Protein AF-0000000072158751 (afdb_homodimer)

Radius of gyration: 31.6 Å; Cα contacts (8 Å, |Δi|>4): 1288; chains: 2; bounding box: 103×68×93 Å

Solvent-accessible surface area (backbone atoms only — not comparable to full-atom values): 40575 Å² total; per-residue (Å²): 134,89,76,77,83,76,63,70,71,62,56,63,62,54,57,61,54,57,60,57,57,60,67,56,64,77,64,63,80,78,63,95,67,69,48,78,43,46,34,31,51,41,43,63,86,56,71,45,35,48,49,26,44,42,31,21,44,77,36,79,36,51,41,23,51,39,49,56,46,46,76,81,59,82,48,32,28,58,61,59,37,48,51,36,59,54,39,73,76,51,58,50,76,20,35,37,32,43,36,43,35,58,46,22,39,36,50,37,41,64,67,54,47,51,50,48,48,52,49,49,25,66,74,67,66,18,48,28,37,30,16,13,23,68,63,60,56,71,84,45,89,81,49,61,83,65,51,65,87,47,96,45,68,24,51,24,72,32,75,50,35,36,41,27,31,24,46,48,48,45,66,76,40,75,59,81,62,83,57,90,42,43,42,49,54,51,52,49,51,49,34,70,77,35,62,72,46,48,38,66,32,41,58,23,66,45,30,32,54,38,46,53,38,65,92,64,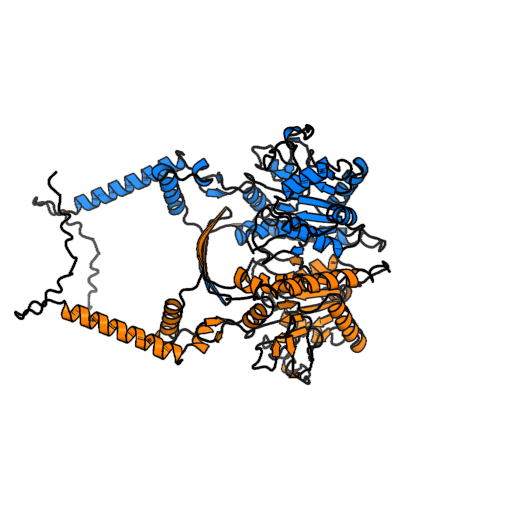41,29,44,81,52,93,57,39,48,36,34,54,90,62,73,29,58,33,26,31,40,34,23,58,70,62,2,55,36,47,38,66,56,96,90,36,75,36,23,41,46,54,54,52,44,36,69,58,36,47,67,38,30,56,68,69,37,47,36,26,37,31,36,39,33,44,40,76,60,40,77,45,74,76,45,77,43,81,66,64,56,72,62,50,53,48,55,48,31,47,36,27,66,72,66,68,53,86,49,54,61,28,74,58,36,43,90,23,71,65,37,51,54,51,49,49,50,51,50,49,48,50,49,50,50,50,49,51,48,58,61,60,48,77,59,90,61,87,78,72,69,68,81,65,77,79,67,77,78,76,75,78,76,79,74,84,120,133,90,77,80,81,76,66,70,73,63,60,64,64,56,59,63,54,54,63,59,59,61,70,56,62,80,62,66,83,72,63,96,66,69,49,80,45,46,35,30,51,43,43,62,87,57,70,46,36,48,47,25,43,40,31,20,44,76,36,79,34,52,42,22,50,40,50,57,46,46,76,81,58,81,49,31,27,58,61,58,37,49,52,34,58,54,39,74,76,51,59,50,75,20,36,38,33,43,36,43,36,58,44,22,38,36,50,36,41,65,68,54,46,52,50,48,48,51,50,50,24,66,73,67,64,18,48,28,38,29,16,14,24,69,60,61,57,71,83,45,89,79,48,61,81,66,50,65,88,48,96,47,67,24,50,25,72,31,75,50,34,36,38,25,31,24,48,48,48,45,66,75,40,75,61,83,63,82,57,90,41,43,42,48,53,53,53,50,51,49,33,69,76,34,62,71,47,46,39,66,32,39,57,24,65,45,29,32,55,37,48,50,38,65,92,64,40,29,45,80,51,94,58,40,48,36,36,55,89,62,71,27,59,34,27,31,38,33,22,58,70,62,2,55,36,47,37,66,58,96,89,36,74,36,23,40,45,54,53,52,43,37,70,57,36,48,68,38,30,56,69,69,38,46,37,27,38,31,38,39,32,44,40,76,60,39,77,44,74,77,43,76,41,79,64,64,57,72,61,49,52,49,51,48,32,48,37,26,64,71,64,68,51,85,48,54,61,29,72,58,37,44,89,24,71,65,40,51,54,50,50,49,50,51,50,51,49,50,50,51,50,50,51,52,50,58,60,60,48,77,60,89,62,87,80,70,69,67,79,65,76,79,68,78,77,77,74,76,76,76,73,85,122

Organism: Symbiodinium microadriaticum (NCBI:txid2951)

Foldseek 3Di:
DPDDPPPDVVPVVVVVVVVVVVVVVVPPPPPPDAAEAEEEEDQDDDLLLLQAQVQQVVQPYHYHYDHHNPDPPAQFCVRLLVLLVVLVVDDQQHKYKYAYRRFKGFQHHPVLLVVLQVVVCVVQVAFKEFEFAQDAPPPDPPQVVPFDDAPDSRTAGDHRIMMGGSNLSCVLDVDDDPDGGGVSVVVSVSCVVVVSHYHYPSLLAAEYEDLADVVQQWDQDASWIARVVNRHTYRMYGYPDNQFFWDDDPQDIGGRRLVNCCVHPVVSSCVRPDADWDWDDDPPPDIGTPDGGHDPRLVVLQVVLCCLAPVVDDGNYSVHRPVDPVSVVSVVVVVVVVVVVVVVVVVCPPDVPPDPPPPPPPPPPPPPPPPPD/DPDDPPPDVPPVVVVVVVVVVVVVPVPPPPPPDAAEAEEEEDQDDDLLLLQAQVQQVVQPYHYHYDHHNPDPPAQFCVRLLVLLVVLVVDDQQHKYKYAYRRFKGFQHHPVLLVVLQVVVCVVQVAFKEFEFAQDAPPPDPPQVVPFDDAPDSRTAGDHRIMMGGSNLSCVLDVDRDPDGGGVSVVVSVSCVVVVSHYHYPSLLAAEYEDLADVVQQWDQDASWIARVVNRHTYRMYGYPDNQFFWDDDPQDIGGRRLVNCCVHPVVSSCVRPDADWDWDDDPPPDIGTPDGGHDPRLVVLQVVLCCLAPVVDDGNYSVHRPVDPVSVVSVVVVVVVVVVVVVVVVVCPPDVPPPPPPPPPPPPPPPPPPPDD

pLDDT: mean 84.25, std 21.97, range [23.28, 98.94]

Structure (mmCIF, N/CA/C/O backbone):
data_AF-0000000072158751-model_v1
#
loop_
_entity.id
_entity.type
_entity.pdbx_description
1 polymer 'Procollagen-lysine,2-oxoglutarate 5-dioxygenase'
#
loop_
_atom_site.group_PDB
_atom_site.id
_atom_site.type_symbol
_atom_site.label_atom_id
_atom_site.label_alt_id
_atom_site.label_comp_id
_atom_site.label_asym_id
_atom_site.label_entity_id
_atom_site.label_seq_id
_atom_site.pdbx_PDB_ins_code
_atom_site.Cartn_x
_atom_site.Cartn_y
_atom_site.Cartn_z
_atom_site.occupancy
_atom_site.B_iso_or_equiv
_atom_site.auth_seq_id
_atom_site.auth_comp_id
_atom_site.auth_asym_id
_atom_site.auth_atom_id
_atom_site.pdbx_PDB_model_num
ATOM 1 N N . MET A 1 1 ? -17.531 21.078 -42.75 1 23.28 1 MET A N 1
ATOM 2 C CA . MET A 1 1 ? -16.219 20.453 -42.969 1 23.28 1 MET A CA 1
ATOM 3 C C . MET A 1 1 ? -15.438 20.344 -41.656 1 23.28 1 MET A C 1
ATOM 5 O O . MET A 1 1 ? -14.977 21.344 -41.125 1 23.28 1 MET A O 1
ATOM 9 N N . PRO A 1 2 ? -15.836 19.656 -40.625 1 29.41 2 PRO A N 1
ATOM 10 C CA . PRO A 1 2 ? -15.5 19.734 -39.219 1 29.41 2 PRO A CA 1
ATOM 11 C C . PRO A 1 2 ? -14.086 19.234 -38.906 1 29.41 2 PRO A C 1
ATOM 13 O O . PRO A 1 2 ? -13.805 18.047 -39.094 1 29.41 2 PRO A O 1
ATOM 16 N N . LEU A 1 3 ? -13.039 20.078 -39.188 1 24.42 3 LEU A N 1
ATOM 17 C CA . LEU A 1 3 ? -11.594 19.875 -39.281 1 24.42 3 LEU A CA 1
ATOM 18 C C . LEU A 1 3 ? -11.062 19.234 -38 1 24.42 3 LEU A C 1
ATOM 20 O O . LEU A 1 3 ? -11.766 19.172 -36.969 1 24.42 3 LEU A O 1
ATOM 24 N N . SER A 1 4 ? -9.727 19.703 -37.5 1 26 4 SER A N 1
ATOM 25 C CA . SER A 1 4 ? -8.367 19.234 -37.281 1 26 4 SER A CA 1
ATOM 26 C C . SER A 1 4 ? -8.094 19.094 -35.781 1 26 4 SER A C 1
ATOM 28 O O . SER A 1 4 ? -7.039 19.516 -35.281 1 26 4 SER A O 1
ATOM 30 N N . TRP A 1 5 ? -9.102 18.953 -34.875 1 28.92 5 TRP A N 1
ATOM 31 C CA . TRP A 1 5 ? -8.703 19.125 -33.5 1 28.92 5 TRP A CA 1
ATOM 32 C C . TRP A 1 5 ? -7.789 18 -33.031 1 28.92 5 TRP A C 1
ATOM 34 O O . TRP A 1 5 ? -7.633 17.75 -31.844 1 28.92 5 TRP A O 1
ATOM 44 N N . LEU A 1 6 ? -7.402 17.078 -34 1 29.56 6 LEU A N 1
ATOM 45 C CA . LEU A 1 6 ? -6.715 15.844 -33.656 1 29.56 6 LEU A CA 1
ATOM 46 C C . LEU A 1 6 ? -5.312 16.141 -33.125 1 29.56 6 LEU A C 1
ATOM 48 O O . LEU A 1 6 ? -4.609 15.219 -32.688 1 29.56 6 LEU A O 1
ATOM 52 N N . SER A 1 7 ? -4.719 17.359 -33.344 1 29.95 7 SER A N 1
ATOM 53 C CA . SER A 1 7 ? -3.266 17.438 -33.438 1 29.95 7 SER A CA 1
ATOM 54 C C . SER A 1 7 ? -2.627 17.531 -32.062 1 29.95 7 SER A C 1
ATOM 56 O O . SER A 1 7 ? -1.406 17.422 -31.922 1 29.95 7 SER A O 1
ATOM 58 N N . CYS A 1 8 ? -3.295 18.125 -31.078 1 29.91 8 CYS A N 1
ATOM 59 C CA . CYS A 1 8 ? -2.441 18.641 -30.016 1 29.91 8 CYS A CA 1
ATOM 60 C C . CYS A 1 8 ? -2.061 17.547 -29.031 1 29.91 8 CYS A C 1
ATOM 62 O O . CYS A 1 8 ? -1.325 17.781 -28.078 1 29.91 8 CYS A O 1
ATOM 64 N N . ALA A 1 9 ? -2.791 16.406 -29.062 1 31.2 9 ALA A N 1
ATOM 65 C CA . ALA A 1 9 ? -2.547 15.453 -27.984 1 31.2 9 ALA A CA 1
ATOM 66 C C . ALA A 1 9 ? -1.189 14.773 -28.141 1 31.2 9 ALA A C 1
ATOM 68 O O . ALA A 1 9 ? -0.651 14.219 -27.172 1 31.2 9 ALA A O 1
ATOM 69 N N . SER A 1 10 ? -0.574 14.766 -29.391 1 32.53 10 SER A N 1
ATOM 70 C CA . SER A 1 10 ? 0.639 13.992 -29.641 1 32.53 10 SER A CA 1
ATOM 71 C C . SER A 1 10 ? 1.865 14.68 -29.047 1 32.53 10 SER A C 1
ATOM 73 O O . SER A 1 10 ? 2.896 14.039 -28.828 1 32.53 10 SER A O 1
ATOM 75 N N . VAL A 1 11 ? 1.755 16.078 -28.984 1 31.36 11 VAL A N 1
ATOM 76 C CA . VAL A 1 11 ? 3.02 16.734 -28.688 1 31.36 11 VAL A CA 1
ATOM 77 C C . VAL A 1 11 ? 3.391 16.516 -27.219 1 31.36 11 VAL A C 1
ATOM 79 O O . VAL A 1 11 ? 4.574 16.516 -26.875 1 31.36 11 VAL A O 1
ATOM 82 N N . ALA A 1 12 ? 2.361 16.406 -26.359 1 31.05 12 ALA A N 1
ATOM 83 C CA . ALA A 1 12 ? 2.721 16.406 -24.938 1 31.05 12 ALA A CA 1
ATOM 84 C C . ALA A 1 12 ? 3.373 15.086 -24.531 1 31.05 12 ALA A C 1
ATOM 86 O O . ALA A 1 12 ? 4.199 15.055 -23.625 1 31.05 12 ALA A O 1
ATOM 87 N N . MET A 1 13 ? 3.041 13.945 -25.219 1 32.31 13 MET A N 1
ATOM 88 C CA . MET A 1 13 ? 3.682 12.68 -24.875 1 32.31 13 MET A CA 1
ATOM 89 C C . MET A 1 13 ? 5.164 12.703 -25.234 1 32.31 13 MET A C 1
ATOM 91 O O . MET A 1 13 ? 5.977 12.039 -24.594 1 32.31 13 MET A O 1
ATOM 95 N N . LEU A 1 14 ? 5.473 13.422 -26.359 1 32.22 14 LEU A N 1
ATOM 96 C CA . LEU A 1 14 ? 6.84 13.398 -26.859 1 32.22 14 LEU A CA 1
ATOM 97 C C . LEU A 1 14 ? 7.777 14.172 -25.938 1 32.22 14 LEU A C 1
ATOM 99 O O . LEU A 1 14 ? 8.93 13.773 -25.75 1 32.22 14 LEU A O 1
ATOM 103 N N . LEU A 1 15 ? 7.301 15.289 -25.438 1 31.98 15 LEU A N 1
ATOM 104 C CA . LEU A 1 15 ? 8.242 16.094 -24.688 1 31.98 15 LEU A CA 1
ATOM 105 C C . LEU A 1 15 ? 8.594 15.43 -23.359 1 31.98 15 LEU A C 1
ATOM 107 O O . LEU A 1 15 ? 9.703 15.594 -22.859 1 31.98 15 LEU A O 1
ATOM 111 N N . GLN A 1 16 ? 7.672 14.664 -22.828 1 33.03 16 GLN A N 1
ATOM 112 C CA . GLN A 1 16 ? 7.973 14.07 -21.516 1 33.03 16 GLN A CA 1
ATOM 113 C C . GLN A 1 16 ? 8.969 12.922 -21.656 1 33.03 16 GLN A C 1
ATOM 115 O O . GLN A 1 16 ? 9.648 12.57 -20.688 1 33.03 16 GLN A O 1
ATOM 120 N N . SER A 1 17 ? 9.055 12.328 -22.812 1 34.22 17 SER A N 1
ATOM 121 C CA . SER A 1 17 ? 10.008 11.234 -22.984 1 34.22 17 SER A CA 1
ATOM 122 C C . SER A 1 17 ? 11.438 11.766 -23.047 1 34.22 17 SER A C 1
ATOM 124 O O . SER A 1 17 ? 12.375 11.109 -22.578 1 34.22 17 SER A O 1
ATOM 126 N N . ARG A 1 18 ? 11.664 12.906 -23.688 1 35.16 18 ARG A N 1
ATOM 127 C CA . ARG A 1 18 ? 13.031 13.367 -23.938 1 35.16 18 ARG A CA 1
ATOM 128 C C . ARG A 1 18 ? 13.703 13.828 -22.656 1 35.16 18 ARG A C 1
ATOM 130 O O . ARG A 1 18 ? 14.93 13.812 -22.547 1 35.16 18 ARG A O 1
ATOM 137 N N . GLY A 1 19 ? 13.016 14.414 -21.75 1 32.5 19 GLY A N 1
ATOM 138 C CA . GLY A 1 19 ? 13.641 14.898 -20.531 1 32.5 19 GLY A CA 1
ATOM 139 C C . GLY A 1 19 ? 14.125 13.789 -19.625 1 32.5 19 GLY A C 1
ATOM 140 O O . GLY A 1 19 ? 15.031 13.992 -18.812 1 32.5 19 GLY A O 1
ATOM 141 N N . VAL A 1 20 ? 13.523 12.602 -19.75 1 37.91 20 VAL A N 1
ATOM 142 C CA . VAL A 1 20 ? 13.945 11.5 -18.906 1 37.91 20 VAL A CA 1
ATOM 143 C C . VAL A 1 20 ? 15.297 10.969 -19.375 1 37.91 20 VAL A C 1
ATOM 145 O O . VAL A 1 20 ? 16.156 10.633 -18.562 1 37.91 20 VAL A O 1
ATOM 148 N N . GLU A 1 21 ? 15.508 10.977 -20.688 1 34.28 21 GLU A N 1
ATOM 149 C CA . GLU A 1 21 ? 16.766 10.414 -21.156 1 34.28 21 GLU A CA 1
ATOM 150 C C . GLU A 1 21 ? 17.953 11.312 -20.781 1 34.28 21 GLU A C 1
ATOM 152 O O . GLU A 1 21 ? 19.031 10.828 -20.438 1 34.28 21 GLU A O 1
ATOM 157 N N . ALA A 1 22 ? 17.844 12.57 -20.938 1 35.84 22 ALA A N 1
ATOM 158 C CA . ALA A 1 22 ? 19 13.445 -20.734 1 35.84 22 ALA A CA 1
ATOM 159 C C . ALA A 1 22 ? 19.469 13.406 -19.281 1 35.84 22 ALA A C 1
ATOM 161 O O . ALA A 1 22 ? 20.672 13.398 -19.016 1 35.84 22 ALA A O 1
ATOM 162 N N . GLU A 1 23 ? 18.562 13.445 -18.375 1 34.53 23 GLU A N 1
ATOM 163 C CA . GLU A 1 23 ? 19.016 13.477 -17 1 34.53 23 GLU A CA 1
ATOM 164 C C . GLU A 1 23 ? 19.656 12.148 -16.594 1 34.53 23 GLU A C 1
ATOM 166 O O . GLU A 1 23 ? 20.375 12.078 -15.602 1 34.53 23 GLU A O 1
ATOM 171 N N . LEU A 1 24 ? 19.438 11.125 -17.297 1 34.91 24 LEU A N 1
ATOM 172 C CA . LEU A 1 24 ? 20.062 9.844 -16.969 1 34.91 24 LEU A CA 1
ATOM 173 C C . LEU A 1 24 ? 21.547 9.859 -17.328 1 34.91 24 LEU A C 1
ATOM 175 O O . LEU A 1 24 ? 22.312 9.008 -16.844 1 34.91 24 LEU A O 1
ATOM 179 N N . GLN A 1 25 ? 22.031 10.539 -18.312 1 33 25 GLN A N 1
ATOM 180 C CA . GLN A 1 25 ? 23.422 10.43 -18.766 1 33 25 GLN A CA 1
ATOM 181 C C . GLN A 1 25 ? 24.375 10.977 -17.719 1 33 25 GLN A C 1
ATOM 183 O O . GLN A 1 25 ? 25.562 10.648 -17.719 1 33 25 GLN A O 1
ATOM 188 N N . VAL A 1 26 ? 24.141 12.016 -17.031 1 32.16 26 VAL A N 1
ATOM 189 C CA . VAL A 1 26 ? 25.172 12.555 -16.141 1 32.16 26 VAL A CA 1
ATOM 190 C C . VAL A 1 26 ? 25.438 11.578 -14.992 1 32.16 26 VAL A C 1
ATOM 192 O O . VAL A 1 26 ? 26.219 11.867 -14.086 1 32.16 26 VAL A O 1
ATOM 195 N N . ALA A 1 27 ? 24.828 10.359 -14.914 1 34 27 ALA A N 1
ATOM 196 C CA . ALA A 1 27 ? 24.984 9.5 -13.742 1 34 27 ALA A CA 1
ATOM 197 C C . ALA A 1 27 ? 26.344 8.805 -13.758 1 34 27 ALA A C 1
ATOM 199 O O . ALA A 1 27 ? 26.516 7.758 -13.125 1 34 27 ALA A O 1
ATOM 200 N N . ARG A 1 28 ? 27.25 8.93 -14.547 1 32.69 28 ARG A N 1
ATOM 201 C CA . ARG A 1 28 ? 28.391 8.023 -14.625 1 32.69 28 ARG A CA 1
ATOM 202 C C . ARG A 1 28 ? 29.281 8.164 -13.398 1 32.69 28 ARG A C 1
ATOM 204 O O . ARG A 1 28 ? 30.328 7.504 -13.305 1 32.69 28 ARG A O 1
ATOM 211 N N . SER A 1 29 ? 29.625 9.305 -12.93 1 33.62 29 SER A N 1
ATOM 212 C CA . SER A 1 29 ? 30.766 9.109 -12.047 1 33.62 29 SER A CA 1
ATOM 213 C C . SER A 1 29 ? 30.438 8.172 -10.891 1 33.62 29 SER A C 1
ATOM 215 O O . SER A 1 29 ? 29.516 8.438 -10.117 1 33.62 29 SER A O 1
ATOM 217 N N . ALA A 1 30 ? 30.641 6.902 -10.812 1 36.62 30 ALA A N 1
ATOM 218 C CA . ALA A 1 30 ? 30.484 5.73 -9.953 1 36.62 30 ALA A CA 1
ATOM 219 C C . ALA A 1 30 ? 30.891 6.055 -8.516 1 36.62 30 ALA A C 1
ATOM 221 O O . ALA A 1 30 ? 31.094 5.152 -7.699 1 36.62 30 ALA A O 1
ATOM 222 N N . VAL A 1 31 ? 31.625 7.086 -8.203 1 39.34 31 VAL A N 1
ATOM 223 C CA . VAL A 1 31 ? 32.125 7.25 -6.848 1 39.34 31 VAL A CA 1
ATOM 224 C C . VAL A 1 31 ? 31 7.059 -5.844 1 39.34 31 VAL A C 1
ATOM 226 O O . VAL A 1 31 ? 29.812 7.109 -6.207 1 39.34 31 VAL A O 1
ATOM 229 N N . ASN A 1 32 ? 31.219 7.277 -4.383 1 47.28 32 ASN A N 1
ATOM 230 C CA . ASN A 1 32 ? 30.531 7.145 -3.107 1 47.28 32 ASN A CA 1
ATOM 231 C C . ASN A 1 32 ? 29.172 7.844 -3.135 1 47.28 32 ASN A C 1
ATOM 233 O O . ASN A 1 32 ? 29.047 8.984 -2.691 1 47.28 32 ASN A O 1
ATOM 237 N N . SER A 1 33 ? 28.359 7.711 -4.129 1 64.94 33 SER A N 1
ATOM 238 C CA . SER A 1 33 ? 27.219 8.586 -4.383 1 64.94 33 SER A CA 1
ATOM 239 C C . SER A 1 33 ? 26.141 8.398 -3.326 1 64.94 33 SER A C 1
ATOM 241 O O . SER A 1 33 ? 25.797 7.27 -2.975 1 64.94 33 SER A O 1
ATOM 243 N N . THR A 1 34 ? 25.906 9.344 -2.582 1 81.75 34 THR A N 1
ATOM 244 C CA . THR A 1 34 ? 24.875 9.477 -1.574 1 81.75 34 THR A CA 1
ATOM 245 C C . THR A 1 34 ? 23.516 9.047 -2.135 1 81.75 34 THR A C 1
ATOM 247 O O . THR A 1 34 ? 23.078 9.555 -3.168 1 81.75 34 THR A O 1
ATOM 250 N N . LYS A 1 35 ? 22.984 7.934 -1.615 1 91.56 35 LYS A N 1
ATOM 251 C CA . LYS A 1 35 ? 21.656 7.473 -2.027 1 91.56 35 LYS A CA 1
ATOM 252 C C . LYS A 1 35 ? 20.562 8.195 -1.254 1 91.56 35 LYS A C 1
ATOM 254 O O . LYS A 1 35 ? 20.766 8.578 -0.1 1 91.56 35 LYS A O 1
ATOM 259 N N . LEU A 1 36 ? 19.5 8.484 -1.929 1 97.25 36 LEU A N 1
ATOM 260 C CA . LEU A 1 36 ? 18.297 9.07 -1.346 1 97.25 36 LEU A CA 1
ATOM 261 C C . LEU A 1 36 ? 17.203 8.023 -1.208 1 97.25 36 LEU A C 1
ATOM 263 O O . LEU A 1 36 ? 16.812 7.391 -2.193 1 97.25 36 LEU A O 1
ATOM 267 N N . HIS A 1 37 ? 16.766 7.797 0.039 1 97.88 37 HIS A N 1
ATOM 268 C CA . HIS A 1 37 ? 15.711 6.828 0.315 1 97.88 37 HIS A CA 1
ATOM 269 C C . HIS A 1 37 ? 14.414 7.52 0.737 1 97.88 37 HIS A C 1
ATOM 271 O O . HIS A 1 37 ? 14.453 8.516 1.463 1 97.88 37 HIS A O 1
ATOM 277 N N . LEU A 1 38 ? 13.289 7.039 0.245 1 98.75 38 LEU A N 1
ATOM 278 C CA . LEU A 1 38 ? 11.961 7.445 0.692 1 98.75 38 LEU A CA 1
ATOM 279 C C . LEU A 1 38 ? 11.242 6.289 1.374 1 98.75 38 LEU A C 1
ATOM 281 O O . LEU A 1 38 ? 11.047 5.227 0.773 1 98.75 38 LEU A O 1
ATOM 285 N N . MET A 1 39 ? 10.898 6.449 2.658 1 98.31 39 MET A N 1
ATOM 286 C CA . MET A 1 39 ? 10.148 5.402 3.35 1 98.31 39 MET A CA 1
ATOM 287 C C . MET A 1 39 ? 8.898 5.977 4.008 1 98.31 39 MET A C 1
ATOM 289 O O . MET A 1 39 ? 8.82 7.18 4.262 1 98.31 39 MET A O 1
ATOM 293 N N . THR A 1 40 ? 7.953 5.172 4.191 1 98.19 40 THR A N 1
ATOM 294 C CA . THR A 1 40 ? 6.715 5.527 4.875 1 98.19 40 THR A CA 1
ATOM 295 C C . THR A 1 40 ? 6.281 4.414 5.824 1 98.19 40 THR A C 1
ATOM 297 O O . THR A 1 40 ? 6.875 3.332 5.836 1 98.19 40 THR A O 1
ATOM 300 N N . PHE A 1 41 ? 5.367 4.797 6.695 1 96.12 41 PHE A N 1
ATOM 301 C CA . PHE A 1 41 ? 4.824 3.869 7.68 1 96.12 41 PHE A CA 1
ATOM 302 C C . PHE A 1 41 ? 3.301 3.877 7.652 1 96.12 41 PHE A C 1
ATOM 304 O O . PHE A 1 41 ? 2.682 4.941 7.652 1 96.12 41 PHE A O 1
ATOM 311 N N . MET A 1 42 ? 2.742 2.695 7.551 1 94.56 42 MET A N 1
ATOM 312 C CA . MET A 1 42 ? 1.3 2.555 7.734 1 94.56 42 MET A CA 1
ATOM 313 C C . MET A 1 42 ? 0.961 1.211 8.375 1 94.56 42 MET A C 1
ATOM 315 O O . MET A 1 42 ? 1.548 0.186 8.023 1 94.56 42 MET A O 1
ATOM 319 N N . PHE A 1 43 ? 0.013 1.192 9.289 1 92.38 43 PHE A N 1
ATOM 320 C CA . PHE A 1 43 ? -0.33 -0.031 10.008 1 92.38 43 PHE A CA 1
ATOM 321 C C . PHE A 1 43 ? -1.386 -0.825 9.242 1 92.38 43 PHE A C 1
ATOM 323 O O . PHE A 1 43 ? -1.571 -2.018 9.492 1 92.38 43 PHE A O 1
ATOM 330 N N . ASN A 1 44 ? -2.17 -0.113 8.398 1 91.81 44 ASN A N 1
ATOM 331 C CA . ASN A 1 44 ? -3.166 -0.72 7.52 1 91.81 44 ASN A CA 1
ATOM 332 C C . ASN A 1 44 ? -3.16 -0.081 6.137 1 91.81 44 ASN A C 1
ATOM 334 O O . ASN A 1 44 ? -2.736 1.065 5.977 1 91.81 44 ASN A O 1
ATOM 338 N N . MET A 1 45 ? -3.65 -0.856 5.242 1 92.06 45 MET A N 1
ATOM 339 C CA . MET A 1 45 ? -3.758 -0.317 3.891 1 92.06 45 MET A CA 1
ATOM 340 C C . MET A 1 45 ? -4.871 0.721 3.807 1 92.06 45 MET A C 1
ATOM 342 O O . MET A 1 45 ? -5.941 0.541 4.395 1 92.06 45 MET A O 1
ATOM 346 N N . HIS A 1 46 ? -4.586 1.777 3.129 1 94.19 46 HIS A N 1
ATOM 347 C CA . HIS A 1 46 ? -5.574 2.824 2.895 1 94.19 46 HIS A CA 1
ATOM 348 C C . HIS A 1 46 ? -5.359 3.492 1.54 1 94.19 46 HIS A C 1
ATOM 350 O O . HIS A 1 46 ? -4.219 3.703 1.123 1 94.19 46 HIS A O 1
ATOM 356 N N . ARG A 1 47 ? -6.391 3.828 0.894 1 95 47 ARG A N 1
ATOM 357 C CA . ARG A 1 47 ? -6.32 4.363 -0.463 1 95 47 ARG A CA 1
ATOM 358 C C . ARG A 1 47 ? -5.547 5.676 -0.496 1 95 47 ARG A C 1
ATOM 360 O O . ARG A 1 47 ? -4.961 6.031 -1.52 1 95 47 ARG A O 1
ATOM 367 N N . SER A 1 48 ? -5.527 6.371 0.64 1 97.25 48 SER A N 1
ATOM 368 C CA . SER A 1 48 ? -4.852 7.664 0.706 1 97.25 48 SER A CA 1
ATOM 369 C C . SER A 1 48 ? -3.352 7.52 0.486 1 97.25 48 SER A C 1
ATOM 371 O O . SER A 1 48 ? -2.654 8.508 0.252 1 97.25 48 SER A O 1
ATOM 373 N N . PHE A 1 49 ? -2.846 6.285 0.53 1 98.5 49 PHE A N 1
ATOM 374 C CA . PHE A 1 49 ? -1.449 6.051 0.183 1 98.5 49 PHE A CA 1
ATOM 375 C C . PHE A 1 49 ? -1.168 6.477 -1.252 1 98.5 49 PHE A C 1
ATOM 377 O O . PHE A 1 49 ? -0.023 6.766 -1.607 1 98.5 49 PHE A O 1
ATOM 384 N N . ALA A 1 50 ? -2.184 6.637 -2.041 1 98.12 50 ALA A N 1
ATOM 385 C CA . ALA A 1 50 ? -2.07 7.035 -3.443 1 98.12 50 ALA A CA 1
ATOM 386 C C . ALA A 1 50 ? -1.418 8.406 -3.572 1 98.12 50 ALA A C 1
ATOM 388 O O . ALA A 1 50 ? -0.655 8.656 -4.512 1 98.12 50 ALA A O 1
ATOM 389 N N . TYR A 1 51 ? -1.697 9.289 -2.662 1 98.75 51 TYR A N 1
ATOM 390 C CA . TYR A 1 51 ? -1.139 10.633 -2.727 1 98.75 51 TYR A CA 1
ATOM 391 C C . TYR A 1 51 ? 0.385 10.594 -2.74 1 98.75 51 TYR A C 1
ATOM 393 O O . TYR A 1 51 ? 1.022 11.195 -3.605 1 98.75 51 TYR A O 1
ATOM 401 N N . LEU A 1 52 ? 0.901 9.844 -1.817 1 98.88 52 LEU A N 1
ATOM 402 C CA . LEU A 1 52 ? 2.35 9.758 -1.674 1 98.88 52 LEU A CA 1
ATOM 403 C C . LEU A 1 52 ? 2.963 8.977 -2.834 1 98.88 52 LEU A C 1
ATOM 405 O O . LEU A 1 52 ? 3.93 9.438 -3.449 1 98.88 52 LEU A O 1
ATOM 409 N N . GLN A 1 53 ? 2.428 7.844 -3.133 1 98.75 53 GLN A N 1
ATOM 410 C CA . GLN A 1 53 ? 3.029 6.945 -4.113 1 98.75 53 GLN A CA 1
ATOM 411 C C . GLN A 1 53 ? 3.023 7.57 -5.508 1 98.75 53 GLN A C 1
ATOM 413 O O . GLN A 1 53 ? 4.039 7.547 -6.207 1 98.75 53 GLN A O 1
ATOM 418 N N . VAL A 1 54 ? 1.938 8.117 -5.941 1 98.38 54 VAL A N 1
ATOM 419 C CA . VAL A 1 54 ? 1.802 8.68 -7.281 1 98.38 54 VAL A CA 1
ATOM 420 C C . VAL A 1 54 ? 2.758 9.859 -7.445 1 98.38 54 VAL A C 1
ATOM 422 O O . VAL A 1 54 ? 3.488 9.945 -8.438 1 98.38 54 VAL A O 1
ATOM 425 N N . SER A 1 55 ? 2.697 10.734 -6.496 1 98.81 55 SER A N 1
ATOM 426 C CA . SER A 1 55 ? 3.537 11.922 -6.594 1 98.81 55 SER A CA 1
ATOM 427 C C . SER A 1 55 ? 5.016 11.555 -6.535 1 98.81 55 SER A C 1
ATOM 429 O O . SER A 1 55 ? 5.836 12.141 -7.25 1 98.81 55 SER A O 1
ATOM 431 N N . ALA A 1 56 ? 5.379 10.617 -5.703 1 98.75 56 ALA A N 1
ATOM 432 C CA . ALA A 1 56 ? 6.762 10.164 -5.613 1 98.75 56 ALA A CA 1
ATOM 433 C C . ALA A 1 56 ? 7.223 9.531 -6.926 1 98.75 56 ALA A C 1
ATOM 435 O O . ALA A 1 56 ? 8.289 9.867 -7.438 1 98.75 56 ALA A O 1
ATOM 436 N N . GLU A 1 57 ? 6.414 8.648 -7.41 1 97.75 57 GLU A N 1
ATOM 437 C CA . GLU A 1 57 ? 6.789 7.957 -8.641 1 97.75 57 GLU A CA 1
ATOM 438 C C . GLU A 1 57 ? 6.938 8.93 -9.805 1 97.75 57 GLU A C 1
ATOM 440 O O . GLU A 1 57 ? 7.805 8.758 -10.656 1 97.75 57 GLU A O 1
ATOM 445 N N . ALA A 1 58 ? 6.113 9.969 -9.852 1 97 58 ALA A N 1
ATOM 446 C CA . ALA A 1 58 ? 6.219 11 -10.883 1 97 58 ALA A CA 1
ATOM 447 C C . ALA A 1 58 ? 7.586 11.672 -10.836 1 97 58 ALA A C 1
ATOM 449 O O . ALA A 1 58 ? 8.031 12.258 -11.828 1 97 58 ALA A O 1
ATOM 450 N N . ASN A 1 59 ? 8.234 11.641 -9.742 1 97 59 ASN A N 1
ATOM 451 C CA . ASN A 1 59 ? 9.555 12.242 -9.562 1 97 59 ASN A CA 1
ATOM 452 C C . ASN A 1 59 ? 10.633 11.18 -9.359 1 97 59 ASN A C 1
ATOM 454 O O . ASN A 1 59 ? 11.648 11.43 -8.711 1 97 59 ASN A O 1
ATOM 458 N N . GLN A 1 60 ? 10.352 9.953 -9.766 1 95.31 60 GLN A N 1
ATOM 459 C CA . GLN A 1 60 ? 11.273 8.828 -9.828 1 95.31 60 GLN A CA 1
ATOM 460 C C . GLN A 1 60 ? 11.719 8.406 -8.43 1 95.31 60 GLN A C 1
ATOM 462 O O . GLN A 1 60 ? 12.891 8.078 -8.219 1 95.31 60 GLN A O 1
ATOM 467 N N . MET A 1 61 ? 10.836 8.594 -7.559 1 97.06 61 MET A N 1
ATOM 468 C CA . MET A 1 61 ? 11 8.047 -6.211 1 97.06 61 MET A CA 1
ATOM 469 C C . MET A 1 61 ? 9.953 6.98 -5.926 1 97.06 61 MET A C 1
ATOM 471 O O . MET A 1 61 ? 8.805 7.094 -6.367 1 97.06 61 MET A O 1
ATOM 475 N N . PHE A 1 62 ? 10.383 5.973 -5.148 1 97.75 62 PHE A N 1
ATOM 476 C CA . PHE A 1 62 ? 9.539 4.812 -4.895 1 97.75 62 PHE A CA 1
ATOM 477 C C . PHE A 1 62 ? 9.523 4.469 -3.41 1 97.75 62 PHE A C 1
ATOM 479 O O . PHE A 1 62 ? 10.523 4.004 -2.863 1 97.75 62 PHE A O 1
ATOM 486 N N . PRO A 1 63 ? 8.414 4.684 -2.77 1 98.38 63 PRO A N 1
ATOM 487 C CA . PRO A 1 63 ? 8.391 4.551 -1.312 1 98.38 63 PRO A CA 1
ATOM 488 C C . PRO A 1 63 ? 8.586 3.107 -0.849 1 98.38 63 PRO A C 1
ATOM 490 O O . PRO A 1 63 ? 7.984 2.189 -1.413 1 98.38 63 PRO A O 1
ATOM 493 N N . HIS A 1 64 ? 9.484 2.967 0.133 1 98.44 64 HIS A N 1
ATOM 494 C CA . HIS A 1 64 ? 9.516 1.766 0.96 1 98.44 64 HIS A CA 1
ATOM 495 C C . HIS A 1 64 ? 8.359 1.763 1.961 1 98.44 64 HIS A C 1
ATOM 497 O O . HIS A 1 64 ? 8.18 2.729 2.705 1 98.44 64 HIS A O 1
ATOM 503 N N . VAL A 1 65 ? 7.629 0.675 1.996 1 98.44 65 VAL A N 1
ATOM 504 C CA . VAL A 1 65 ? 6.488 0.614 2.904 1 98.44 65 VAL A CA 1
ATOM 505 C C . VAL A 1 65 ? 6.82 -0.289 4.09 1 98.44 65 VAL A C 1
ATOM 507 O O . VAL A 1 65 ? 7.238 -1.435 3.908 1 98.44 65 VAL A O 1
ATOM 510 N N . LEU A 1 66 ? 6.645 0.264 5.293 1 97.5 66 LEU A N 1
ATOM 511 C CA . LEU A 1 66 ? 6.809 -0.489 6.531 1 97.5 66 LEU A CA 1
ATOM 512 C C . LEU A 1 66 ? 5.543 -0.415 7.383 1 97.5 66 LEU A C 1
ATOM 514 O O . LEU A 1 66 ? 4.746 0.515 7.238 1 97.5 66 LEU A O 1
ATOM 518 N N . GLY A 1 67 ? 5.312 -1.454 8.211 1 96 67 GLY A N 1
ATOM 519 C CA . GLY A 1 67 ? 4.477 -1.24 9.375 1 96 67 GLY A CA 1
ATOM 520 C C . GLY A 1 67 ? 3.162 -1.997 9.312 1 96 67 GLY A C 1
ATOM 521 O O . GLY A 1 67 ? 2.438 -2.074 10.312 1 96 67 GLY A O 1
ATOM 522 N N . LEU A 1 68 ? 2.77 -2.635 8.148 1 96.31 68 LEU A N 1
ATOM 523 C CA . LEU A 1 68 ? 1.473 -3.299 8.078 1 96.31 68 LEU A CA 1
ATOM 524 C C . LEU A 1 68 ? 1.334 -4.34 9.18 1 96.31 68 LEU A C 1
ATOM 526 O O . LEU A 1 68 ? 2.236 -5.156 9.391 1 96.31 68 LEU A O 1
ATOM 530 N N . GLY A 1 69 ? 0.204 -4.227 9.898 1 93.19 69 GLY A N 1
ATOM 531 C CA . GLY A 1 69 ? -0.103 -5.203 10.93 1 93.19 69 GLY A CA 1
ATOM 532 C C . GLY A 1 69 ? 0.447 -4.82 12.289 1 93.19 69 GLY A C 1
ATOM 533 O O . GLY A 1 69 ? 0.184 -5.5 13.289 1 93.19 69 GLY A O 1
ATOM 534 N N . LYS A 1 70 ? 1.241 -3.814 12.25 1 87.5 70 LYS A N 1
ATOM 535 C CA . LYS A 1 70 ? 1.789 -3.389 13.531 1 87.5 70 LYS A CA 1
ATOM 536 C C . LYS A 1 70 ? 0.771 -2.57 14.32 1 87.5 70 LYS A C 1
ATOM 538 O O . LYS A 1 70 ? -0.03 -1.838 13.734 1 87.5 70 LYS A O 1
ATOM 543 N N . GLY A 1 71 ? 0.098 -3.234 15.289 1 66.88 71 GLY A N 1
ATOM 544 C CA . GLY A 1 71 ? -0.972 -2.738 16.141 1 66.88 71 GLY A CA 1
ATOM 545 C C . GLY A 1 71 ? -1.078 -1.226 16.141 1 66.88 71 GLY A C 1
ATOM 546 O O . GLY A 1 71 ? -0.096 -0.528 15.883 1 66.88 71 GLY A O 1
ATOM 547 N N . ASN A 1 72 ? -2.336 -0.633 15.797 1 59.31 72 ASN A N 1
ATOM 548 C CA . ASN A 1 72 ? -2.826 0.722 15.562 1 59.31 72 ASN A CA 1
ATOM 549 C C . ASN A 1 72 ? -2.674 1.591 16.812 1 59.31 72 ASN A C 1
ATOM 551 O O . ASN A 1 72 ? -3.611 1.724 17.594 1 59.31 72 ASN A O 1
ATOM 555 N N . SER A 1 73 ? -1.674 1.449 17.594 1 53.47 73 SER A N 1
ATOM 556 C CA . SER A 1 73 ? -1.85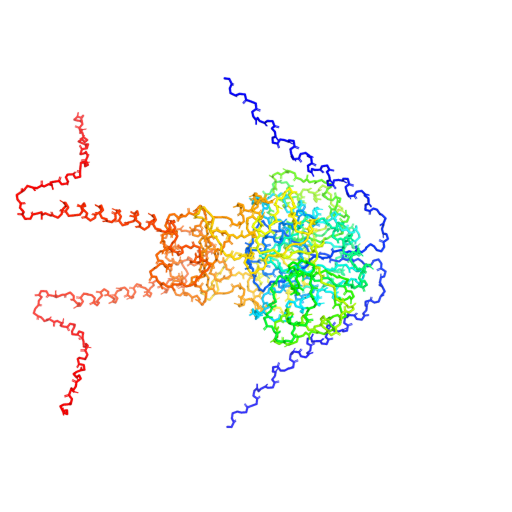 2.537 18.562 1 53.47 73 SER A CA 1
ATOM 557 C C . SER A 1 73 ? -1.39 3.867 17.969 1 53.47 73 SER A C 1
ATOM 559 O O . SER A 1 73 ? -0.211 4.039 17.656 1 53.47 73 SER A O 1
ATOM 561 N N . TRP A 1 74 ? -2.307 4.559 17.312 1 52.41 74 TRP A N 1
ATOM 562 C CA . TRP A 1 74 ? -2.086 5.945 16.906 1 52.41 74 TRP A CA 1
ATOM 563 C C . TRP A 1 74 ? -1.245 6.684 17.953 1 52.41 74 TRP A C 1
ATOM 565 O O . TRP A 1 74 ? -1.504 6.586 19.141 1 52.41 74 TRP A O 1
ATOM 575 N N . GLY A 1 75 ? -0.251 7.383 17.469 1 57.62 75 GLY A N 1
ATOM 576 C CA . GLY A 1 75 ? 0.475 8.305 18.328 1 57.62 75 GLY A CA 1
ATOM 577 C C . GLY A 1 75 ? 1.646 7.66 19.047 1 57.62 75 GLY A C 1
ATOM 578 O O . GLY A 1 75 ? 2.336 8.312 19.828 1 57.62 75 GLY A O 1
ATOM 579 N N . THR A 1 76 ? 1.863 6.332 18.578 1 72.44 76 THR A N 1
ATOM 580 C CA . THR A 1 76 ? 2.928 5.637 19.297 1 72.44 76 THR A CA 1
ATOM 581 C C . THR A 1 76 ? 4.258 5.781 18.562 1 72.44 76 THR A C 1
ATOM 583 O O . THR A 1 76 ? 4.324 6.43 17.516 1 72.44 76 THR A O 1
ATOM 586 N N . MET A 1 77 ? 5.25 5.461 19.172 1 89.62 77 MET A N 1
ATOM 587 C CA . MET A 1 77 ? 6.641 5.52 18.734 1 89.62 77 MET A CA 1
ATOM 588 C C . MET A 1 77 ? 6.922 4.469 17.656 1 89.62 77 MET A C 1
ATOM 590 O O . MET A 1 77 ? 8.07 4.289 17.25 1 89.62 77 MET A O 1
ATOM 594 N N . GLU A 1 78 ? 5.738 3.912 17.078 1 91.44 78 GLU A N 1
ATOM 595 C CA . GLU A 1 78 ? 5.949 2.875 16.078 1 91.44 78 GLU A CA 1
ATOM 596 C C . GLU A 1 78 ? 6.512 3.465 14.789 1 91.44 78 GLU A C 1
ATOM 598 O O . GLU A 1 78 ? 7.312 2.822 14.102 1 91.44 78 GLU A O 1
ATOM 603 N N . LYS A 1 79 ? 5.996 4.586 14.492 1 93 79 LYS A N 1
ATOM 604 C CA . LYS A 1 79 ? 6.539 5.309 13.352 1 93 79 LYS A CA 1
ATOM 605 C C . LYS A 1 79 ? 8.039 5.531 13.5 1 93 79 LYS A C 1
ATOM 607 O O . LYS A 1 79 ? 8.812 5.285 12.57 1 93 79 LYS A O 1
ATOM 612 N N . ALA A 1 80 ? 8.477 6.016 14.648 1 95.31 80 ALA A N 1
ATOM 613 C CA . ALA A 1 80 ? 9.898 6.238 14.93 1 95.31 80 ALA A CA 1
ATOM 614 C C . ALA A 1 80 ? 10.672 4.926 14.906 1 95.31 80 ALA A C 1
ATOM 616 O O . ALA A 1 80 ? 11.797 4.875 14.391 1 95.31 80 ALA A O 1
ATOM 617 N N . ASN A 1 81 ? 10.086 3.971 15.453 1 94.94 81 ASN A N 1
ATOM 618 C CA . ASN A 1 81 ? 10.734 2.66 15.453 1 94.94 81 ASN A CA 1
ATOM 619 C C . ASN A 1 81 ? 10.914 2.123 14.039 1 94.94 81 ASN A C 1
ATOM 621 O O . ASN A 1 81 ? 11.914 1.463 13.742 1 94.94 81 ASN A O 1
ATOM 625 N N . ALA A 1 82 ? 9.953 2.355 13.211 1 95.56 82 ALA A N 1
ATOM 626 C CA . ALA A 1 82 ? 10.078 1.959 11.812 1 95.56 82 ALA A CA 1
ATOM 627 C C . ALA A 1 82 ? 11.219 2.707 11.133 1 95.56 82 ALA A C 1
ATOM 629 O O . ALA A 1 82 ? 11.977 2.121 10.352 1 95.56 82 ALA A O 1
ATOM 630 N N . MET A 1 83 ? 11.359 4.008 11.414 1 97.19 83 MET A N 1
ATOM 631 C CA . MET A 1 83 ? 12.469 4.785 10.883 1 97.19 83 MET A CA 1
ATOM 632 C C . MET A 1 83 ? 13.805 4.172 11.289 1 97.19 83 MET A C 1
ATOM 634 O O . MET A 1 83 ? 14.711 4.043 10.461 1 97.19 83 MET A O 1
ATOM 638 N N . ARG A 1 84 ? 13.875 3.846 12.508 1 97.19 84 ARG A N 1
ATOM 639 C CA . ARG A 1 84 ? 15.086 3.219 13.031 1 97.19 84 ARG A CA 1
ATOM 640 C C . ARG A 1 84 ? 15.391 1.921 12.289 1 97.19 84 ARG A C 1
ATOM 642 O O . ARG A 1 84 ? 16.516 1.7 11.852 1 97.19 84 ARG A O 1
ATOM 649 N N . THR A 1 85 ? 14.391 1.091 12.227 1 96.38 85 THR A N 1
ATOM 650 C CA . THR A 1 85 ? 14.539 -0.21 11.586 1 96.38 85 THR A CA 1
ATOM 651 C C . THR A 1 85 ? 15.07 -0.053 10.164 1 96.38 85 THR A C 1
ATOM 653 O O . THR A 1 85 ? 16 -0.752 9.758 1 96.38 85 THR A O 1
ATOM 656 N N . PHE A 1 86 ? 14.508 0.842 9.492 1 97.75 86 PHE A N 1
ATOM 657 C CA . PHE A 1 86 ? 14.93 1.077 8.109 1 97.75 86 PHE A CA 1
ATOM 658 C C . PHE A 1 86 ? 16.344 1.64 8.07 1 97.75 86 PHE A C 1
ATOM 660 O O . PHE A 1 86 ? 17.172 1.176 7.285 1 97.75 86 PHE A O 1
ATOM 667 N N . ALA A 1 87 ? 16.641 2.615 8.852 1 97.81 87 ALA A N 1
ATOM 668 C CA . ALA A 1 87 ? 17.922 3.297 8.867 1 97.81 87 ALA A CA 1
ATOM 669 C C . ALA A 1 87 ? 19.062 2.314 9.141 1 97.81 87 ALA A C 1
ATOM 671 O O . ALA A 1 87 ? 20.141 2.428 8.555 1 97.81 87 ALA A O 1
ATOM 672 N N . LEU A 1 88 ? 18.812 1.4 9.953 1 96.25 88 LEU A N 1
ATOM 673 C CA . LEU A 1 88 ? 19.844 0.454 10.36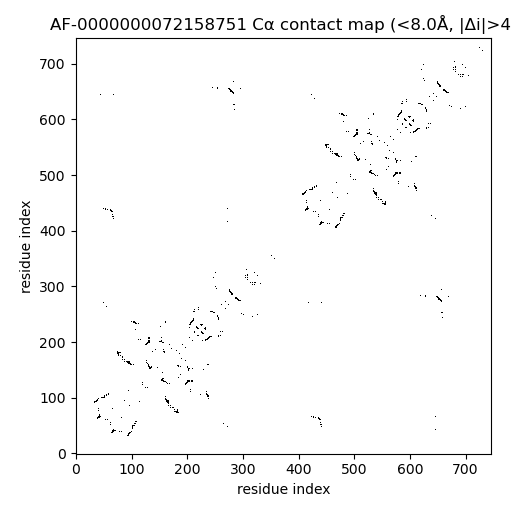7 1 96.25 88 LEU A CA 1
ATOM 674 C C . LEU A 1 88 ? 20.312 -0.387 9.18 1 96.25 88 LEU A C 1
ATOM 676 O O . LEU A 1 88 ? 21.406 -0.959 9.211 1 96.25 88 LEU A O 1
ATOM 680 N N . THR A 1 89 ? 19.5 -0.455 8.172 1 93.62 89 THR A N 1
ATOM 681 C CA . THR A 1 89 ? 19.859 -1.278 7.02 1 93.62 89 THR A CA 1
ATOM 682 C C . THR A 1 89 ? 20.516 -0.436 5.934 1 93.62 89 THR A C 1
ATOM 684 O O . THR A 1 89 ? 20.844 -0.944 4.859 1 93.62 89 THR A O 1
ATOM 687 N N . GLN A 1 90 ? 20.719 0.869 6.141 1 95.19 90 GLN A N 1
ATOM 688 C CA . GLN A 1 90 ? 21.234 1.765 5.109 1 95.19 90 GLN A CA 1
ATOM 689 C C . GLN A 1 90 ? 22.625 2.285 5.48 1 95.19 90 GLN A C 1
ATOM 691 O O . GLN A 1 90 ? 23.031 2.207 6.641 1 95.19 90 GLN A O 1
ATOM 696 N N . ASN A 1 91 ? 23.344 2.865 4.5 1 93.94 91 ASN A N 1
ATOM 697 C CA . ASN A 1 91 ? 24.641 3.479 4.73 1 93.94 91 ASN A CA 1
ATOM 698 C C . ASN A 1 91 ? 24.516 4.801 5.484 1 93.94 91 ASN A C 1
ATOM 700 O O . ASN A 1 91 ? 23.594 5.586 5.215 1 93.94 91 ASN A O 1
ATOM 704 N N . ASP A 1 92 ? 25.438 5.133 6.266 1 96.88 92 ASP A N 1
ATOM 705 C CA . ASP A 1 92 ? 25.406 6.27 7.18 1 96.88 92 ASP A CA 1
ATOM 706 C C . ASP A 1 92 ? 25.312 7.586 6.414 1 96.88 92 ASP A C 1
ATOM 708 O O . ASP A 1 92 ? 24.672 8.539 6.871 1 96.88 92 ASP A O 1
ATOM 712 N N . GLN A 1 93 ? 25.922 7.617 5.262 1 96.56 93 GLN A N 1
ATOM 713 C CA . GLN A 1 93 ? 26.016 8.891 4.547 1 96.56 93 GLN A CA 1
ATOM 714 C C . GLN A 1 93 ? 24.812 9.094 3.629 1 96.56 93 GLN A C 1
ATOM 716 O O . GLN A 1 93 ? 24.641 10.172 3.061 1 96.56 93 GLN A O 1
ATOM 721 N N . ASP A 1 94 ? 23.984 8.031 3.506 1 97.12 94 ASP A N 1
ATOM 722 C CA . ASP A 1 94 ? 22.766 8.172 2.701 1 97.12 94 ASP A CA 1
ATOM 723 C C . ASP A 1 94 ? 21.797 9.156 3.342 1 97.12 94 ASP A C 1
ATOM 725 O O . ASP A 1 94 ? 21.969 9.539 4.5 1 97.12 94 ASP A O 1
ATOM 729 N N . VAL A 1 95 ? 20.891 9.656 2.5 1 98.62 95 VAL A N 1
ATOM 730 C CA . VAL A 1 95 ? 19.844 10.555 2.963 1 98.62 95 VAL A CA 1
ATOM 731 C C . VAL A 1 95 ? 18.5 9.82 2.998 1 98.62 95 VAL A C 1
ATOM 733 O O . VAL A 1 95 ? 18.156 9.094 2.061 1 98.62 95 VAL A O 1
ATOM 736 N N . LEU A 1 96 ? 17.812 9.945 4.094 1 98.69 96 LEU A N 1
ATOM 737 C CA . LEU A 1 96 ? 16.531 9.281 4.305 1 98.69 96 LEU A CA 1
ATOM 738 C C . LEU A 1 96 ? 15.398 10.305 4.422 1 98.69 96 LEU A C 1
ATOM 740 O O . LEU A 1 96 ? 15.508 11.266 5.184 1 98.69 96 LEU A O 1
ATOM 744 N N . ILE A 1 97 ? 14.391 10.125 3.611 1 98.94 97 ILE A N 1
ATOM 745 C CA . ILE A 1 97 ? 13.125 10.844 3.756 1 98.94 97 ILE A CA 1
ATOM 746 C C . ILE A 1 97 ? 12.094 9.938 4.422 1 98.94 97 ILE A C 1
ATOM 748 O O . ILE A 1 97 ? 11.844 8.82 3.953 1 98.94 97 ILE A O 1
ATOM 752 N N . TYR A 1 98 ? 11.562 10.383 5.5 1 98.69 98 TYR A N 1
ATOM 753 C CA . TYR A 1 98 ? 10.312 9.82 5.992 1 98.69 98 TYR A CA 1
ATOM 754 C C . TYR A 1 98 ? 9.133 10.711 5.629 1 98.69 98 TYR A C 1
ATOM 756 O O . TYR A 1 98 ? 9.195 11.938 5.789 1 98.69 98 TYR A O 1
ATOM 764 N N . ALA A 1 99 ? 8.062 10.133 5.148 1 98.81 99 ALA A N 1
ATOM 765 C CA . ALA A 1 99 ? 6.82 10.859 4.879 1 98.81 99 ALA A CA 1
ATOM 766 C C . ALA A 1 99 ? 5.605 10.055 5.336 1 98.81 99 ALA A C 1
ATOM 768 O O . ALA A 1 99 ? 5.523 8.852 5.098 1 98.81 99 ALA A O 1
ATOM 769 N N . ASP A 1 100 ? 4.719 10.75 6.027 1 97.38 100 ASP A N 1
ATOM 770 C CA . ASP A 1 100 ? 3.459 10.094 6.367 1 97.38 100 ASP A CA 1
ATOM 771 C C . ASP A 1 100 ? 2.785 9.516 5.121 1 97.38 100 ASP A C 1
ATOM 773 O O . ASP A 1 100 ? 2.816 10.133 4.055 1 97.38 100 ASP A O 1
ATOM 777 N N . ALA A 1 101 ? 2.1 8.469 5.297 1 97.56 101 ALA A N 1
ATOM 778 C CA . ALA A 1 101 ? 1.639 7.66 4.172 1 97.56 101 ALA A CA 1
ATOM 779 C C . ALA A 1 101 ? 0.426 8.297 3.5 1 97.56 101 ALA A C 1
ATOM 781 O O . ALA A 1 101 ? 0.212 8.125 2.297 1 97.56 101 ALA A O 1
ATOM 782 N N . PHE A 1 102 ? -0.326 9.125 4.234 1 97.69 102 PHE A N 1
ATOM 783 C CA . PHE A 1 102 ? -1.695 9.305 3.766 1 97.69 102 PHE A CA 1
ATOM 784 C C . PHE A 1 102 ? -1.957 10.758 3.396 1 97.69 102 PHE A C 1
ATOM 786 O O . PHE A 1 102 ? -3.016 11.086 2.857 1 97.69 102 PHE A O 1
ATOM 793 N N . ASP A 1 103 ? -0.961 11.609 3.658 1 98.56 103 ASP A N 1
ATOM 794 C CA . ASP A 1 103 ? -1.306 13.016 3.443 1 98.56 103 ASP A CA 1
ATOM 795 C C . ASP A 1 103 ? -0.075 13.828 3.047 1 98.56 103 ASP A C 1
ATOM 797 O O . ASP A 1 103 ? 0.055 14.992 3.428 1 98.56 103 ASP A O 1
ATOM 801 N N . CYS A 1 104 ? 0.84 13.211 2.326 1 98.88 104 CYS A N 1
ATOM 802 C CA . CYS A 1 104 ? 2.041 13.883 1.842 1 98.88 104 CYS A CA 1
ATOM 803 C C . CYS A 1 104 ? 2.152 13.773 0.326 1 98.88 104 CYS A C 1
ATOM 805 O O . CYS A 1 104 ? 1.624 12.844 -0.275 1 98.88 104 CYS A O 1
ATOM 807 N N . LEU A 1 105 ? 2.816 14.727 -0.257 1 98.88 105 LEU A N 1
ATOM 808 C CA . LEU A 1 105 ? 3.152 14.75 -1.676 1 98.88 105 LEU A CA 1
ATOM 809 C C . LEU A 1 105 ? 4.648 14.977 -1.877 1 98.88 105 LEU A C 1
ATOM 811 O O . LEU A 1 105 ? 5.262 15.766 -1.155 1 98.88 105 LEU A O 1
ATOM 815 N N . VAL A 1 106 ? 5.207 14.281 -2.807 1 98.94 106 VAL A N 1
ATOM 816 C CA . VAL A 1 106 ? 6.562 14.523 -3.295 1 98.94 106 VAL A CA 1
ATOM 817 C C . VAL A 1 106 ? 6.504 15.273 -4.621 1 98.94 106 VAL A C 1
ATOM 819 O O . VAL A 1 106 ? 6.008 14.75 -5.621 1 98.94 106 VAL A O 1
ATOM 822 N N . LEU A 1 107 ? 7.09 16.484 -4.633 1 98.75 107 LEU A N 1
ATOM 823 C CA . LEU A 1 107 ? 6.883 17.344 -5.797 1 98.75 107 LEU A CA 1
ATOM 824 C C . LEU A 1 107 ? 8.219 17.766 -6.406 1 98.75 107 LEU A C 1
ATOM 826 O O . LEU A 1 107 ? 8.242 18.422 -7.441 1 98.75 107 LEU A O 1
ATOM 830 N N . GLY A 1 108 ? 9.305 17.422 -5.77 1 98.25 108 GLY A N 1
ATOM 831 C CA . GLY A 1 108 ? 10.633 17.688 -6.309 1 98.25 108 GLY A CA 1
ATOM 832 C C . GLY A 1 108 ? 11.367 16.438 -6.742 1 98.25 108 GLY A C 1
ATOM 833 O O . GLY A 1 108 ? 11.07 15.336 -6.258 1 98.25 108 GLY A O 1
ATOM 834 N N . SER A 1 109 ? 12.328 16.656 -7.621 1 97.12 109 SER A N 1
ATOM 835 C CA . SER A 1 109 ? 13.156 15.539 -8.086 1 97.12 109 SER A CA 1
ATOM 836 C C . SER A 1 109 ? 14.141 15.102 -7.004 1 97.12 109 SER A C 1
ATOM 838 O O . SER A 1 109 ? 14.352 15.812 -6.023 1 97.12 109 SER A O 1
ATOM 840 N N . ARG A 1 110 ? 14.75 13.945 -7.23 1 96.62 110 ARG A N 1
ATOM 841 C CA . ARG A 1 110 ? 15.773 13.422 -6.328 1 96.62 110 ARG A CA 1
ATOM 842 C C . ARG A 1 110 ? 16.922 14.414 -6.176 1 96.62 110 ARG A C 1
ATOM 844 O O . ARG A 1 110 ? 17.344 14.711 -5.059 1 96.62 110 ARG A O 1
ATOM 851 N N . SER A 1 111 ? 17.344 14.953 -7.289 1 96.94 111 SER A N 1
ATOM 852 C CA . SER A 1 111 ? 18.469 15.883 -7.273 1 96.94 111 SER A CA 1
ATOM 853 C C . SER A 1 111 ? 18.125 17.172 -6.547 1 96.94 111 SER A C 1
ATOM 855 O O . SER A 1 111 ? 18.938 17.719 -5.812 1 96.94 111 SER A O 1
ATOM 857 N N . GLU A 1 112 ? 16.906 17.609 -6.754 1 98.19 112 GLU A N 1
ATOM 858 C CA . GLU A 1 112 ? 16.469 18.828 -6.078 1 98.19 112 GLU A CA 1
ATOM 859 C C . GLU A 1 112 ? 16.406 18.641 -4.566 1 98.19 112 GLU A C 1
ATOM 861 O O . GLU A 1 112 ? 16.875 19.484 -3.805 1 98.19 112 GLU A O 1
ATOM 866 N N . ILE A 1 113 ? 15.859 17.516 -4.172 1 98.69 113 ILE A N 1
ATOM 867 C CA . ILE A 1 113 ? 15.703 17.234 -2.75 1 98.69 113 ILE A CA 1
ATOM 868 C C . ILE A 1 113 ? 17.078 17.125 -2.09 1 98.69 113 ILE A C 1
ATOM 870 O O . ILE A 1 113 ? 17.312 17.719 -1.03 1 98.69 113 ILE A O 1
ATOM 874 N N . LEU A 1 114 ? 17.969 16.438 -2.75 1 98.06 114 LEU A N 1
ATOM 875 C CA . LEU A 1 114 ? 19.312 16.281 -2.207 1 98.06 114 LEU A CA 1
ATOM 876 C C . LEU A 1 114 ? 20.016 17.625 -2.105 1 98.06 114 LEU A C 1
ATOM 878 O O . LEU A 1 114 ? 20.641 17.938 -1.085 1 98.06 114 LEU A O 1
ATOM 882 N N . ARG A 1 115 ? 19.906 18.406 -3.129 1 98.31 115 ARG A N 1
ATOM 883 C CA . ARG A 1 115 ? 20.547 19.719 -3.135 1 98.31 115 ARG A CA 1
ATOM 884 C C . ARG A 1 115 ? 20 20.594 -2.01 1 98.31 115 ARG A C 1
ATOM 886 O O . ARG A 1 115 ? 20.781 21.188 -1.25 1 98.31 115 ARG A O 1
ATOM 893 N N . LYS A 1 116 ? 18.719 20.719 -1.89 1 98.62 116 LYS A N 1
ATOM 894 C CA . LYS A 1 116 ? 18.094 21.547 -0.864 1 98.62 116 LYS A CA 1
ATOM 895 C C . LYS A 1 116 ? 18.438 21.062 0.535 1 98.62 116 LYS A C 1
ATOM 897 O O . LYS A 1 116 ? 18.703 21.859 1.437 1 98.62 116 LYS A O 1
ATOM 902 N N . PHE A 1 117 ? 18.438 19.781 0.701 1 98.81 117 PHE A N 1
ATOM 903 C CA . PHE A 1 117 ? 18.797 19.203 1.994 1 98.81 117 PHE A CA 1
ATOM 904 C C . PHE A 1 117 ? 20.234 19.562 2.354 1 98.81 117 PHE A C 1
ATOM 906 O O . PHE A 1 117 ? 20.516 20 3.473 1 98.81 117 PHE A O 1
ATOM 913 N N . GLU A 1 118 ? 21.125 19.344 1.425 1 98.25 118 GLU A N 1
ATOM 914 C CA . GLU A 1 118 ? 22.531 19.594 1.673 1 98.25 118 GLU A CA 1
ATOM 915 C C . GLU A 1 118 ? 22.797 21.062 1.949 1 98.25 118 GLU A C 1
ATOM 917 O O . GLU A 1 118 ? 23.656 21.422 2.758 1 98.25 118 GLU A O 1
ATOM 922 N N . GLU A 1 119 ? 22.062 21.922 1.298 1 98.5 119 GLU A N 1
ATOM 923 C CA . GLU A 1 119 ? 22.156 23.344 1.571 1 98.5 119 GLU A CA 1
ATOM 924 C C . GLU A 1 119 ? 21.734 23.672 3.002 1 98.5 119 GLU A C 1
ATOM 926 O O . GLU A 1 119 ? 22.422 24.391 3.721 1 98.5 119 GLU A O 1
ATOM 931 N N . LEU A 1 120 ? 20.625 23.094 3.381 1 98.62 120 LEU A N 1
ATOM 932 C CA . LEU A 1 120 ? 20.141 23.312 4.738 1 98.62 120 LEU A CA 1
ATOM 933 C C . LEU A 1 120 ? 21.109 22.734 5.766 1 98.62 120 LEU A C 1
ATOM 935 O O . LEU A 1 120 ? 21.359 23.359 6.801 1 98.62 120 LEU A O 1
ATOM 939 N N . GLU A 1 121 ? 21.578 21.562 5.457 1 98.31 121 GLU A N 1
ATOM 940 C CA . GLU A 1 121 ? 22.531 20.906 6.348 1 98.31 121 GLU A CA 1
ATOM 941 C C . GLU A 1 121 ? 23.797 21.75 6.516 1 98.31 121 GLU A C 1
ATOM 943 O O . GLU A 1 121 ? 24.266 21.969 7.637 1 98.31 121 GLU A O 1
ATOM 948 N N . SER A 1 122 ? 24.297 22.25 5.43 1 98.19 122 SER A N 1
ATOM 949 C CA . SER A 1 122 ? 25.531 23.031 5.457 1 98.19 122 SER A CA 1
ATOM 950 C C . SER A 1 122 ? 25.312 24.359 6.176 1 98.19 122 SER A C 1
ATOM 952 O O . SER A 1 122 ? 26.156 24.797 6.957 1 98.19 122 SER A O 1
ATOM 954 N N . GLU A 1 123 ? 24.234 24.984 5.938 1 97.94 123 GLU A N 1
ATOM 955 C CA . GLU A 1 123 ? 23.938 26.281 6.512 1 97.94 123 GLU A CA 1
ATOM 956 C C . GLU A 1 123 ? 23.688 26.188 8.016 1 97.94 123 GLU A C 1
ATOM 958 O O . GLU A 1 123 ? 24.094 27.062 8.773 1 97.94 123 GLU A O 1
ATOM 963 N N . SER A 1 124 ? 23.062 25.156 8.445 1 97.69 124 SER A N 1
ATOM 964 C CA . SER A 1 124 ? 22.609 25.062 9.828 1 97.69 124 SER A CA 1
ATOM 965 C C . SER A 1 124 ? 23.562 24.219 10.664 1 97.69 124 SER A C 1
ATOM 967 O O . SER A 1 124 ? 23.578 24.312 11.898 1 97.69 124 SER A O 1
ATOM 969 N N . GLY A 1 125 ? 24.312 23.344 10 1 98.06 125 GLY A N 1
ATOM 970 C CA . GLY A 1 125 ? 25.141 22.375 10.711 1 98.06 125 GLY A CA 1
ATOM 971 C C . GLY A 1 125 ? 24.344 21.219 11.273 1 98.06 125 GLY A C 1
ATOM 972 O O . GLY A 1 125 ? 24.875 20.422 12.047 1 98.06 125 GLY A O 1
ATOM 973 N N . ARG A 1 126 ? 23.062 21.125 10.961 1 98.5 126 ARG A N 1
ATOM 974 C CA . ARG A 1 126 ? 22.188 20.078 11.453 1 98.5 126 ARG A CA 1
ATOM 975 C C . ARG A 1 126 ? 21.891 19.062 10.352 1 98.5 126 ARG A C 1
ATOM 977 O O . ARG A 1 126 ? 21.656 19.438 9.203 1 98.5 126 ARG A O 1
ATOM 984 N N . SER A 1 127 ? 21.844 17.781 10.758 1 98.44 127 SER A N 1
ATOM 985 C CA . SER A 1 127 ? 21.781 16.734 9.734 1 98.44 127 SER A CA 1
ATOM 986 C C . SER A 1 127 ? 20.391 16.078 9.695 1 98.44 127 SER A C 1
ATOM 988 O O . SER A 1 127 ? 20.219 15.023 9.086 1 98.44 127 SER A O 1
ATOM 990 N N . ILE A 1 128 ? 19.422 16.609 10.391 1 98.75 128 ILE A N 1
ATOM 991 C CA . ILE A 1 128 ? 18.031 16.219 10.273 1 98.75 128 ILE A CA 1
ATOM 992 C C . ILE A 1 128 ? 17.141 17.453 10.18 1 98.75 128 ILE A C 1
ATOM 994 O O . ILE A 1 128 ? 17.266 18.375 10.992 1 98.75 128 ILE A O 1
ATOM 998 N N . VAL A 1 129 ? 16.312 17.438 9.258 1 98.81 129 VAL A N 1
ATOM 999 C CA . VAL A 1 129 ? 15.391 18.547 9.008 1 98.81 129 VAL A CA 1
ATOM 1000 C C . VAL A 1 129 ? 13.945 18.062 9.156 1 98.81 129 VAL A C 1
ATOM 1002 O O . VAL A 1 129 ? 13.539 17.094 8.508 1 98.81 129 VAL A O 1
ATOM 1005 N N . PHE A 1 130 ? 13.195 18.703 10.047 1 98.69 130 PHE A N 1
ATOM 1006 C CA . PHE A 1 130 ? 11.766 18.469 10.195 1 98.69 130 PHE A CA 1
ATOM 1007 C C . PHE A 1 130 ? 10.953 19.547 9.5 1 98.69 130 PHE A C 1
ATOM 1009 O O . PHE A 1 130 ? 11.406 20.703 9.391 1 98.69 130 PHE A O 1
ATOM 1016 N N . GLY A 1 131 ? 9.781 19.141 9.062 1 98.31 131 GLY A N 1
ATOM 1017 C CA . GLY A 1 131 ? 8.82 20.172 8.711 1 98.31 131 GLY A CA 1
ATOM 1018 C C . GLY A 1 131 ? 8.344 20.984 9.898 1 98.31 131 GLY A C 1
ATOM 1019 O O . GLY A 1 131 ? 8.469 20.547 11.047 1 98.31 131 GLY A O 1
ATOM 1020 N N . ALA A 1 132 ? 7.844 22.172 9.539 1 98.06 132 ALA A N 1
ATOM 1021 C CA . ALA A 1 132 ? 7.246 23.031 10.562 1 98.06 132 ALA A CA 1
ATOM 1022 C C . ALA A 1 132 ? 5.77 23.281 10.266 1 98.06 132 ALA A C 1
ATOM 1024 O O . ALA A 1 132 ? 5.328 23.172 9.125 1 98.06 132 ALA A O 1
ATOM 1025 N N . GLU A 1 133 ? 5.039 23.516 11.32 1 96.69 133 GLU A N 1
ATOM 1026 C CA . GLU A 1 133 ? 3.617 23.797 11.141 1 96.69 133 GLU A CA 1
ATOM 1027 C C . GLU A 1 133 ? 3.18 24.984 11.992 1 96.69 133 GLU A C 1
ATOM 1029 O O . GLU A 1 133 ? 3.922 25.438 12.867 1 96.69 133 GLU A O 1
ATOM 1034 N N . GLU A 1 134 ? 2.01 25.484 11.727 1 94.12 134 GLU A N 1
ATOM 1035 C CA . GLU A 1 134 ? 1.512 26.719 12.312 1 94.12 134 GLU A CA 1
ATOM 1036 C C . GLU A 1 134 ? 1.018 26.5 13.742 1 94.12 134 GLU A C 1
ATOM 1038 O O . GLU A 1 134 ? 1.137 27.375 14.594 1 94.12 134 GLU A O 1
ATOM 1043 N N . THR A 1 135 ? 0.498 25.312 13.969 1 90.88 135 THR A N 1
ATOM 1044 C CA . THR A 1 135 ? -0.099 25.031 15.273 1 90.88 135 THR A CA 1
ATOM 1045 C C . THR A 1 135 ? 0.783 24.062 16.062 1 90.88 135 THR A C 1
ATOM 1047 O O . THR A 1 135 ? 1.306 23.094 15.523 1 90.88 135 THR A O 1
ATOM 1050 N N . CYS A 1 136 ? 0.937 24.453 17.328 1 91.81 136 CYS A N 1
ATOM 1051 C CA . CYS A 1 136 ? 1.645 23.516 18.203 1 91.81 136 CYS A CA 1
ATOM 1052 C C . CYS A 1 136 ? 0.767 22.328 18.547 1 91.81 136 CYS A C 1
ATOM 1054 O O . CYS A 1 136 ? -0.221 22.469 19.266 1 91.81 136 CYS A O 1
ATOM 1056 N N . PHE A 1 137 ? 1.124 21.172 18.062 1 88.38 137 PHE A N 1
ATOM 1057 C CA . PHE A 1 137 ? 0.306 19.984 18.281 1 88.38 137 PHE A CA 1
ATOM 1058 C C . PHE A 1 137 ? 1.175 18.797 18.672 1 88.38 137 PHE A C 1
ATOM 1060 O O . PHE A 1 137 ? 2.166 18.5 18 1 88.38 137 PHE A O 1
ATOM 1067 N N . PRO A 1 138 ? 0.851 17.969 19.594 1 86.06 138 PRO A N 1
ATOM 1068 C CA . PRO A 1 138 ? -0.173 18.312 20.578 1 86.06 138 PRO A CA 1
ATOM 1069 C C . PRO A 1 138 ? 0.224 19.484 21.469 1 86.06 138 PRO A C 1
ATOM 1071 O O . PRO A 1 138 ? 1.409 19.812 21.578 1 86.06 138 PRO A O 1
ATOM 1074 N N . ASN A 1 139 ? -0.777 20.062 22.031 1 82.94 139 ASN A N 1
ATOM 1075 C CA . ASN A 1 139 ? -0.517 21.156 22.953 1 82.94 139 ASN A CA 1
ATOM 1076 C C . ASN A 1 139 ? 0.124 20.672 24.25 1 82.94 139 ASN A C 1
ATOM 1078 O O . ASN A 1 139 ? -0.565 20.156 25.125 1 82.94 139 ASN A O 1
ATOM 1082 N N . SER A 1 140 ? 1.432 20.734 24.234 1 78.69 140 SER A N 1
ATOM 1083 C CA . SER A 1 140 ? 2.172 20.234 25.391 1 78.69 140 SER A CA 1
ATOM 1084 C C . SER A 1 140 ? 2.822 21.375 26.172 1 78.69 140 SER A C 1
ATOM 1086 O O . SER A 1 140 ? 3.559 22.172 25.594 1 78.69 140 SER A O 1
ATOM 1088 N N . ASP A 1 141 ? 2.512 21.453 27.375 1 77.19 141 ASP A N 1
ATOM 1089 C CA . ASP A 1 141 ? 3.047 22.5 28.25 1 77.19 141 ASP A CA 1
ATOM 1090 C C . ASP A 1 141 ? 4.574 22.453 28.281 1 77.19 141 ASP A C 1
ATOM 1092 O O . ASP A 1 141 ? 5.164 21.375 28.344 1 77.19 141 ASP A O 1
ATOM 1096 N N . GLY A 1 142 ? 5.141 23.562 28.172 1 82.25 142 GLY A N 1
ATOM 1097 C CA . GLY A 1 142 ? 6.586 23.672 28.266 1 82.25 142 GLY A CA 1
ATOM 1098 C C . GLY A 1 142 ? 7.289 23.547 26.922 1 82.25 142 GLY A C 1
ATOM 1099 O O . GLY A 1 142 ? 8.484 23.828 26.812 1 82.25 142 GLY A O 1
ATOM 1100 N N . ILE A 1 143 ? 6.512 23.125 25.953 1 87.19 143 ILE A N 1
ATOM 1101 C CA . ILE A 1 143 ? 7.137 22.984 24.641 1 87.19 143 ILE A CA 1
ATOM 1102 C C . ILE A 1 143 ? 6.715 24.156 23.75 1 87.19 143 ILE A C 1
ATOM 1104 O O . ILE A 1 143 ? 7.562 24.844 23.172 1 87.19 143 ILE A O 1
ATOM 1108 N N . CYS A 1 144 ? 5.473 24.469 23.672 1 88.44 144 CYS A N 1
ATOM 1109 C CA . CYS A 1 144 ? 4.922 25.453 22.75 1 88.44 144 CYS A CA 1
ATOM 1110 C C . CYS A 1 144 ? 5.422 26.859 23.078 1 88.44 144 CYS A C 1
ATOM 1112 O O . CYS A 1 144 ? 5.891 27.578 22.203 1 88.44 144 CYS A O 1
ATOM 1114 N N . GLU A 1 145 ? 5.445 27.125 24.328 1 87.38 145 GLU A N 1
ATOM 1115 C CA . GLU A 1 145 ? 5.836 28.469 24.766 1 87.38 145 GLU A CA 1
ATOM 1116 C C . GLU A 1 145 ? 7.332 28.688 24.578 1 87.38 145 GLU A C 1
ATOM 1118 O O . GLU A 1 145 ? 7.766 29.812 24.328 1 87.38 145 GLU A O 1
ATOM 1123 N N . LYS A 1 146 ? 8.016 27.672 24.594 1 87.38 146 LYS A N 1
ATOM 1124 C CA . LYS A 1 146 ? 9.469 27.781 24.578 1 87.38 146 LYS A CA 1
ATOM 1125 C C . LYS A 1 146 ? 10.023 27.688 23.156 1 87.38 146 LYS A C 1
ATOM 1127 O O . LYS A 1 146 ? 11.211 27.922 22.922 1 87.38 146 LYS A O 1
ATOM 1132 N N . THR A 1 147 ? 9.203 27.422 22.219 1 91.19 147 THR A N 1
ATOM 1133 C CA . THR A 1 147 ? 9.656 27.344 20.828 1 91.19 147 THR A CA 1
ATOM 1134 C C . THR A 1 147 ? 9.945 28.734 20.281 1 91.19 147 THR A C 1
ATOM 1136 O O . THR A 1 147 ? 9.102 29.641 20.359 1 91.19 147 THR A O 1
ATOM 1139 N N . PRO A 1 148 ? 11.109 28.906 19.75 1 91.06 148 PRO A N 1
ATOM 1140 C CA . PRO A 1 148 ? 11.469 30.234 19.234 1 91.06 148 PRO A CA 1
ATOM 1141 C C . PRO A 1 148 ? 10.492 30.734 18.172 1 91.06 148 PRO A C 1
ATOM 1143 O O . PRO A 1 148 ? 9.938 29.922 17.422 1 91.06 148 PRO A O 1
ATOM 1146 N N . PRO A 1 149 ? 10.336 32.031 18.078 1 93.5 149 PRO A N 1
ATOM 1147 C CA . PRO A 1 149 ? 9.484 32.562 17.031 1 93.5 149 PRO A CA 1
ATOM 1148 C C . PRO A 1 149 ? 10.055 32.344 15.633 1 93.5 149 PRO A C 1
ATOM 1150 O O . PRO A 1 149 ? 11.266 32.156 15.477 1 93.5 149 PRO A O 1
ATOM 1153 N N . ALA A 1 150 ? 9.195 32.281 14.656 1 95.75 150 ALA A N 1
ATOM 1154 C CA . ALA A 1 150 ? 9.57 32.125 13.25 1 95.75 150 ALA A CA 1
ATOM 1155 C C . ALA A 1 150 ? 9.148 33.344 12.43 1 95.75 150 ALA A C 1
ATOM 1157 O O . ALA A 1 150 ? 8.242 34.094 12.82 1 95.75 150 ALA A O 1
ATOM 1158 N N . LYS A 1 151 ? 9.867 33.5 11.32 1 96.19 151 LYS A N 1
ATOM 1159 C CA . LYS A 1 151 ? 9.586 34.625 10.43 1 96.19 151 LYS A CA 1
ATOM 1160 C C . LYS A 1 151 ? 8.195 34.5 9.812 1 96.19 151 LYS A C 1
ATOM 1162 O O . LYS A 1 151 ? 7.516 35.5 9.586 1 96.19 151 LYS A O 1
ATOM 1167 N N . HIS A 1 152 ? 7.809 33.312 9.539 1 96.94 152 HIS A N 1
ATOM 1168 C CA . HIS A 1 152 ? 6.516 33 8.93 1 96.94 152 HIS A CA 1
ATOM 1169 C C . HIS A 1 152 ? 5.652 32.156 9.844 1 96.94 152 HIS A C 1
ATOM 1171 O O . HIS A 1 152 ? 6 31.953 11.008 1 96.94 152 HIS A O 1
ATOM 1177 N N . ARG A 1 153 ? 4.5 31.719 9.367 1 95.88 153 ARG A N 1
ATOM 1178 C CA . ARG A 1 153 ? 3.527 31.016 10.211 1 95.88 153 ARG A CA 1
ATOM 1179 C C . ARG A 1 153 ? 4.012 29.625 10.578 1 95.88 153 ARG A C 1
ATOM 1181 O O . ARG A 1 153 ? 3.467 28.984 11.477 1 95.88 153 ARG A O 1
ATOM 1188 N N . TRP A 1 154 ? 4.984 29.125 9.906 1 97.81 154 TRP A N 1
ATOM 1189 C CA . TRP A 1 154 ? 5.527 27.797 10.203 1 97.81 154 TRP A CA 1
ATOM 1190 C C . TRP A 1 154 ? 6.52 27.859 11.359 1 97.81 154 TRP A C 1
ATOM 1192 O O . TRP A 1 154 ? 7.711 28.125 11.148 1 97.81 154 TRP A O 1
ATOM 1202 N N . ARG A 1 155 ? 6.039 27.484 12.555 1 96.5 155 ARG A N 1
ATOM 1203 C CA . ARG A 1 155 ? 6.824 27.734 13.758 1 96.5 155 ARG A CA 1
ATOM 1204 C C . ARG A 1 155 ? 7.113 26.453 14.516 1 96.5 155 ARG A C 1
ATOM 1206 O O . ARG A 1 155 ? 8.211 26.25 15.031 1 96.5 155 ARG A O 1
ATOM 1213 N N . TYR A 1 156 ? 6.195 25.547 14.562 1 96.56 156 TYR A N 1
ATOM 1214 C CA . TYR A 1 156 ? 6.273 24.391 15.453 1 96.56 156 TYR A CA 1
ATOM 1215 C C . TYR A 1 156 ? 6.648 23.125 14.688 1 96.56 156 TYR A C 1
ATOM 1217 O O . TYR A 1 156 ? 6.34 23 13.5 1 96.56 156 TYR A O 1
ATOM 1225 N N . LEU A 1 157 ? 7.254 22.203 15.367 1 96.94 157 LEU A N 1
ATOM 1226 C CA . LEU A 1 157 ? 7.727 20.969 14.75 1 96.94 157 LEU A CA 1
ATOM 1227 C C . LEU A 1 157 ? 6.559 20.094 14.289 1 96.94 157 LEU A C 1
ATOM 1229 O O . LEU A 1 157 ? 5.594 19.906 15.031 1 96.94 157 LEU A O 1
ATOM 1233 N N . ASN A 1 158 ? 6.582 19.688 13.086 1 97.38 158 ASN A N 1
ATOM 1234 C CA . ASN A 1 158 ? 5.695 18.672 12.508 1 97.38 158 ASN A CA 1
ATOM 1235 C C . ASN A 1 158 ? 6.469 17.438 12.062 1 97.38 158 ASN A C 1
ATOM 1237 O O . ASN A 1 158 ? 7.438 17.547 11.312 1 97.38 158 ASN A O 1
ATOM 1241 N N . SER A 1 159 ? 6.012 16.281 12.492 1 96.81 159 SER A N 1
ATOM 1242 C CA . SER A 1 159 ? 6.797 15.07 12.266 1 96.81 159 SER A CA 1
ATOM 1243 C C . SER A 1 159 ? 6.25 14.273 11.086 1 96.81 159 SER A C 1
ATOM 1245 O O . SER A 1 159 ? 6.535 13.086 10.945 1 96.81 159 SER A O 1
ATOM 1247 N N . GLY A 1 160 ? 5.453 14.875 10.234 1 97.62 160 GLY A N 1
ATOM 1248 C CA . GLY A 1 160 ? 4.863 14.172 9.109 1 97.62 160 GLY A CA 1
ATOM 1249 C C . GLY A 1 160 ? 5.852 13.914 7.984 1 97.62 160 GLY A C 1
ATOM 1250 O O . GLY A 1 160 ? 5.695 12.961 7.219 1 97.62 160 GLY A O 1
ATOM 1251 N N . ILE A 1 161 ? 6.789 14.836 7.832 1 98.81 161 ILE A N 1
ATOM 1252 C CA . ILE A 1 161 ? 7.902 14.648 6.91 1 98.81 161 ILE A CA 1
ATOM 1253 C C . ILE A 1 161 ? 9.211 15.047 7.594 1 98.81 161 ILE A C 1
ATOM 1255 O O . ILE A 1 161 ? 9.289 16.094 8.242 1 98.81 161 ILE A O 1
ATOM 1259 N N . LEU A 1 162 ? 10.211 14.273 7.492 1 98.38 162 LEU A N 1
ATOM 1260 C CA . LEU A 1 162 ? 11.555 14.648 7.895 1 98.38 162 LEU A CA 1
ATOM 1261 C C . LEU A 1 162 ? 12.594 14.07 6.938 1 98.38 162 LEU A C 1
ATOM 1263 O O . LEU A 1 162 ? 12.344 13.047 6.293 1 98.38 162 LEU A O 1
ATOM 1267 N N . VAL A 1 163 ? 13.633 14.766 6.793 1 98.88 163 VAL A N 1
ATOM 1268 C CA . VAL A 1 163 ? 14.758 14.406 5.926 1 98.88 163 VAL A CA 1
ATOM 1269 C C . VAL A 1 163 ? 16.062 14.477 6.715 1 98.88 163 VAL A C 1
ATOM 1271 O O . VAL A 1 163 ? 16.297 15.445 7.449 1 98.88 163 VAL A O 1
ATOM 1274 N N . GLY A 1 164 ? 16.953 13.477 6.578 1 98.88 164 GLY A N 1
ATOM 1275 C CA . GLY A 1 164 ? 18.219 13.523 7.293 1 98.88 164 GLY A CA 1
ATOM 1276 C C . GLY A 1 164 ? 19.203 12.469 6.832 1 98.88 164 GLY A C 1
ATOM 1277 O O . GLY A 1 164 ? 18.844 11.555 6.086 1 98.88 164 GLY A O 1
ATOM 1278 N N . ARG A 1 165 ? 20.391 12.68 7.23 1 98.75 165 ARG A N 1
ATOM 1279 C CA . ARG A 1 165 ? 21.391 11.633 7.055 1 98.75 165 ARG A CA 1
ATOM 1280 C C . ARG A 1 165 ? 21.047 10.398 7.883 1 98.75 165 ARG A C 1
ATOM 1282 O O . ARG A 1 165 ? 20.578 10.523 9.016 1 98.75 165 ARG A O 1
ATOM 1289 N N . VAL A 1 166 ? 21.344 9.266 7.332 1 98.5 166 VAL A N 1
ATOM 1290 C CA . VAL A 1 166 ? 21.047 8 8 1 98.5 166 VAL A CA 1
ATOM 1291 C C . VAL A 1 166 ? 21.734 7.953 9.359 1 98.5 166 VAL A C 1
ATOM 1293 O O . VAL A 1 166 ? 21.125 7.547 10.359 1 98.5 166 VAL A O 1
ATOM 1296 N N . HIS A 1 167 ? 23 8.398 9.477 1 98.38 167 HIS A N 1
ATOM 1297 C CA . HIS A 1 167 ? 23.703 8.367 10.758 1 98.38 167 HIS A CA 1
ATOM 1298 C C . HIS A 1 167 ? 23 9.234 11.797 1 98.38 167 HIS A C 1
ATOM 1300 O O . HIS A 1 167 ? 23.016 8.922 12.992 1 98.38 167 HIS A O 1
ATOM 1306 N N . ALA A 1 168 ? 22.391 10.336 11.391 1 98.62 168 ALA A N 1
ATOM 1307 C CA . ALA A 1 168 ? 21.672 11.219 12.305 1 98.62 168 ALA A CA 1
ATOM 1308 C C . ALA A 1 168 ? 20.422 10.531 12.852 1 98.62 168 ALA A C 1
ATOM 1310 O O . ALA A 1 168 ? 20.078 10.703 14.016 1 98.62 168 ALA A O 1
ATOM 1311 N N . PHE A 1 169 ? 19.719 9.75 11.992 1 98.56 169 PHE A N 1
ATOM 1312 C CA . PHE A 1 169 ? 18.578 8.953 12.461 1 98.56 169 PHE A CA 1
ATOM 1313 C C . PHE A 1 169 ? 19.031 7.945 13.508 1 98.56 169 PHE A C 1
ATOM 1315 O O . PHE A 1 169 ? 18.375 7.781 14.547 1 98.56 169 PHE A O 1
ATOM 1322 N N . LYS A 1 170 ? 20.141 7.312 13.203 1 98.25 170 LYS A N 1
ATOM 1323 C CA . LYS A 1 170 ? 20.688 6.32 14.133 1 98.25 170 LYS A CA 1
ATOM 1324 C C . LYS A 1 170 ? 21.047 6.957 15.469 1 98.25 170 LYS A C 1
ATOM 1326 O O . LYS A 1 170 ? 20.844 6.355 16.531 1 98.25 170 LYS A O 1
ATOM 1331 N N . THR A 1 171 ? 21.547 8.133 15.438 1 98.12 171 THR A N 1
ATOM 1332 C CA . THR A 1 171 ? 21.891 8.867 16.641 1 98.12 171 THR A CA 1
ATOM 1333 C C . THR A 1 171 ? 20.641 9.297 17.406 1 98.12 171 THR A C 1
ATOM 1335 O O . THR A 1 171 ? 20.594 9.188 18.625 1 98.12 171 THR A O 1
ATOM 1338 N N . MET A 1 172 ? 19.656 9.727 16.703 1 97.94 172 MET A N 1
ATOM 1339 C CA . MET A 1 172 ? 18.406 10.195 17.297 1 97.94 172 MET A CA 1
ATOM 1340 C C . MET A 1 172 ? 17.625 9.031 17.922 1 97.94 172 MET A C 1
ATOM 1342 O O . MET A 1 172 ? 16.984 9.195 18.953 1 97.94 172 MET A O 1
ATOM 1346 N N . LEU A 1 173 ? 17.719 7.879 17.219 1 97.62 173 LEU A N 1
ATOM 1347 C CA . LEU A 1 173 ? 16.969 6.695 17.641 1 97.62 173 LEU A CA 1
ATOM 1348 C C . LEU A 1 173 ? 17.906 5.52 17.875 1 97.62 173 LEU A C 1
ATOM 1350 O O . LEU A 1 173 ? 17.844 4.516 17.156 1 97.62 173 LEU A O 1
ATOM 1354 N N . PRO A 1 174 ? 18.672 5.562 18.938 1 96.25 174 PRO A N 1
ATOM 1355 C CA . PRO A 1 174 ? 19.703 4.551 19.141 1 96.25 174 PRO A CA 1
ATOM 1356 C C . PRO A 1 174 ? 19.141 3.197 19.562 1 96.25 174 PRO A C 1
ATOM 1358 O O . PRO A 1 174 ? 19.781 2.164 19.344 1 96.25 174 PRO A O 1
ATOM 1361 N N . LYS A 1 175 ? 17.922 3.209 20.25 1 95.25 175 LYS A N 1
ATOM 1362 C CA . LYS A 1 175 ? 17.234 1.976 20.625 1 95.25 175 LYS A CA 1
ATOM 1363 C C . LYS A 1 175 ? 15.75 2.059 20.328 1 95.25 175 LYS A C 1
ATOM 1365 O O . LYS A 1 175 ? 15.203 3.15 20.156 1 95.25 175 LYS A O 1
ATOM 1370 N N . ARG A 1 176 ? 15.242 0.949 20.203 1 92.69 176 ARG A N 1
ATOM 1371 C CA . ARG A 1 176 ? 13.797 0.909 20.047 1 92.69 176 ARG A CA 1
ATOM 1372 C C . ARG A 1 176 ? 13.086 1.564 21.219 1 92.69 176 ARG A C 1
ATOM 1374 O O . ARG A 1 176 ? 13.438 1.308 22.375 1 92.69 176 ARG A O 1
ATOM 1381 N N . SER A 1 177 ? 12.117 2.4 20.859 1 90.5 177 SER A N 1
ATOM 1382 C CA . SER A 1 177 ? 11.352 3.055 21.922 1 90.5 177 SER A CA 1
ATOM 1383 C C . SER A 1 177 ? 10.109 2.248 22.281 1 90.5 177 SER A C 1
ATOM 1385 O O . SER A 1 177 ? 9.367 1.811 21.406 1 90.5 177 SER A O 1
ATOM 1387 N N . GLU A 1 178 ? 9.891 2.1 23.562 1 85.25 178 GLU A N 1
ATOM 1388 C CA . GLU A 1 178 ? 8.695 1.429 24.078 1 85.25 178 GLU A CA 1
ATOM 1389 C C . GLU A 1 178 ? 7.734 2.424 24.703 1 85.25 178 GLU A C 1
ATOM 1391 O O . GLU A 1 178 ? 6.727 2.029 25.297 1 85.25 178 GLU A O 1
ATOM 1396 N N . GLU A 1 179 ? 8.062 3.621 24.562 1 82.75 179 GLU A N 1
ATOM 1397 C CA . GLU A 1 179 ? 7.258 4.668 25.188 1 82.75 179 GLU A CA 1
ATOM 1398 C C . GLU A 1 179 ? 5.883 4.77 24.531 1 82.75 179 GLU A C 1
ATOM 1400 O O . GLU A 1 179 ? 5.75 4.582 23.328 1 82.75 179 GLU A O 1
ATOM 1405 N N . HIS A 1 180 ? 4.949 5.078 25.328 1 82.75 180 HIS A N 1
ATOM 1406 C CA . HIS A 1 180 ? 3.594 5.324 24.844 1 82.75 180 HIS A CA 1
ATOM 1407 C C . HIS A 1 180 ? 3.293 6.816 24.781 1 82.75 180 HIS A C 1
ATOM 1409 O O . HIS A 1 180 ? 2.436 7.312 25.516 1 82.75 180 HIS A O 1
ATOM 1415 N N . VAL A 1 181 ? 4.035 7.445 24 1 85.38 181 VAL A N 1
ATOM 1416 C CA . VAL A 1 181 ? 3.924 8.891 23.812 1 85.38 181 VAL A CA 1
ATOM 1417 C C . VAL A 1 181 ? 3.688 9.195 22.328 1 85.38 181 VAL A C 1
ATOM 1419 O O . VAL A 1 181 ? 4.078 8.414 21.453 1 85.38 181 VAL A O 1
ATOM 1422 N N . ASN A 1 182 ? 3.043 10.258 22.141 1 89.56 182 ASN A N 1
ATOM 1423 C CA . ASN A 1 182 ? 2.9 10.758 20.781 1 89.56 182 ASN A CA 1
ATOM 1424 C C . ASN A 1 182 ? 4.258 11.039 20.141 1 89.56 182 ASN A C 1
ATOM 1426 O O . ASN A 1 182 ? 5.121 11.664 20.766 1 89.56 182 ASN A O 1
ATOM 1430 N N . ASP A 1 183 ? 4.465 10.578 18.953 1 91.88 183 ASP A N 1
ATOM 1431 C CA . ASP A 1 183 ? 5.781 10.695 18.344 1 91.88 183 ASP A CA 1
ATOM 1432 C C . ASP A 1 183 ? 6.188 12.156 18.188 1 91.88 183 ASP A C 1
ATOM 1434 O O . ASP A 1 183 ? 7.352 12.508 18.375 1 91.88 183 ASP A O 1
ATOM 1438 N N . GLN A 1 184 ? 5.234 13.016 17.812 1 93.44 184 GLN A N 1
ATOM 1439 C CA . GLN A 1 184 ? 5.566 14.422 17.609 1 93.44 184 GLN A CA 1
ATOM 1440 C C . GLN A 1 184 ? 6.02 15.07 18.922 1 93.44 184 GLN A C 1
ATOM 1442 O O . GLN A 1 184 ? 6.891 15.938 18.906 1 93.44 184 GLN A O 1
ATOM 1447 N N . VAL A 1 185 ? 5.406 14.664 20.016 1 91.94 185 VAL A N 1
ATOM 1448 C CA . VAL A 1 185 ? 5.859 15.141 21.312 1 91.94 185 VAL A CA 1
ATOM 1449 C C . VAL A 1 185 ? 7.289 14.664 21.578 1 91.94 185 VAL A C 1
ATOM 1451 O O . VAL A 1 185 ? 8.133 15.445 22.016 1 91.94 185 VAL A O 1
ATOM 1454 N N . TRP A 1 186 ? 7.543 13.461 21.281 1 93.31 186 TRP A N 1
ATOM 1455 C CA . TRP A 1 186 ? 8.875 12.906 21.5 1 93.31 186 TRP A CA 1
ATOM 1456 C C . TRP A 1 186 ? 9.922 13.672 20.688 1 93.31 186 TRP A C 1
ATOM 1458 O O . TRP A 1 186 ? 10.977 14.031 21.219 1 93.31 186 TRP A O 1
ATOM 1468 N N . PHE A 1 187 ? 9.625 13.953 19.453 1 95.38 187 PHE A N 1
ATOM 1469 C CA . PHE A 1 187 ? 10.57 14.656 18.578 1 95.38 187 PHE A CA 1
ATOM 1470 C C . PHE A 1 187 ? 10.758 16.094 19.047 1 95.38 187 PHE A C 1
ATOM 1472 O O . PHE A 1 187 ? 11.852 16.656 18.922 1 95.38 187 PHE A O 1
ATOM 1479 N N . GLN A 1 188 ? 9.703 16.734 19.531 1 94.25 188 GLN A N 1
ATOM 1480 C CA . GLN A 1 188 ? 9.828 18.078 20.078 1 94.25 188 GLN A CA 1
ATOM 1481 C C . GLN A 1 188 ? 10.766 18.094 21.281 1 94.25 188 GLN A C 1
ATOM 1483 O O . GLN A 1 188 ? 11.586 19 21.406 1 94.25 188 GLN A O 1
ATOM 1488 N N . LEU A 1 189 ? 10.594 17.141 22.109 1 92.62 189 LEU A N 1
ATOM 1489 C CA . LEU A 1 189 ? 11.453 17.031 23.281 1 92.62 189 LEU A CA 1
ATOM 1490 C C . LEU A 1 189 ? 12.898 16.766 22.875 1 92.62 189 LEU A C 1
ATOM 1492 O O . LEU A 1 189 ? 13.828 17.344 23.453 1 92.62 189 LEU A O 1
ATOM 1496 N N . TYR A 1 190 ? 13.031 15.914 21.938 1 94.62 190 TYR A N 1
ATOM 1497 C CA . TYR A 1 190 ? 14.375 15.641 21.438 1 94.62 190 TYR A CA 1
ATOM 1498 C C . TYR A 1 190 ? 15.031 16.906 20.906 1 94.62 190 TYR A C 1
ATOM 1500 O O . TYR A 1 190 ? 16.203 17.172 21.203 1 94.62 190 TYR A O 1
ATOM 1508 N N . ARG A 1 191 ? 14.328 17.656 20.141 1 95.12 191 ARG A N 1
ATOM 1509 C CA . ARG A 1 191 ? 14.859 18.922 19.609 1 95.12 191 ARG A CA 1
ATOM 1510 C C . ARG A 1 191 ? 15.188 19.891 20.734 1 95.12 191 ARG A C 1
ATOM 1512 O O . ARG A 1 191 ? 16.219 20.562 20.688 1 95.12 191 ARG A O 1
ATOM 1519 N N . ARG A 1 192 ? 14.336 20 21.656 1 91.5 192 ARG A N 1
ATOM 1520 C CA . ARG A 1 192 ? 14.555 20.891 22.797 1 91.5 192 ARG A CA 1
ATOM 1521 C C . ARG A 1 192 ? 15.867 20.562 23.5 1 91.5 192 ARG A C 1
ATOM 1523 O O . ARG A 1 192 ? 16.641 21.453 23.844 1 91.5 192 ARG A O 1
ATOM 1530 N N . ASP A 1 193 ? 16.094 19.344 23.625 1 93.12 193 ASP A N 1
ATOM 1531 C CA . ASP A 1 193 ? 17.25 18.875 24.391 1 93.12 193 ASP A CA 1
ATOM 1532 C C . ASP A 1 193 ? 18.5 18.812 23.5 1 93.12 193 ASP A C 1
ATOM 1534 O O . ASP A 1 193 ? 19.609 18.734 24.016 1 93.12 193 ASP A O 1
ATOM 1538 N N . ASN A 1 194 ? 18.266 18.75 22.188 1 95.31 194 ASN A N 1
ATOM 1539 C CA . ASN A 1 194 ? 19.359 18.688 21.219 1 95.31 194 ASN A CA 1
ATOM 1540 C C . ASN A 1 194 ? 19.188 19.734 20.125 1 95.31 194 ASN A C 1
ATOM 1542 O O . ASN A 1 194 ? 19.109 19.375 18.938 1 95.31 194 ASN A O 1
ATOM 1546 N N . PRO A 1 195 ? 19.297 20.984 20.438 1 91.44 195 PRO A N 1
ATOM 1547 C CA . PRO A 1 195 ? 19 22.047 19.469 1 91.44 195 PRO A CA 1
ATOM 1548 C C . PRO A 1 195 ? 20.016 22.094 18.328 1 91.44 195 PRO A C 1
ATOM 1550 O O . PRO A 1 195 ? 19.719 22.609 17.25 1 91.44 195 PRO A O 1
ATOM 1553 N N . ASP A 1 196 ? 21.172 21.5 18.469 1 96.06 196 ASP A N 1
ATOM 1554 C CA . ASP A 1 196 ? 22.219 21.516 17.453 1 96.06 196 ASP A CA 1
ATOM 1555 C C . ASP A 1 196 ? 22.078 20.344 16.484 1 96.06 196 ASP A C 1
ATOM 1557 O O . ASP A 1 196 ? 22.812 20.234 15.508 1 96.06 196 ASP A O 1
ATOM 1561 N N . LYS A 1 197 ? 21.031 19.516 16.656 1 97.5 197 LYS A N 1
ATOM 1562 C CA . LYS A 1 197 ? 20.906 18.312 15.852 1 97.5 197 LYS A CA 1
ATOM 1563 C C . LYS A 1 197 ? 19.719 18.391 14.898 1 97.5 197 LYS A C 1
ATOM 1565 O O . LYS A 1 197 ? 19.688 17.688 13.883 1 97.5 197 LYS A O 1
ATOM 1570 N N . VAL A 1 198 ? 18.781 19.203 15.203 1 97.88 198 VAL A N 1
ATOM 1571 C CA . VAL A 1 198 ? 17.516 19.203 14.469 1 97.88 198 VAL A CA 1
ATOM 1572 C C . VAL A 1 198 ? 17.234 20.594 13.922 1 97.88 198 VAL A C 1
ATOM 1574 O O . VAL A 1 198 ? 17.219 21.578 14.68 1 97.88 198 VAL A O 1
ATOM 1577 N N . LEU A 1 199 ? 17.031 20.672 12.688 1 98.06 199 LEU A N 1
ATOM 1578 C CA . LEU A 1 199 ? 16.578 21.891 12.039 1 98.06 199 LEU A CA 1
ATOM 1579 C C . LEU A 1 199 ? 15.094 21.828 11.734 1 98.06 199 LEU A C 1
ATOM 1581 O O . LEU A 1 199 ? 14.586 20.797 11.289 1 98.06 199 LEU A O 1
ATOM 1585 N N . LEU A 1 200 ? 14.398 22.906 11.969 1 97.69 200 LEU A N 1
ATOM 1586 C CA . LEU A 1 200 ? 13.016 23.062 11.523 1 97.69 200 LEU A CA 1
ATOM 1587 C C . LEU A 1 200 ? 12.945 23.906 10.25 1 97.69 200 LEU A C 1
ATOM 1589 O O . LEU A 1 200 ? 13.516 25 10.195 1 97.69 200 LEU A O 1
ATOM 1593 N N . ASP A 1 201 ? 12.289 23.391 9.266 1 98.44 201 ASP A N 1
ATOM 1594 C CA . ASP A 1 201 ? 12.141 24.156 8.031 1 98.44 201 ASP A CA 1
ATOM 1595 C C . ASP A 1 201 ? 11.023 25.188 8.156 1 98.44 201 ASP A C 1
ATOM 1597 O O . ASP A 1 201 ? 9.945 25.016 7.582 1 98.44 201 ASP A O 1
ATOM 1601 N N . THR A 1 202 ? 11.336 26.266 8.781 1 98.31 202 THR A N 1
ATOM 1602 C CA . THR A 1 202 ? 10.352 27.312 9.055 1 98.31 202 THR A CA 1
ATOM 1603 C C . THR A 1 202 ? 10.141 28.188 7.824 1 98.31 202 THR A C 1
ATOM 1605 O O . THR A 1 202 ? 9.227 29.016 7.801 1 98.31 202 THR A O 1
ATOM 1608 N N . ASP A 1 203 ? 10.883 28 6.762 1 98.25 203 ASP A N 1
ATOM 1609 C CA . ASP A 1 203 ? 10.797 28.844 5.578 1 98.25 203 ASP A CA 1
ATOM 1610 C C . ASP A 1 203 ? 10.25 28.078 4.383 1 98.25 203 ASP A C 1
ATOM 1612 O O . ASP A 1 203 ? 10.219 28.594 3.262 1 98.25 203 ASP A O 1
ATOM 1616 N N . CYS A 1 204 ? 9.914 26.812 4.543 1 98.31 204 CYS A N 1
ATOM 1617 C CA . CYS A 1 204 ? 9.375 25.984 3.477 1 98.31 204 CYS A CA 1
ATOM 1618 C C . CYS A 1 204 ? 10.359 25.859 2.318 1 98.31 204 CYS A C 1
ATOM 1620 O O . CYS A 1 204 ? 9.961 25.922 1.154 1 98.31 204 CYS A O 1
ATOM 1622 N N . LYS A 1 205 ? 11.586 25.719 2.664 1 98.56 205 LYS A N 1
ATOM 1623 C CA . LYS A 1 205 ? 12.594 25.609 1.612 1 98.56 205 LYS A CA 1
ATOM 1624 C C . LYS A 1 205 ? 12.578 24.219 0.99 1 98.56 205 LYS A C 1
ATOM 1626 O O . LYS A 1 205 ? 12.711 24.062 -0.228 1 98.56 205 LYS A O 1
ATOM 1631 N N . LEU A 1 206 ? 12.469 23.188 1.813 1 98.88 206 LEU A N 1
ATOM 1632 C CA . LEU A 1 206 ? 12.477 21.797 1.399 1 98.88 206 LEU A CA 1
ATOM 1633 C C . LEU A 1 206 ? 11.148 21.125 1.718 1 98.88 206 LEU A C 1
ATOM 1635 O O . LEU A 1 206 ? 10.562 20.453 0.862 1 98.88 206 LEU A O 1
ATOM 1639 N N . ILE A 1 207 ? 10.695 21.281 2.969 1 98.94 207 ILE A N 1
ATOM 1640 C CA . ILE A 1 207 ? 9.469 20.688 3.494 1 98.94 207 ILE A CA 1
ATOM 1641 C C . ILE A 1 207 ? 8.477 21.797 3.844 1 98.94 207 ILE A C 1
ATOM 1643 O O . ILE A 1 207 ? 8.844 22.797 4.461 1 98.94 207 ILE A O 1
ATOM 1647 N N . CYS A 1 208 ? 7.219 21.594 3.477 1 98.69 208 CYS A N 1
ATOM 1648 C CA . CYS A 1 208 ? 6.199 22.562 3.854 1 98.69 208 CYS A CA 1
ATOM 1649 C C . CYS A 1 208 ? 4.918 21.875 4.293 1 98.69 208 CYS A C 1
ATOM 1651 O O . CYS A 1 208 ? 4.492 20.891 3.672 1 98.69 208 CYS A O 1
ATOM 1653 N N . THR A 1 209 ? 4.352 22.328 5.367 1 98.31 209 THR A N 1
ATOM 1654 C CA . THR A 1 209 ? 3.033 21.891 5.809 1 98.31 209 THR A CA 1
ATOM 1655 C C . THR A 1 209 ? 1.956 22.875 5.352 1 98.31 209 THR A C 1
ATOM 1657 O O . THR A 1 209 ? 2.104 24.078 5.516 1 98.31 209 THR A O 1
ATOM 1660 N N . LEU A 1 210 ? 0.905 22.328 4.785 1 98.19 210 LEU A N 1
ATOM 1661 C CA . LEU A 1 210 ? -0.137 23.203 4.258 1 98.19 210 LEU A CA 1
ATOM 1662 C C . LEU A 1 210 ? -1.509 22.797 4.785 1 98.19 210 LEU A C 1
ATOM 1664 O O . LEU A 1 210 ? -1.85 21.609 4.781 1 98.19 210 LEU A O 1
ATOM 1668 N N . LEU A 1 211 ? -2.256 23.766 5.215 1 96.69 211 LEU A N 1
ATOM 1669 C CA . LEU A 1 211 ? -3.625 23.531 5.668 1 96.69 211 LEU A CA 1
ATOM 1670 C C . LEU A 1 211 ? -4.625 23.875 4.566 1 96.69 211 LEU A C 1
ATOM 1672 O O . LEU A 1 211 ? -5.668 23.234 4.445 1 96.69 211 LEU A O 1
ATOM 1676 N N . ARG A 1 212 ? -4.324 24.953 3.83 1 95.69 212 ARG A N 1
ATOM 1677 C CA . ARG A 1 212 ? -5.129 25.422 2.707 1 95.69 212 ARG A CA 1
ATOM 1678 C C . ARG A 1 212 ? -4.246 25.812 1.523 1 95.69 212 ARG A C 1
ATOM 1680 O O . ARG A 1 212 ? -3.025 25.891 1.655 1 95.69 212 ARG A O 1
ATOM 1687 N N . LEU A 1 213 ? -4.926 25.938 0.415 1 96.38 213 LEU A N 1
ATOM 1688 C CA . LEU A 1 213 ? -4.188 26.312 -0.79 1 96.38 213 LEU A CA 1
ATOM 1689 C C . LEU A 1 213 ? -4.293 27.812 -1.062 1 96.38 213 LEU A C 1
ATOM 1691 O O . LEU A 1 213 ? -3.734 28.609 -0.318 1 96.38 213 LEU A O 1
ATOM 1695 N N . GLN A 1 214 ? -5.16 28.203 -1.86 1 91.62 214 GLN A N 1
ATOM 1696 C CA . GLN A 1 214 ? -5.246 29.578 -2.305 1 91.62 214 GLN A CA 1
ATOM 1697 C C . GLN A 1 214 ? -5.492 30.531 -1.13 1 91.62 214 GLN A C 1
ATOM 1699 O O . GLN A 1 214 ? -4.91 31.609 -1.065 1 91.62 214 GLN A O 1
ATOM 1704 N N . GLU A 1 215 ? -6.293 30.125 -0.183 1 91.12 215 GLU A N 1
ATOM 1705 C CA . GLU A 1 215 ? -6.621 30.953 0.977 1 91.12 215 GLU A CA 1
ATOM 1706 C C . GLU A 1 215 ? -5.379 31.25 1.813 1 91.12 215 GLU A C 1
ATOM 1708 O O . GLU A 1 215 ? -5.309 32.281 2.48 1 91.12 215 GLU A O 1
ATOM 1713 N N . ASP A 1 216 ? -4.395 30.391 1.637 1 93.31 216 ASP A N 1
ATOM 1714 C CA . ASP A 1 216 ? -3.176 30.547 2.426 1 93.31 216 ASP A CA 1
ATOM 1715 C C . ASP A 1 216 ? -2.01 31 1.552 1 93.31 216 ASP A C 1
ATOM 1717 O O . ASP A 1 216 ? -0.852 30.938 1.969 1 93.31 216 ASP A O 1
ATOM 1721 N N . GLY A 1 217 ? -2.355 31.438 0.391 1 96.75 217 GLY A N 1
ATOM 1722 C CA . GLY A 1 217 ? -1.326 31.953 -0.499 1 96.75 217 GLY A CA 1
ATOM 1723 C C . GLY A 1 217 ? -0.528 30.859 -1.185 1 96.75 217 GLY A C 1
ATOM 1724 O O . GLY A 1 217 ? 0.678 31 -1.396 1 96.75 217 GLY A O 1
ATOM 1725 N N . VAL A 1 218 ? -1.14 29.75 -1.444 1 97.94 218 VAL A N 1
ATOM 1726 C CA . VAL A 1 218 ? -0.473 28.656 -2.139 1 97.94 218 VAL A CA 1
ATOM 1727 C C . VAL A 1 218 ? -1.09 28.469 -3.523 1 97.94 218 VAL A C 1
ATOM 1729 O O . VAL A 1 218 ? -2.297 28.234 -3.646 1 97.94 218 VAL A O 1
ATOM 1732 N N . ASP A 1 219 ? -0.241 28.547 -4.535 1 97.56 219 ASP A N 1
ATOM 1733 C CA . ASP A 1 219 ? -0.677 28.359 -5.914 1 97.56 219 ASP A CA 1
ATOM 1734 C C . ASP A 1 219 ? -0.268 26.969 -6.43 1 97.56 219 ASP A C 1
ATOM 1736 O O . ASP A 1 219 ? 0.837 26.5 -6.148 1 97.56 219 ASP A O 1
ATOM 1740 N N . VAL A 1 220 ? -1.207 26.359 -7.113 1 96.19 220 VAL A N 1
ATOM 1741 C CA . VAL A 1 220 ? -0.898 25.078 -7.746 1 96.19 220 VAL A CA 1
ATOM 1742 C C . VAL A 1 220 ? -0.443 25.312 -9.188 1 96.19 220 VAL A C 1
ATOM 1744 O O . VAL A 1 220 ? -1.212 25.812 -10.016 1 96.19 220 VAL A O 1
ATOM 1747 N N . GLY A 1 221 ? 0.788 25.047 -9.477 1 92.38 221 GLY A N 1
ATOM 1748 C CA . GLY A 1 221 ? 1.327 25.188 -10.82 1 92.38 221 GLY A CA 1
ATOM 1749 C C . GLY A 1 221 ? 1.438 23.859 -11.547 1 92.38 221 GLY A C 1
ATOM 1750 O O . GLY A 1 221 ? 0.713 22.906 -11.234 1 92.38 221 GLY A O 1
ATOM 1751 N N . VAL A 1 222 ? 2.324 23.859 -12.555 1 90.75 222 VAL A N 1
ATOM 1752 C CA . VAL A 1 222 ? 2.551 22.641 -13.32 1 90.75 222 VAL A CA 1
ATOM 1753 C C . VAL A 1 222 ? 3.467 21.703 -12.531 1 90.75 222 VAL A C 1
ATOM 1755 O O . VAL A 1 222 ? 4.691 21.828 -12.594 1 90.75 222 VAL A O 1
ATOM 1758 N N . GLY A 1 223 ? 2.895 20.844 -11.836 1 92.94 223 GLY A N 1
ATOM 1759 C CA . GLY A 1 223 ? 3.652 19.828 -11.141 1 92.94 223 GLY A CA 1
ATOM 1760 C C . GLY A 1 223 ? 4.242 20.312 -9.828 1 92.94 223 GLY A C 1
ATOM 1761 O O . GLY A 1 223 ? 5.035 19.609 -9.195 1 92.94 223 GLY A O 1
ATOM 1762 N N . ARG A 1 224 ? 3.904 21.547 -9.438 1 97.5 224 ARG A N 1
ATOM 1763 C CA . ARG A 1 224 ? 4.5 22.125 -8.234 1 97.5 224 ARG A CA 1
ATOM 1764 C C . ARG A 1 224 ? 3.496 22.984 -7.488 1 97.5 224 ARG A C 1
ATOM 1766 O O . ARG A 1 224 ? 2.537 23.484 -8.078 1 97.5 224 ARG A O 1
ATOM 1773 N N . LEU A 1 225 ? 3.752 23.125 -6.184 1 98.56 225 LEU A N 1
ATOM 1774 C CA . LEU A 1 225 ? 3.088 24.141 -5.371 1 98.56 225 LEU A CA 1
ATOM 1775 C C . LEU A 1 225 ? 4.023 25.312 -5.09 1 98.56 225 LEU A C 1
ATOM 1777 O O . LEU A 1 225 ? 5.215 25.109 -4.836 1 98.56 225 LEU A O 1
ATOM 1781 N N . HIS A 1 226 ? 3.463 26.484 -5.207 1 98.38 226 HIS A N 1
ATOM 1782 C CA . HIS A 1 226 ? 4.219 27.688 -4.902 1 98.38 226 HIS A CA 1
ATOM 1783 C C . HIS A 1 226 ? 3.656 28.391 -3.67 1 98.38 226 HIS A C 1
ATOM 1785 O O . HIS A 1 226 ? 2.479 28.766 -3.639 1 98.38 226 HIS A O 1
ATOM 1791 N N . VAL A 1 227 ? 4.539 28.578 -2.729 1 98.31 227 VAL A N 1
ATOM 1792 C CA . VAL A 1 227 ? 4.156 29.203 -1.469 1 98.31 227 VAL A CA 1
ATOM 1793 C C . VAL A 1 227 ? 4.547 30.688 -1.491 1 98.31 227 VAL A C 1
ATOM 1795 O O . VAL A 1 227 ? 5.703 31.031 -1.235 1 98.31 227 VAL A O 1
ATOM 1798 N N . ARG A 1 228 ? 3.592 31.531 -1.59 1 97.81 228 ARG A N 1
ATOM 1799 C CA . ARG A 1 228 ? 3.844 32.938 -1.814 1 97.81 228 ARG A CA 1
ATOM 1800 C C . ARG A 1 228 ? 4.469 33.594 -0.582 1 97.81 228 ARG A C 1
ATOM 1802 O O . ARG A 1 228 ? 5.438 34.344 -0.692 1 97.81 228 ARG A O 1
ATOM 1809 N N . PRO A 1 229 ? 3.922 33.312 0.573 1 97.56 229 PRO A N 1
ATOM 1810 C CA . PRO A 1 229 ? 4.473 34 1.748 1 97.56 229 PRO A CA 1
ATOM 1811 C C . PRO A 1 229 ? 5.984 33.812 1.885 1 97.56 229 PRO A C 1
ATOM 1813 O O . PRO A 1 229 ? 6.688 34.719 2.34 1 97.56 229 PRO A O 1
ATOM 1816 N N . THR A 1 230 ? 6.5 32.625 1.495 1 97.94 230 THR A N 1
ATOM 1817 C CA . THR A 1 230 ? 7.922 32.344 1.651 1 97.94 230 THR A CA 1
ATOM 1818 C C . THR A 1 230 ? 8.648 32.469 0.319 1 97.94 230 THR A C 1
ATOM 1820 O O . THR A 1 230 ? 9.883 32.469 0.276 1 97.94 230 THR A O 1
ATOM 1823 N N . GLY A 1 231 ? 7.918 32.625 -0.766 1 97.94 231 GLY A N 1
ATOM 1824 C CA . GLY A 1 231 ? 8.508 32.688 -2.092 1 97.94 231 GLY A CA 1
ATOM 1825 C C . GLY A 1 231 ? 9.203 31.406 -2.508 1 97.94 231 GLY A C 1
ATOM 1826 O O . GLY A 1 231 ? 10.211 31.438 -3.213 1 97.94 231 GLY A O 1
ATOM 1827 N N . THR A 1 232 ? 8.734 30.281 -2.016 1 98.19 232 THR A N 1
ATOM 1828 C CA . THR A 1 232 ? 9.414 29.016 -2.258 1 98.19 232 THR A CA 1
ATOM 1829 C C . THR A 1 232 ? 8.492 28.031 -2.99 1 98.19 232 THR A C 1
ATOM 1831 O O . THR A 1 232 ? 7.297 28.297 -3.135 1 98.19 232 THR A O 1
ATOM 1834 N N . ALA A 1 233 ? 9.102 26.984 -3.543 1 98.31 233 ALA A N 1
ATOM 1835 C CA . ALA A 1 233 ? 8.445 25.797 -4.086 1 98.31 233 ALA A CA 1
ATOM 1836 C C . ALA A 1 233 ? 8.953 24.531 -3.414 1 98.31 233 ALA A C 1
ATOM 1838 O O . ALA A 1 233 ? 9.883 23.891 -3.916 1 98.31 233 ALA A O 1
ATOM 1839 N N . PRO A 1 234 ? 8.344 24.234 -2.336 1 98.62 234 PRO A N 1
ATOM 1840 C CA . PRO A 1 234 ? 8.867 23.094 -1.577 1 98.62 234 PRO A CA 1
ATOM 1841 C C . PRO A 1 234 ? 8.789 21.781 -2.359 1 98.62 234 PRO A C 1
ATOM 1843 O O . PRO A 1 234 ? 7.828 21.562 -3.1 1 98.62 234 PRO A O 1
ATOM 1846 N N . ALA A 1 235 ? 9.805 20.922 -2.162 1 98.88 235 ALA A N 1
ATOM 1847 C CA . ALA A 1 235 ? 9.867 19.625 -2.842 1 98.88 235 ALA A CA 1
ATOM 1848 C C . ALA A 1 235 ? 9.016 18.594 -2.131 1 98.88 235 ALA A C 1
ATOM 1850 O O . ALA A 1 235 ? 8.586 17.609 -2.74 1 98.88 235 ALA A O 1
ATOM 1851 N N . LEU A 1 236 ? 8.82 18.734 -0.867 1 98.94 236 LEU A N 1
ATOM 1852 C CA . LEU A 1 236 ? 8.047 17.828 -0.028 1 98.94 236 LEU A CA 1
ATOM 1853 C C . LEU A 1 236 ? 6.941 18.578 0.712 1 98.94 236 LEU A C 1
ATOM 1855 O O . LEU A 1 236 ? 7.211 19.562 1.385 1 98.94 236 LEU A O 1
ATOM 1859 N N . VAL A 1 237 ? 5.691 18.062 0.626 1 98.94 237 VAL A N 1
ATOM 1860 C CA . VAL A 1 237 ? 4.57 18.797 1.186 1 98.94 237 VAL A CA 1
ATOM 1861 C C . VAL A 1 237 ? 3.707 17.875 2.043 1 98.94 237 VAL A C 1
ATOM 1863 O O . VAL A 1 237 ? 3.375 16.766 1.625 1 98.94 237 VAL A O 1
ATOM 1866 N N . HIS A 1 238 ? 3.393 18.281 3.199 1 98.81 238 HIS A N 1
ATOM 1867 C CA . HIS A 1 238 ? 2.537 17.578 4.152 1 98.81 238 HIS A CA 1
ATOM 1868 C C . HIS A 1 238 ? 1.244 18.359 4.402 1 98.81 238 HIS A C 1
ATOM 1870 O O . HIS A 1 238 ? 1.27 19.562 4.621 1 98.81 238 HIS A O 1
ATOM 1876 N N . PHE A 1 239 ? 0.073 17.688 4.379 1 98.38 239 PHE A N 1
ATOM 1877 C CA . PHE A 1 239 ? -1.231 18.297 4.602 1 98.38 239 PHE A CA 1
ATOM 1878 C C . PHE A 1 239 ? -1.86 17.781 5.891 1 98.38 239 PHE A C 1
ATOM 1880 O O . PHE A 1 239 ? -2.869 17.078 5.855 1 98.38 239 PHE A O 1
ATOM 1887 N N . PRO A 1 240 ? -1.408 18.234 7.047 1 96.25 240 PRO A N 1
ATOM 1888 C CA . PRO A 1 240 ? -1.97 17.766 8.312 1 96.25 240 PRO A CA 1
ATOM 1889 C C . PRO A 1 240 ? -3.279 18.469 8.672 1 96.25 240 PRO A C 1
ATOM 1891 O O . PRO A 1 240 ? -3.605 19.5 8.102 1 96.25 240 PRO A O 1
ATOM 1894 N N . GLY A 1 241 ? -4.055 17.922 9.555 1 92.81 241 GLY A N 1
ATOM 1895 C CA . GLY A 1 241 ? -5.25 18.562 10.078 1 92.81 241 GLY A CA 1
ATOM 1896 C C . GLY A 1 241 ? -6.219 19 9 1 92.81 241 GLY A C 1
ATOM 1897 O O . GLY A 1 241 ? -6.617 18.203 8.148 1 92.81 241 GLY A O 1
ATOM 1898 N N . PHE A 1 242 ? -6.367 20.328 8.906 1 91.75 242 PHE A N 1
ATOM 1899 C CA . PHE A 1 242 ? -7.328 20.906 7.965 1 91.75 242 PHE A CA 1
ATOM 1900 C C . PHE A 1 242 ? -6.844 20.734 6.531 1 91.75 242 PHE A C 1
ATOM 1902 O O . PHE A 1 242 ? -7.602 20.953 5.582 1 91.75 242 PHE A O 1
ATOM 1909 N N . GLY A 1 243 ? -5.652 20.344 6.402 1 95.31 243 GLY A N 1
ATOM 1910 C CA . GLY A 1 243 ? -5.133 20.094 5.066 1 95.31 243 GLY A CA 1
ATOM 1911 C C . GLY A 1 243 ? -5.781 18.891 4.387 1 95.31 243 GLY A C 1
ATOM 1912 O O . GLY A 1 243 ? -5.961 18.891 3.168 1 95.31 243 GLY A O 1
ATOM 1913 N N . HIS A 1 244 ? -6.07 17.875 5.203 1 95.81 244 HIS A N 1
ATOM 1914 C CA . HIS A 1 244 ? -6.66 16.688 4.594 1 95.81 244 HIS A CA 1
ATOM 1915 C C . HIS A 1 244 ? -8.078 16.453 5.105 1 95.81 244 HIS A C 1
ATOM 1917 O O . HIS A 1 244 ? -8.766 15.539 4.645 1 95.81 244 HIS A O 1
ATOM 1923 N N . ARG A 1 245 ? -8.562 17.297 5.965 1 94.62 245 ARG A N 1
ATOM 1924 C CA . ARG A 1 245 ? -9.93 17.172 6.457 1 94.62 245 ARG A CA 1
ATOM 1925 C C . ARG A 1 245 ? -10.938 17.625 5.402 1 94.62 245 ARG A C 1
ATOM 1927 O O . ARG A 1 245 ? -10.609 18.438 4.527 1 94.62 245 ARG A O 1
ATOM 1934 N N . THR A 1 246 ? -12.156 17.156 5.602 1 94.69 246 THR A N 1
ATOM 1935 C CA . THR A 1 246 ? -13.195 17.375 4.598 1 94.69 246 THR A CA 1
ATOM 1936 C C . THR A 1 246 ? -13.672 18.828 4.613 1 94.69 246 THR A C 1
ATOM 1938 O O . THR A 1 246 ? -13.891 19.391 5.684 1 94.69 246 THR A O 1
ATOM 1941 N N . ARG A 1 247 ? -13.766 19.312 3.49 1 91.31 247 ARG A N 1
ATOM 1942 C CA . ARG A 1 247 ? -14.438 20.594 3.242 1 91.31 247 ARG A CA 1
ATOM 1943 C C . ARG A 1 247 ? -15.336 20.5 2.01 1 91.31 247 ARG A C 1
ATOM 1945 O O . ARG A 1 247 ? -15.234 19.547 1.23 1 91.31 247 ARG A O 1
ATOM 1952 N N . TRP A 1 248 ? -16.203 21.422 1.884 1 90.56 248 TRP A N 1
ATOM 1953 C CA . TRP A 1 248 ? -17.141 21.359 0.77 1 90.56 248 TRP A CA 1
ATOM 1954 C C . TRP A 1 248 ? -16.938 22.547 -0.173 1 90.56 248 TRP A C 1
ATOM 1956 O O . TRP A 1 248 ? -16.797 23.688 0.273 1 90.56 248 TRP A O 1
ATOM 1966 N N . VAL A 1 249 ? -16.75 22.172 -1.417 1 85.94 249 VAL A N 1
ATOM 1967 C CA . VAL A 1 249 ? -16.625 23.156 -2.48 1 85.94 249 VAL A CA 1
ATOM 1968 C C . VAL A 1 249 ? -17.641 22.859 -3.588 1 85.94 249 VAL A C 1
ATOM 1970 O O . VAL A 1 249 ? -17.672 21.75 -4.113 1 85.94 249 VAL A O 1
ATOM 1973 N N . ASP A 1 250 ? -18.516 23.812 -3.969 1 81.81 250 ASP A N 1
ATOM 1974 C CA . ASP A 1 250 ? -19.5 23.703 -5.035 1 81.81 250 ASP A CA 1
ATOM 1975 C C . ASP A 1 250 ? -20.359 22.453 -4.852 1 81.81 250 ASP A C 1
ATOM 1977 O O . ASP A 1 250 ? -20.578 21.703 -5.797 1 81.81 250 ASP A O 1
ATOM 1981 N N . GLY A 1 251 ? -20.672 22.203 -3.621 1 81.62 251 GLY A N 1
ATOM 1982 C CA . GLY A 1 251 ? -21.625 21.141 -3.311 1 81.62 251 GLY A CA 1
ATOM 1983 C C . GLY A 1 251 ? -20.984 19.766 -3.262 1 81.62 251 GLY A C 1
ATOM 1984 O O . GLY A 1 251 ? -21.688 18.75 -3.182 1 81.62 251 GLY A O 1
ATOM 1985 N N . ARG A 1 252 ? -19.703 19.703 -3.307 1 88.25 252 ARG A N 1
ATOM 1986 C CA . ARG A 1 252 ? -19 18.422 -3.246 1 88.25 252 ARG A CA 1
ATOM 1987 C C . ARG A 1 252 ? -17.953 18.422 -2.143 1 88.25 252 ARG A C 1
ATOM 1989 O O . ARG A 1 252 ? -17.328 19.453 -1.876 1 88.25 252 ARG A O 1
ATOM 1996 N N . PRO A 1 253 ? -17.844 17.281 -1.538 1 92.69 253 PRO A N 1
ATOM 1997 C CA . PRO A 1 253 ? -16.797 17.203 -0.513 1 92.69 253 PRO A CA 1
ATOM 1998 C C . PRO A 1 253 ? -15.398 17.047 -1.106 1 92.69 253 PRO A C 1
ATOM 2000 O O . PRO A 1 253 ? -15.219 16.359 -2.115 1 92.69 253 PRO A O 1
ATOM 2003 N N . THR A 1 254 ? -14.422 17.703 -0.537 1 94.88 254 THR A N 1
ATOM 2004 C CA . THR A 1 254 ? -13.016 17.609 -0.918 1 94.88 254 THR A CA 1
ATOM 2005 C C . THR A 1 254 ? -12.117 17.984 0.256 1 94.88 254 THR A C 1
ATOM 2007 O O . THR A 1 254 ? -12.539 17.922 1.412 1 94.88 254 THR A O 1
ATOM 2010 N N . SER A 1 255 ? -10.875 18.141 0.041 1 96.5 255 SER A N 1
ATOM 2011 C CA . SER A 1 255 ? -9.859 18.672 0.95 1 96.5 255 SER A CA 1
ATOM 2012 C C . SER A 1 255 ? -8.781 19.438 0.191 1 96.5 255 SER A C 1
ATOM 2014 O O . SER A 1 255 ? -8.695 19.344 -1.036 1 96.5 255 SER A O 1
ATOM 2016 N N . SER A 1 256 ? -7.992 20.234 0.932 1 97.5 256 SER A N 1
ATOM 2017 C CA . SER A 1 256 ? -6.883 20.938 0.284 1 97.5 256 SER A CA 1
ATOM 2018 C C . SER A 1 256 ? -5.93 19.953 -0.384 1 97.5 256 SER A C 1
ATOM 2020 O O . SER A 1 256 ? -5.445 20.203 -1.489 1 97.5 256 SER A O 1
ATOM 2022 N N . LEU A 1 257 ? -5.688 18.844 0.269 1 98.44 257 LEU A N 1
ATOM 2023 C CA . LEU A 1 257 ? -4.836 17.797 -0.274 1 98.44 257 LEU A CA 1
ATOM 2024 C C . LEU A 1 257 ? -5.422 17.234 -1.567 1 98.44 257 LEU A C 1
ATOM 2026 O O . LEU A 1 257 ? -4.719 17.125 -2.574 1 98.44 257 LEU A O 1
ATOM 2030 N N . GLN A 1 258 ? -6.664 16.875 -1.527 1 98.19 258 GLN A N 1
ATOM 2031 C CA . GLN A 1 258 ? -7.312 16.312 -2.707 1 98.19 258 GLN A CA 1
ATOM 2032 C C . GLN A 1 258 ? -7.371 17.328 -3.84 1 98.19 258 GLN A C 1
ATOM 2034 O O . GLN A 1 258 ? -7.219 16.969 -5.012 1 98.19 258 GLN A O 1
ATOM 2039 N N . ASP A 1 259 ? -7.625 18.609 -3.494 1 97.44 259 ASP A N 1
ATOM 2040 C CA . ASP A 1 259 ? -7.652 19.656 -4.508 1 97.44 259 ASP A CA 1
ATOM 2041 C C . ASP A 1 259 ? -6.297 19.797 -5.195 1 97.44 259 ASP A C 1
ATOM 2043 O O . ASP A 1 259 ? -6.227 19.891 -6.422 1 97.44 259 ASP A O 1
ATOM 2047 N N . ALA A 1 260 ? -5.25 19.797 -4.402 1 98.44 260 ALA A N 1
ATOM 2048 C CA . ALA A 1 260 ? -3.908 19.859 -4.973 1 98.44 260 ALA A CA 1
ATOM 2049 C C . ALA A 1 260 ? -3.629 18.641 -5.84 1 98.44 260 ALA A C 1
ATOM 2051 O O . ALA A 1 260 ? -3.166 18.766 -6.977 1 98.44 260 ALA A O 1
ATOM 2052 N N . PHE A 1 261 ? -3.961 17.469 -5.344 1 98.56 261 PHE A N 1
ATOM 2053 C CA . PHE A 1 261 ? -3.691 16.203 -6.023 1 98.56 261 PHE A CA 1
ATOM 2054 C C . PHE A 1 261 ? -4.438 16.141 -7.348 1 98.56 261 PHE A C 1
ATOM 2056 O O . PHE A 1 261 ? -3.879 15.703 -8.359 1 98.56 261 PHE A O 1
ATOM 2063 N N . ARG A 1 262 ? -5.641 16.547 -7.34 1 97.19 262 ARG A N 1
ATOM 2064 C CA . ARG A 1 262 ? -6.477 16.516 -8.539 1 97.19 262 ARG A CA 1
ATOM 2065 C C . ARG A 1 262 ? -5.895 17.406 -9.633 1 97.19 262 ARG A C 1
ATOM 2067 O O . ARG A 1 262 ? -5.965 17.062 -10.812 1 97.19 262 ARG A O 1
ATOM 2074 N N . GLN A 1 263 ? -5.375 18.484 -9.273 1 97.56 263 GLN A N 1
ATOM 2075 C CA . GLN A 1 263 ? -4.82 19.422 -10.25 1 97.56 263 GLN A CA 1
ATOM 2076 C C . GLN A 1 263 ? -3.467 18.938 -10.766 1 97.56 263 GLN A C 1
ATOM 2078 O O . GLN A 1 263 ? -3.156 19.094 -11.945 1 97.56 263 GLN A O 1
ATOM 2083 N N . LEU A 1 264 ? -2.707 18.375 -9.93 1 98.31 264 LEU A N 1
ATOM 2084 C CA . LEU A 1 264 ? -1.356 17.938 -10.281 1 98.31 264 LEU A CA 1
ATOM 2085 C C . LEU A 1 264 ? -1.383 16.609 -11.031 1 98.31 264 LEU A C 1
ATOM 2087 O O . LEU A 1 264 ? -0.56 16.375 -11.914 1 98.31 264 LEU A O 1
ATOM 2091 N N . PHE A 1 265 ? -2.283 15.742 -10.656 1 97.38 265 PHE A N 1
ATOM 2092 C CA . PHE A 1 265 ? -2.396 14.398 -11.195 1 97.38 265 PHE A CA 1
ATOM 2093 C C . PHE A 1 265 ? -3.846 14.062 -11.531 1 97.38 265 PHE A C 1
ATOM 2095 O O . PHE A 1 265 ? -4.434 13.156 -10.938 1 97.38 265 PHE A O 1
ATOM 2102 N N . PRO A 1 266 ? -4.387 14.688 -12.562 1 96.62 266 PRO A N 1
ATOM 2103 C CA . PRO A 1 266 ? -5.824 14.586 -12.82 1 96.62 266 PRO A CA 1
ATOM 2104 C C . PRO A 1 266 ? -6.262 13.164 -13.18 1 96.62 266 PRO A C 1
ATOM 2106 O O . PRO A 1 266 ? -7.324 12.711 -12.742 1 96.62 266 PRO A O 1
ATOM 2109 N N . GLN A 1 267 ? -5.48 12.453 -13.93 1 94.81 267 GLN A N 1
ATOM 2110 C CA . GLN A 1 267 ? -5.871 11.109 -14.336 1 94.81 267 GLN A CA 1
ATOM 2111 C C . GLN A 1 267 ? -5.84 10.141 -13.156 1 94.81 267 GLN A C 1
ATOM 2113 O O . GLN A 1 267 ? -6.785 9.375 -12.953 1 94.81 267 GLN A O 1
ATOM 2118 N N . GLU A 1 268 ? -4.766 10.188 -12.414 1 96.31 268 GLU A N 1
ATOM 2119 C CA . GLU A 1 268 ? -4.648 9.32 -11.25 1 96.31 268 GLU A CA 1
ATOM 2120 C C . GLU A 1 268 ? -5.711 9.648 -10.203 1 96.31 268 GLU A C 1
ATOM 2122 O O . GLU A 1 268 ? -6.277 8.75 -9.578 1 96.31 268 GLU A O 1
ATOM 2127 N N . SER A 1 269 ? -5.953 10.938 -10.023 1 96.56 269 SER A N 1
ATOM 2128 C CA . SER A 1 269 ? -6.992 11.359 -9.086 1 96.56 269 SER A CA 1
ATOM 2129 C C . SER A 1 269 ? -8.344 10.766 -9.461 1 96.56 269 SER A C 1
ATOM 2131 O O . SER A 1 269 ? -9.031 10.188 -8.617 1 96.56 269 SER A O 1
ATOM 2133 N N . ALA A 1 270 ? -8.734 10.906 -10.711 1 94.88 270 ALA A N 1
ATOM 2134 C CA . ALA A 1 270 ? -10.031 10.414 -11.188 1 94.88 270 ALA A CA 1
ATOM 2135 C C . ALA A 1 270 ? -10.148 8.906 -11 1 94.88 270 ALA A C 1
ATOM 2137 O O . ALA A 1 270 ? -11.211 8.406 -10.617 1 94.88 270 ALA A O 1
ATOM 2138 N N . TYR A 1 271 ? -9.07 8.281 -11.172 1 93.56 271 TYR A N 1
ATOM 2139 C CA . TYR A 1 271 ? -9.078 6.82 -11.148 1 93.56 271 TYR A CA 1
ATOM 2140 C C . TYR A 1 271 ? -9.023 6.301 -9.711 1 93.56 271 TYR A C 1
ATOM 2142 O O . TYR A 1 271 ? -9.703 5.332 -9.375 1 93.56 271 TYR A O 1
ATOM 2150 N N . LEU A 1 272 ? -8.227 6.926 -8.836 1 95.75 272 LEU A N 1
ATOM 2151 C CA . LEU A 1 272 ? -7.887 6.344 -7.543 1 95.75 272 LEU A CA 1
ATOM 2152 C C . LEU A 1 272 ? -8.742 6.953 -6.434 1 95.75 272 LEU A C 1
ATOM 2154 O O . LEU A 1 272 ? -8.984 6.312 -5.41 1 95.75 272 LEU A O 1
ATOM 2158 N N . MET A 1 273 ? -9.148 8.203 -6.602 1 95.81 273 MET A N 1
ATOM 2159 C CA . MET A 1 273 ? -9.602 8.922 -5.414 1 95.81 273 MET A CA 1
ATOM 2160 C C . MET A 1 273 ? -11.023 9.43 -5.594 1 95.81 273 MET A C 1
ATOM 2162 O O . MET A 1 273 ? -11.664 9.852 -4.633 1 95.81 273 MET A O 1
ATOM 2166 N N . GLU A 1 274 ? -11.516 9.375 -6.75 1 93.56 274 GLU A N 1
ATOM 2167 C CA . GLU A 1 274 ? -12.797 10.023 -6.992 1 93.56 274 GLU A CA 1
ATOM 2168 C C . GLU A 1 274 ? -13.891 8.992 -7.273 1 93.56 274 GLU A C 1
ATOM 2170 O O . GLU A 1 274 ? -13.594 7.855 -7.652 1 93.56 274 GLU A O 1
ATOM 2175 N N . GLY A 1 275 ? -15.156 9.359 -6.973 1 93.69 275 GLY A N 1
ATOM 2176 C CA . GLY A 1 275 ? -16.297 8.484 -7.152 1 93.69 275 GLY A CA 1
ATOM 2177 C C . GLY A 1 275 ? -16.75 7.824 -5.859 1 93.69 275 GLY A C 1
ATOM 2178 O O . GLY A 1 275 ? -16.375 8.266 -4.77 1 93.69 275 GLY A O 1
ATOM 2179 N N . TRP A 1 276 ? -17.75 6.914 -6.027 1 94.25 276 TRP A N 1
ATOM 2180 C CA . TRP A 1 276 ? -18.266 6.148 -4.898 1 94.25 276 TRP A CA 1
ATOM 2181 C C . TRP A 1 276 ? -17.891 4.676 -5.027 1 94.25 276 TRP A C 1
ATOM 2183 O O . TRP A 1 276 ? -17.828 4.141 -6.141 1 94.25 276 TRP A O 1
ATOM 2193 N N . TRP A 1 277 ? -17.594 4.164 -3.953 1 94.25 277 TRP A N 1
ATOM 2194 C CA . TRP A 1 277 ? -17.312 2.73 -3.895 1 94.25 277 TRP A CA 1
ATOM 2195 C C . TRP A 1 277 ? -17.984 2.096 -2.686 1 94.25 277 TRP A C 1
ATOM 2197 O O . TRP A 1 277 ? -17.969 2.652 -1.585 1 94.25 277 TRP A O 1
ATOM 2207 N N . PHE A 1 278 ? -18.75 1.044 -2.912 1 94.56 278 PHE A N 1
ATOM 2208 C CA . PHE A 1 278 ? -19.406 0.238 -1.891 1 94.56 278 PHE A CA 1
ATOM 2209 C C . PHE A 1 278 ? -19.016 -1.229 -2.02 1 94.56 278 PHE A C 1
ATOM 2211 O O . PHE A 1 278 ? -19.156 -1.825 -3.088 1 94.56 278 PHE A O 1
ATOM 2218 N N . GLY A 1 279 ? -18.391 -1.711 -0.95 1 94.19 279 GLY A N 1
ATOM 2219 C CA . GLY A 1 279 ? -17.984 -3.1 -1.067 1 94.19 279 GLY A CA 1
ATOM 2220 C C . GLY A 1 279 ? -18.016 -3.848 0.252 1 94.19 279 GLY A C 1
ATOM 2221 O O . GLY A 1 279 ? -18.25 -3.248 1.304 1 94.19 279 GLY A O 1
ATOM 2222 N N . ILE A 1 280 ? -17.938 -5.184 0.168 1 92.81 280 ILE A N 1
ATOM 2223 C CA . ILE A 1 280 ? -17.906 -6.105 1.297 1 92.81 280 ILE A CA 1
ATOM 2224 C C . ILE A 1 280 ? -16.656 -6.984 1.202 1 92.81 280 ILE A C 1
ATOM 2226 O O . ILE A 1 280 ? -16.297 -7.441 0.117 1 92.81 280 ILE A O 1
ATOM 2230 N N . GLN A 1 281 ? -15.938 -7.066 2.252 1 93.94 281 GLN A N 1
ATOM 2231 C CA . GLN A 1 281 ? -14.82 -7.996 2.361 1 93.94 281 GLN A CA 1
ATOM 2232 C C . GLN A 1 281 ? -15.133 -9.125 3.334 1 93.94 281 GLN A C 1
ATOM 2234 O O . GLN A 1 281 ? -15.609 -8.883 4.445 1 93.94 281 GLN A O 1
ATOM 2239 N N . VAL A 1 282 ? -14.977 -10.328 2.816 1 92.88 282 VAL A N 1
ATOM 2240 C CA . VAL A 1 282 ? -15.203 -11.516 3.633 1 92.88 282 VAL A CA 1
ATOM 2241 C C . VAL A 1 282 ? -13.898 -12.305 3.764 1 92.88 282 VAL A C 1
ATOM 2243 O O . VAL A 1 282 ? -13.391 -12.836 2.775 1 92.88 282 VAL A O 1
ATOM 2246 N N . GLU A 1 283 ? -13.469 -12.414 4.988 1 93.25 283 GLU A N 1
ATOM 2247 C CA . GLU A 1 283 ? -12.203 -13.094 5.227 1 93.25 283 GLU A CA 1
ATOM 2248 C C . GLU A 1 283 ? -11.133 -12.641 4.238 1 93.25 283 GLU A C 1
ATOM 2250 O O . GLU A 1 283 ? -11.125 -11.484 3.811 1 93.25 283 GLU A O 1
ATOM 2255 N N . ALA A 1 284 ? -10.172 -13.461 3.902 1 94.12 284 ALA A N 1
ATOM 2256 C CA . ALA A 1 284 ? -9.062 -13.086 3.031 1 94.12 284 ALA A CA 1
ATOM 2257 C C . ALA A 1 284 ? -9.391 -13.367 1.567 1 94.12 284 ALA A C 1
ATOM 2259 O O . ALA A 1 284 ? -8.602 -13.047 0.675 1 94.12 284 ALA A O 1
ATOM 2260 N N . THR A 1 285 ? -10.594 -13.797 1.268 1 91.88 285 THR A N 1
ATOM 2261 C CA . THR A 1 285 ? -10.781 -14.406 -0.043 1 91.88 285 THR A CA 1
ATOM 2262 C C . THR A 1 285 ? -11.805 -13.633 -0.864 1 91.88 285 THR A C 1
ATOM 2264 O O . THR A 1 285 ? -11.82 -13.719 -2.094 1 91.88 285 THR A O 1
ATOM 2267 N N . HIS A 1 286 ? -12.727 -12.938 -0.197 1 92.19 286 HIS A N 1
ATOM 2268 C CA . HIS A 1 286 ? -13.781 -12.289 -0.975 1 92.19 286 HIS A CA 1
ATOM 2269 C C . HIS A 1 286 ? -13.711 -10.773 -0.834 1 92.19 286 HIS A C 1
ATOM 2271 O O . HIS A 1 286 ? -13.773 -10.25 0.278 1 92.19 286 HIS A O 1
ATOM 2277 N N . ASP A 1 287 ? -13.516 -10.148 -1.882 1 92.31 287 ASP A N 1
ATOM 2278 C CA . ASP A 1 287 ? -13.68 -8.703 -2.033 1 92.31 287 ASP A CA 1
ATOM 2279 C C . ASP A 1 287 ? -14.805 -8.375 -3.01 1 92.31 287 ASP A C 1
ATOM 2281 O O . ASP A 1 287 ? -14.578 -8.273 -4.219 1 92.31 287 ASP A O 1
ATOM 2285 N N . LEU A 1 288 ? -15.945 -8.172 -2.502 1 90.5 288 LEU A N 1
ATOM 2286 C CA . LEU A 1 288 ? -17.141 -7.961 -3.32 1 90.5 288 LEU A CA 1
ATOM 2287 C C . LEU A 1 288 ? -17.391 -6.473 -3.543 1 90.5 288 LEU A C 1
ATOM 2289 O O . LEU A 1 288 ? -17.609 -5.727 -2.588 1 90.5 288 LEU A O 1
ATOM 2293 N N . LYS A 1 289 ? -17.328 -6.086 -4.762 1 91.69 289 LYS A N 1
ATOM 2294 C CA . LYS A 1 289 ? -17.688 -4.727 -5.148 1 91.69 289 LYS A CA 1
ATOM 2295 C C . LYS A 1 289 ? -19.172 -4.617 -5.484 1 91.69 289 LYS A C 1
ATOM 2297 O O . LYS A 1 289 ? -19.625 -5.164 -6.496 1 91.69 289 LYS A O 1
ATOM 2302 N N . ILE A 1 290 ? -19.891 -3.979 -4.746 1 92.5 290 ILE A N 1
ATOM 2303 C CA . ILE A 1 290 ? -21.328 -3.805 -4.945 1 92.5 290 ILE A CA 1
ATOM 2304 C C . ILE A 1 290 ? -21.578 -2.623 -5.879 1 92.5 290 ILE A C 1
ATOM 2306 O O . ILE A 1 290 ? -22.438 -2.691 -6.758 1 92.5 290 ILE A O 1
ATOM 2310 N N . TYR A 1 291 ? -20.828 -1.522 -5.684 1 94 291 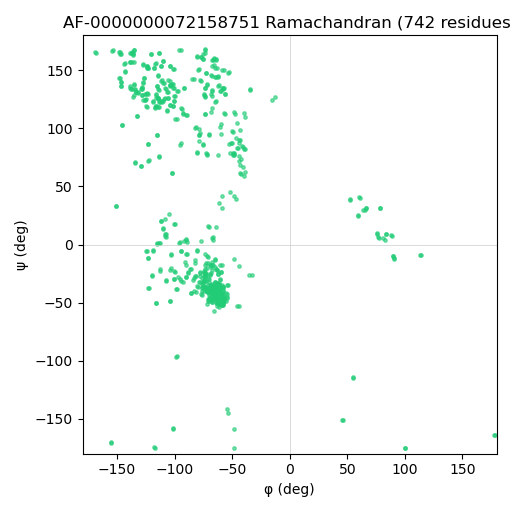TYR A N 1
ATOM 2311 C CA . TYR A 1 291 ? -20.969 -0.341 -6.527 1 94 291 TYR A CA 1
ATOM 2312 C C . TYR A 1 291 ? -19.625 0.36 -6.711 1 94 291 TYR A C 1
ATOM 2314 O O . TYR A 1 291 ? -18.828 0.427 -5.777 1 94 291 TYR A O 1
ATOM 2322 N N . ASP A 1 292 ? -19.297 0.776 -7.867 1 93.06 292 ASP A N 1
ATOM 2323 C CA . ASP A 1 292 ? -18.156 1.586 -8.258 1 93.06 292 ASP A CA 1
ATOM 2324 C C . ASP A 1 292 ? -18.5 2.531 -9.398 1 93.06 292 ASP A C 1
ATOM 2326 O O . ASP A 1 292 ? -18.609 2.105 -10.555 1 93.06 292 ASP A O 1
ATOM 2330 N N . GLY A 1 293 ? -18.688 3.748 -9.047 1 92.44 293 GLY A N 1
ATOM 2331 C CA . GLY A 1 293 ? -19.125 4.656 -10.094 1 92.44 293 GLY A CA 1
ATOM 2332 C C . GLY A 1 293 ? -19.375 6.066 -9.594 1 92.44 293 GLY A C 1
ATOM 2333 O O . GLY A 1 293 ? -18.859 6.461 -8.555 1 92.44 293 GLY A O 1
ATOM 2334 N N . PRO A 1 294 ? -20.062 6.82 -10.383 1 90.44 294 PRO A N 1
ATOM 2335 C CA . PRO A 1 294 ? -20.328 8.211 -10.008 1 90.44 294 PRO A CA 1
ATOM 2336 C C . PRO A 1 294 ? -21.203 8.328 -8.758 1 90.44 294 PRO A C 1
ATOM 2338 O O . PRO A 1 294 ? -22.016 7.441 -8.477 1 90.44 294 PRO A O 1
ATOM 2341 N N . GLY A 1 295 ? -21 9.375 -8.102 1 87.06 295 GLY A N 1
ATOM 2342 C CA . GLY A 1 295 ? -21.734 9.609 -6.871 1 87.06 295 GLY A CA 1
ATOM 2343 C C . GLY A 1 295 ? -23.156 10.109 -7.105 1 87.06 295 GLY A C 1
ATOM 2344 O O . GLY A 1 295 ? -23.438 10.742 -8.133 1 87.06 295 GLY A O 1
ATOM 2345 N N . TRP A 1 296 ? -23.984 9.742 -6.121 1 85.31 296 TRP A N 1
ATOM 2346 C CA . TRP A 1 296 ? -25.328 10.305 -6.059 1 85.31 296 TRP A CA 1
ATOM 2347 C C . TRP A 1 296 ? -25.375 11.516 -5.125 1 85.31 296 TRP A C 1
ATOM 2349 O O . TRP A 1 296 ? -25.812 11.406 -3.98 1 85.31 296 TRP A O 1
ATOM 2359 N N . TRP A 1 297 ? -25.062 12.641 -5.637 1 85.44 297 TRP A N 1
ATOM 2360 C CA . TRP A 1 297 ? -24.734 13.805 -4.824 1 85.44 297 TRP A CA 1
ATOM 2361 C C . TRP A 1 297 ? -25.984 14.414 -4.203 1 85.44 297 TRP A C 1
ATOM 2363 O O . TRP A 1 297 ? -25.953 14.852 -3.047 1 85.44 297 TRP A O 1
ATOM 2373 N N . LEU A 1 298 ? -27.031 14.445 -5 1 81.5 298 LEU A N 1
ATOM 2374 C CA . LEU A 1 298 ? -28.25 15.039 -4.465 1 81.5 298 LEU A CA 1
ATOM 2375 C C . LEU A 1 298 ? -28.719 14.289 -3.215 1 81.5 298 LEU A C 1
ATOM 2377 O O . LEU A 1 298 ? -29.062 14.914 -2.207 1 81.5 298 LEU A O 1
ATOM 2381 N N . LEU A 1 299 ? -28.656 13.016 -3.281 1 81.25 299 LEU A N 1
ATOM 2382 C CA . LEU A 1 299 ? -29.109 12.195 -2.154 1 81.25 299 LEU A CA 1
ATOM 2383 C C . LEU A 1 299 ? -28.125 12.305 -0.988 1 81.25 299 LEU A C 1
ATOM 2385 O O . LEU A 1 299 ? -28.547 12.484 0.159 1 81.25 299 LEU A O 1
ATOM 2389 N N . PHE A 1 300 ? -26.906 12.305 -1.236 1 87.25 300 PHE A N 1
ATOM 2390 C CA . PHE A 1 300 ? -25.875 12.32 -0.209 1 87.25 300 PHE A CA 1
ATOM 2391 C C . PHE A 1 300 ? -25.875 13.648 0.539 1 87.25 300 PHE A C 1
ATOM 2393 O O . PHE A 1 300 ? -25.891 13.672 1.771 1 87.25 300 PHE A O 1
ATOM 2400 N N . THR A 1 301 ? -25.875 14.648 -0.188 1 88.44 301 THR A N 1
ATOM 2401 C CA . THR A 1 301 ? -25.844 15.984 0.406 1 88.44 301 THR A CA 1
ATOM 2402 C C . THR A 1 301 ? -27.109 16.234 1.22 1 88.44 301 THR A C 1
ATOM 2404 O O . THR A 1 301 ? -27.062 16.875 2.271 1 88.44 301 THR A O 1
ATOM 2407 N N . SER A 1 302 ? -28.188 15.703 0.724 1 87.06 302 SER A N 1
ATOM 2408 C CA . SER A 1 302 ? -29.453 15.883 1.435 1 87.06 302 SER A CA 1
ATOM 2409 C C . SER A 1 302 ? -29.438 15.18 2.787 1 87.06 302 SER A C 1
ATOM 2411 O O . SER A 1 302 ? -29.906 15.727 3.785 1 87.06 302 SER A O 1
ATOM 2413 N N . VAL A 1 303 ? -28.875 14.016 2.791 1 86.69 303 VAL A N 1
ATOM 2414 C CA . VAL A 1 303 ? -28.781 13.25 4.031 1 86.69 303 VAL A CA 1
ATOM 2415 C C . VAL A 1 303 ? -27.891 13.977 5.031 1 86.69 303 VAL A C 1
ATOM 2417 O O . VAL A 1 303 ? -28.234 14.078 6.215 1 86.69 303 VAL A O 1
ATOM 2420 N N . LEU A 1 304 ? -26.828 14.562 4.586 1 90.31 304 LEU A N 1
ATOM 2421 C CA . LEU A 1 304 ? -25.891 15.266 5.461 1 90.31 304 LEU A CA 1
ATOM 2422 C C . LEU A 1 304 ? -26.5 16.562 5.965 1 90.31 304 LEU A C 1
ATOM 2424 O O . LEU A 1 304 ? -26.312 16.938 7.125 1 90.31 304 LEU A O 1
ATOM 2428 N N . CYS A 1 305 ? -27.188 17.203 5.027 1 89.69 305 CYS A N 1
ATOM 2429 C CA . CYS A 1 305 ? -27.859 18.422 5.434 1 89.69 305 CYS A CA 1
ATOM 2430 C C . CYS A 1 305 ? -28.859 18.156 6.551 1 89.69 305 CYS A C 1
ATOM 2432 O O . CYS A 1 305 ? -28.938 18.922 7.512 1 89.69 305 CYS A O 1
ATOM 2434 N N . LEU A 1 306 ? -29.594 17.078 6.422 1 87 306 LEU A N 1
ATOM 2435 C CA . LEU A 1 306 ? -30.547 16.719 7.449 1 87 306 LEU A CA 1
ATOM 2436 C C . LEU A 1 306 ? -29.844 16.391 8.766 1 87 306 LEU A C 1
ATOM 2438 O O . LEU A 1 306 ? -30.281 16.828 9.828 1 87 306 LEU A O 1
ATOM 2442 N N . GLN A 1 307 ? -28.781 15.68 8.633 1 88.19 307 GLN A N 1
ATOM 2443 C CA . GLN A 1 307 ? -28.016 15.281 9.812 1 88.19 307 GLN A CA 1
ATOM 2444 C C . GLN A 1 307 ? -27.422 16.5 10.508 1 88.19 307 GLN A C 1
ATOM 2446 O O . GLN A 1 307 ? -27.406 16.578 11.742 1 88.19 307 GLN A O 1
ATOM 2451 N N . CYS A 1 308 ? -26.906 17.391 9.766 1 90.12 308 CYS A N 1
ATOM 2452 C CA . CYS A 1 308 ? -26.219 18.562 10.297 1 90.12 308 CYS A CA 1
ATOM 2453 C C . CYS A 1 308 ? -27.219 19.562 10.891 1 90.12 308 CYS A C 1
ATOM 2455 O O . CYS A 1 308 ? -26.938 20.188 11.906 1 90.12 308 CYS A O 1
ATOM 2457 N N . ASN A 1 309 ? -28.281 19.703 10.32 1 88.31 309 ASN A N 1
ATOM 2458 C CA . ASN A 1 309 ? -29.219 20.75 10.727 1 88.31 309 ASN A CA 1
ATOM 2459 C C . ASN A 1 309 ? -30.234 20.234 11.742 1 88.31 309 ASN A C 1
ATOM 2461 O O . ASN A 1 309 ? -30.719 21 12.578 1 88.31 309 ASN A O 1
ATOM 2465 N N . ALA A 1 310 ? -30.609 18.984 11.672 1 85 310 ALA A N 1
ATOM 2466 C CA . ALA A 1 310 ? -31.641 18.453 12.555 1 85 310 ALA A CA 1
ATOM 2467 C C . ALA A 1 310 ? -31.047 17.531 13.609 1 85 310 ALA A C 1
ATOM 2469 O O . ALA A 1 310 ? -31.578 17.422 14.719 1 85 310 ALA A O 1
ATOM 2470 N N . GLY A 1 311 ? -29.984 16.828 13.367 1 84 311 GLY A N 1
ATOM 2471 C CA . GLY A 1 311 ? -29.453 15.805 14.242 1 84 311 GLY A CA 1
ATOM 2472 C C . GLY A 1 311 ? -28.438 16.344 15.227 1 84 311 GLY A C 1
ATOM 2473 O O . GLY A 1 311 ? -28.031 15.633 16.156 1 84 311 GLY A O 1
ATOM 2474 N N . GLY A 1 312 ? -27.906 17.562 15.023 1 81.06 312 GLY A N 1
ATOM 2475 C CA . GLY A 1 312 ? -26.938 18.156 15.938 1 81.06 312 GLY A CA 1
ATOM 2476 C C . GLY A 1 312 ? -25.547 17.562 15.812 1 81.06 312 GLY A C 1
ATOM 2477 O O . GLY A 1 312 ? -24.703 17.734 16.688 1 81.06 312 GLY A O 1
ATOM 2478 N N . THR A 1 313 ? -25.297 16.781 14.867 1 84.19 313 THR A N 1
ATOM 2479 C CA . THR A 1 313 ? -24 16.125 14.656 1 84.19 313 THR A CA 1
ATOM 2480 C C . THR A 1 313 ? -22.906 17.156 14.438 1 84.19 313 THR A C 1
ATOM 2482 O O . THR A 1 313 ? -23.109 18.156 13.758 1 84.19 313 THR A O 1
ATOM 2485 N N . VAL A 1 314 ? -21.781 16.906 15.078 1 83.75 314 VAL A N 1
ATOM 2486 C CA . VAL A 1 314 ? -20.594 17.734 14.859 1 83.75 314 VAL A CA 1
ATOM 2487 C C . VAL A 1 314 ? -19.562 16.969 14.039 1 83.75 314 VAL A C 1
ATOM 2489 O O . VAL A 1 314 ? -19.141 15.883 14.43 1 83.75 314 VAL A O 1
ATOM 2492 N N . SER A 1 315 ? -19.312 17.484 12.867 1 89.06 315 SER A N 1
ATOM 2493 C CA . SER A 1 315 ? -18.391 16.859 11.93 1 89.06 315 SER A CA 1
ATOM 2494 C C . SER A 1 315 ? -17.797 17.906 10.984 1 89.06 315 SER A C 1
ATOM 2496 O O . SER A 1 315 ? -18.25 19.047 10.945 1 89.06 315 SER A O 1
ATOM 2498 N N . ASP A 1 316 ? -16.75 17.531 10.273 1 89.62 316 ASP A N 1
ATOM 2499 C CA . ASP A 1 316 ? -16.172 18.422 9.258 1 89.62 316 ASP A CA 1
ATOM 2500 C C . ASP A 1 316 ? -17.219 18.812 8.211 1 89.62 316 ASP A C 1
ATOM 2502 O O . ASP A 1 316 ? -17.234 19.953 7.746 1 89.62 316 ASP A O 1
ATOM 2506 N N . ASP A 1 317 ? -18.031 17.922 7.91 1 90.94 317 ASP A N 1
ATOM 2507 C CA . ASP A 1 317 ? -19.094 18.203 6.953 1 90.94 317 ASP A CA 1
ATOM 2508 C C . ASP A 1 317 ? -20.031 19.297 7.465 1 90.94 317 ASP A C 1
ATOM 2510 O O . ASP A 1 317 ? -20.375 20.219 6.727 1 90.94 317 ASP A O 1
ATOM 2514 N N . CYS A 1 318 ? -20.391 19.141 8.672 1 90.94 318 CYS A N 1
ATOM 2515 C CA . CYS A 1 318 ? -21.375 20.047 9.234 1 90.94 318 CYS A CA 1
ATOM 2516 C C . CYS A 1 318 ? -20.797 21.453 9.398 1 90.94 318 CYS A C 1
ATOM 2518 O O . CYS A 1 318 ? -21.547 22.438 9.414 1 90.94 318 CYS A O 1
ATOM 2520 N N . THR A 1 319 ? -19.516 21.516 9.531 1 88.56 319 THR A N 1
ATOM 2521 C CA . THR A 1 319 ? -18.891 22.828 9.57 1 88.56 319 THR A CA 1
ATOM 2522 C C . THR A 1 319 ? -19.156 23.594 8.281 1 88.56 319 THR A C 1
ATOM 2524 O O . THR A 1 319 ? -19.312 24.828 8.297 1 88.56 319 THR A O 1
ATOM 2527 N N . SER A 1 320 ? -19.297 22.906 7.25 1 86.88 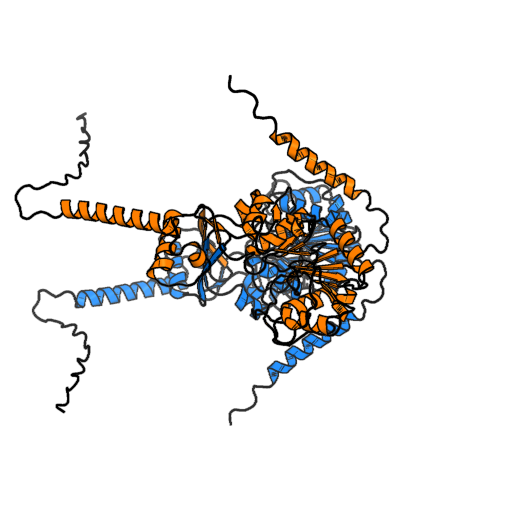320 SER A N 1
ATOM 2528 C CA . SER A 1 320 ? -19.5 23.531 5.949 1 86.88 320 SER A CA 1
ATOM 2529 C C . SER A 1 320 ? -20.984 23.578 5.598 1 86.88 320 SER A C 1
ATOM 2531 O O . SER A 1 320 ? -21.438 24.5 4.918 1 86.88 320 SER A O 1
ATOM 2533 N N . LEU A 1 321 ? -21.734 22.656 6.117 1 89.44 321 LEU A N 1
ATOM 2534 C CA . LEU A 1 321 ? -23.062 22.438 5.559 1 89.44 321 LEU A CA 1
ATOM 2535 C C . LEU A 1 321 ? -24.125 23.031 6.473 1 89.44 321 LEU A C 1
ATOM 2537 O O . LEU A 1 321 ? -25.203 23.406 6.012 1 89.44 321 LEU A O 1
ATOM 2541 N N . ARG A 1 322 ? -23.719 23.172 7.688 1 89.88 322 ARG A N 1
ATOM 2542 C CA . ARG A 1 322 ? -24.734 23.641 8.633 1 89.88 322 ARG A CA 1
ATOM 2543 C C . ARG A 1 322 ? -25.203 25.047 8.289 1 89.88 322 ARG A C 1
ATOM 2545 O O . ARG A 1 322 ? -24.391 25.969 8.164 1 89.88 322 ARG A O 1
ATOM 2552 N N . HIS A 1 323 ? -26.516 25.188 8.086 1 87.12 323 HIS A N 1
ATOM 2553 C CA . HIS A 1 323 ? -27.188 26.453 7.801 1 87.12 323 HIS A CA 1
ATOM 2554 C C . HIS A 1 323 ? -26.625 27.094 6.535 1 87.12 323 HIS A C 1
ATOM 2556 O O . HIS A 1 323 ? -26.578 28.328 6.426 1 87.12 323 HIS A O 1
ATOM 2562 N N . SER A 1 324 ? -26.094 26.312 5.707 1 89.5 324 SER A N 1
ATOM 2563 C CA . SER A 1 324 ? -25.578 26.812 4.434 1 89.5 324 SER A CA 1
ATOM 2564 C C . SER A 1 324 ? -26.719 27.078 3.453 1 89.5 324 SER A C 1
ATOM 2566 O O . SER A 1 324 ? -27.828 26.547 3.617 1 89.5 324 SER A O 1
ATOM 2568 N N . ASP A 1 325 ? -26.375 27.875 2.465 1 89.62 325 ASP A N 1
ATOM 2569 C CA . ASP A 1 325 ? -27.328 28.109 1.388 1 89.62 325 ASP A CA 1
ATOM 2570 C C . ASP A 1 325 ? -27.656 26.812 0.65 1 89.62 325 ASP A C 1
ATOM 2572 O O . ASP A 1 325 ? -28.812 26.594 0.27 1 89.62 325 ASP A O 1
ATOM 2576 N N . LEU A 1 326 ? -26.734 26.062 0.587 1 88.25 326 LEU A N 1
ATOM 2577 C CA . LEU A 1 326 ? -26.906 24.797 -0.099 1 88.25 326 LEU A CA 1
ATOM 2578 C C . LEU A 1 326 ? -27.953 23.938 0.611 1 88.25 326 LEU A C 1
ATOM 2580 O O . LEU A 1 326 ? -28.875 23.438 -0.02 1 88.25 326 LEU A O 1
ATOM 2584 N N . CYS A 1 327 ? -27.766 23.75 1.843 1 89.81 327 CYS A N 1
ATOM 2585 C CA . CYS A 1 327 ? -28.703 22.922 2.607 1 89.81 327 CYS A CA 1
ATOM 2586 C C . CYS A 1 327 ? -30.078 23.562 2.645 1 89.81 327 CYS A C 1
ATOM 2588 O O . CYS A 1 327 ? -31.094 22.859 2.621 1 89.81 327 CYS A O 1
ATOM 2590 N N . PHE A 1 328 ? -30.141 24.859 2.721 1 90.31 328 PHE A N 1
ATOM 2591 C CA . PHE A 1 328 ? -31.422 25.562 2.721 1 90.31 328 PHE A CA 1
ATOM 2592 C C . PHE A 1 328 ? -32.219 25.234 1.461 1 90.31 328 PHE A C 1
ATOM 2594 O O . PHE A 1 328 ? -33.375 24.812 1.541 1 90.31 328 PHE A O 1
ATOM 2601 N N . TRP A 1 329 ? -31.594 25.391 0.33 1 89.19 329 TRP A N 1
ATOM 2602 C CA . TRP A 1 329 ? -32.281 25.188 -0.943 1 89.19 329 TRP A CA 1
ATOM 2603 C C . TRP A 1 329 ? -32.625 23.719 -1.15 1 89.19 329 TRP A C 1
ATOM 2605 O O . TRP A 1 329 ? -33.688 23.391 -1.705 1 89.19 329 TRP A O 1
ATOM 2615 N N . LEU A 1 330 ? -31.797 22.859 -0.705 1 87.75 330 LEU A N 1
ATOM 2616 C CA . LEU A 1 330 ? -32.062 21.422 -0.827 1 87.75 330 LEU A CA 1
ATOM 2617 C C . LEU A 1 330 ? -33.25 21.031 0.038 1 87.75 330 LEU A C 1
ATOM 2619 O O . LEU A 1 330 ? -34.125 20.281 -0.408 1 87.75 330 LEU A O 1
ATOM 2623 N N . ASN A 1 331 ? -33.25 21.484 1.197 1 83.5 331 ASN A N 1
ATOM 2624 C CA . ASN A 1 331 ? -34.344 21.188 2.098 1 83.5 331 ASN A CA 1
ATOM 2625 C C . ASN A 1 331 ? -35.656 21.766 1.577 1 83.5 331 ASN A C 1
ATOM 2627 O O . ASN A 1 331 ? -36.719 21.125 1.676 1 83.5 331 ASN A O 1
ATOM 2631 N N . LEU A 1 332 ? -35.562 22.906 1.072 1 86.5 332 LEU A N 1
ATOM 2632 C CA . LEU A 1 332 ? -36.75 23.531 0.499 1 86.5 332 LEU A CA 1
ATOM 2633 C C . LEU A 1 332 ? -37.281 22.719 -0.679 1 86.5 332 LEU A C 1
ATOM 2635 O O . LEU A 1 332 ? -38.5 22.516 -0.811 1 86.5 332 LEU A O 1
ATOM 2639 N N . ARG A 1 333 ? -36.406 22.266 -1.448 1 87.06 333 ARG A N 1
ATOM 2640 C CA . ARG A 1 333 ? -36.781 21.453 -2.592 1 87.06 333 ARG A CA 1
ATOM 2641 C C . ARG A 1 333 ? -37.469 20.172 -2.143 1 87.06 333 ARG A C 1
ATOM 2643 O O . ARG A 1 333 ? -38.5 19.781 -2.707 1 87.06 333 ARG A O 1
ATOM 2650 N N . TRP A 1 334 ? -36.906 19.547 -1.182 1 86 334 TRP A N 1
ATOM 2651 C CA . TRP A 1 334 ? -37.531 18.328 -0.66 1 86 334 TRP A CA 1
ATOM 2652 C C . TRP A 1 334 ? -38.875 18.625 -0.027 1 86 334 TRP A C 1
ATOM 2654 O O . TRP A 1 334 ? -39.812 17.828 -0.162 1 86 334 TRP A O 1
ATOM 2664 N N . PHE A 1 335 ? -38.938 19.719 0.657 1 85.69 335 PHE A N 1
ATOM 2665 C CA . PHE A 1 335 ? -40.188 20.125 1.271 1 85.69 335 PHE A CA 1
ATOM 2666 C C . PHE A 1 335 ? -41.25 20.359 0.213 1 85.69 335 PHE A C 1
ATOM 2668 O O . PHE A 1 335 ? -42.375 19.891 0.352 1 85.69 335 PHE A O 1
ATOM 2675 N N . LEU A 1 336 ? -40.875 20.969 -0.807 1 89.38 336 LEU A N 1
ATOM 2676 C CA . LEU A 1 336 ? -41.812 21.25 -1.886 1 89.38 336 LEU A CA 1
ATOM 2677 C C . LEU A 1 336 ? -42.219 19.969 -2.604 1 89.38 336 LEU A C 1
ATOM 2679 O O . LEU A 1 336 ? -43.375 19.812 -2.996 1 89.38 336 LEU A O 1
ATOM 2683 N N . LEU A 1 337 ? -41.312 19.125 -2.723 1 88.5 337 LEU A N 1
ATOM 2684 C CA . LEU A 1 337 ? -41.625 17.844 -3.338 1 88.5 337 LEU A CA 1
ATOM 2685 C C . LEU A 1 337 ? -42.594 17.047 -2.475 1 88.5 337 LEU A C 1
ATOM 2687 O O . LEU A 1 337 ? -43.562 16.453 -2.99 1 88.5 337 LEU A O 1
ATOM 2691 N N . LEU A 1 338 ? -42.344 17.062 -1.235 1 87.94 338 LEU A N 1
ATOM 2692 C CA . LEU A 1 338 ? -43.25 16.359 -0.316 1 87.94 338 LEU A CA 1
ATOM 2693 C C . LEU A 1 338 ? -44.625 17 -0.298 1 87.94 338 LEU A C 1
ATOM 2695 O O . LEU A 1 338 ? -45.625 16.312 -0.237 1 87.94 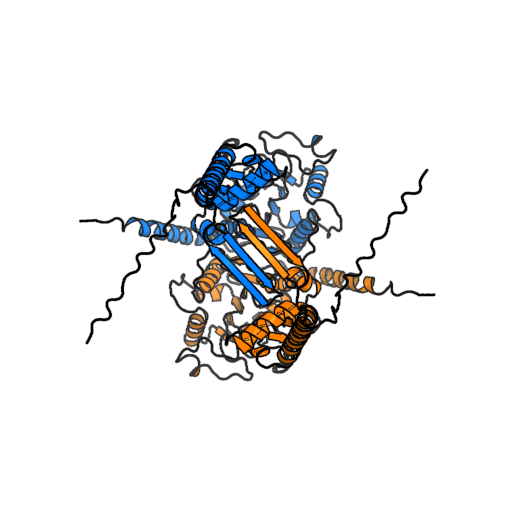338 LEU A O 1
ATOM 2699 N N . LEU A 1 339 ? -44.594 18.266 -0.383 1 88.88 339 LEU A N 1
ATOM 2700 C CA . LEU A 1 339 ? -45.875 18.984 -0.438 1 88.88 339 LEU A CA 1
ATOM 2701 C C . LEU A 1 339 ? -46.625 18.656 -1.715 1 88.88 339 LEU A C 1
ATOM 2703 O O . LEU A 1 339 ? -47.844 18.469 -1.682 1 88.88 339 LEU A O 1
ATOM 2707 N N . ALA A 1 340 ? -45.875 18.547 -2.73 1 89.56 340 ALA A N 1
ATOM 2708 C CA . ALA A 1 340 ? -46.5 18.203 -4.008 1 89.56 340 ALA A CA 1
ATOM 2709 C C . ALA A 1 340 ? -47.062 16.781 -3.99 1 89.56 340 ALA A C 1
ATOM 2711 O O . ALA A 1 340 ? -48.156 16.531 -4.457 1 89.56 340 ALA A O 1
ATOM 2712 N N . LEU A 1 341 ? -46.281 15.945 -3.406 1 89.25 341 LEU A N 1
ATOM 2713 C CA . LEU A 1 341 ? -46.719 14.555 -3.314 1 89.25 341 LEU A CA 1
ATOM 2714 C C . LEU A 1 341 ? -47.938 14.422 -2.4 1 89.25 341 LEU A C 1
ATOM 2716 O O . LEU A 1 341 ? -48.875 13.68 -2.705 1 89.25 341 LEU A O 1
ATOM 2720 N N . ALA A 1 342 ? -47.875 15.148 -1.362 1 87.31 342 ALA A N 1
ATOM 2721 C CA . ALA A 1 342 ? -49.031 15.164 -0.444 1 87.31 342 ALA A CA 1
ATOM 2722 C C . ALA A 1 342 ? -50.281 15.703 -1.126 1 87.31 342 ALA A C 1
ATOM 2724 O O . ALA A 1 342 ? -51.375 15.172 -0.942 1 87.31 342 ALA A O 1
ATOM 2725 N N . PHE A 1 343 ? -50.031 16.688 -1.889 1 87.94 343 PHE A N 1
ATOM 2726 C CA . PHE A 1 343 ? -51.125 17.281 -2.635 1 87.94 343 PHE A CA 1
ATOM 2727 C C . PHE A 1 343 ? -51.688 16.281 -3.641 1 87.94 343 PHE A C 1
ATOM 2729 O O . PHE A 1 343 ? -52.906 16.172 -3.777 1 87.94 343 PHE A O 1
ATOM 2736 N N . CYS A 1 344 ? -50.875 15.484 -4.207 1 87.31 344 CYS A N 1
ATOM 2737 C CA . CYS A 1 344 ? -51.312 14.484 -5.176 1 87.31 344 CYS A CA 1
ATOM 2738 C C . CYS A 1 344 ? -52.062 13.359 -4.488 1 87.31 344 CYS A C 1
ATOM 2740 O O . CYS A 1 344 ? -53.094 12.891 -5.012 1 87.31 344 CYS A O 1
ATOM 2742 N N . VAL A 1 345 ? -51.562 13.008 -3.385 1 85.75 345 VAL A N 1
ATOM 2743 C CA . VAL A 1 345 ? -52.25 11.969 -2.621 1 85.75 345 VAL A CA 1
ATOM 2744 C C . VAL A 1 345 ? -53.594 12.461 -2.166 1 85.75 345 VAL A C 1
ATOM 2746 O O . VAL A 1 345 ? -54.594 11.727 -2.225 1 85.75 345 VAL A O 1
ATOM 2749 N N . LEU A 1 346 ? -53.688 13.695 -1.758 1 82.56 346 LEU A N 1
ATOM 2750 C CA . LEU A 1 346 ? -54.938 14.297 -1.312 1 82.56 346 LEU A CA 1
ATOM 2751 C C . LEU A 1 346 ? -55.938 14.375 -2.457 1 82.56 346 LEU A C 1
ATOM 2753 O O . LEU A 1 346 ? -57.125 14.18 -2.248 1 82.56 346 LEU A O 1
ATOM 2757 N N . LEU A 1 347 ? -55.344 14.555 -3.557 1 80.94 347 LEU A N 1
ATOM 2758 C CA . LEU A 1 347 ? -56.219 14.609 -4.73 1 80.94 347 LEU A CA 1
ATOM 2759 C C . LEU A 1 347 ? -56.75 13.227 -5.074 1 80.94 347 LEU A C 1
ATOM 2761 O O . LEU A 1 347 ? -57.844 13.094 -5.645 1 80.94 347 LEU A O 1
ATOM 2765 N N . CYS A 1 348 ? -55.938 12.211 -4.625 1 72.94 348 CYS A N 1
ATOM 2766 C CA . CYS A 1 348 ? -56.344 10.844 -4.945 1 72.94 348 CYS A CA 1
ATOM 2767 C C . CYS A 1 348 ? -57.25 10.258 -3.861 1 72.94 348 CYS A C 1
ATOM 2769 O O . CYS A 1 348 ? -57.844 9.211 -4.055 1 72.94 348 CYS A O 1
ATOM 2771 N N . LEU A 1 349 ? -57.156 10.656 -2.676 1 65.38 349 LEU A N 1
ATOM 2772 C CA . LEU A 1 349 ? -58.094 10.203 -1.64 1 65.38 349 LEU A CA 1
ATOM 2773 C C . LEU A 1 349 ? -59.531 10.492 -2.033 1 65.38 349 LEU A C 1
ATOM 2775 O O . LEU A 1 349 ? -59.844 11.562 -2.584 1 65.38 349 LEU A O 1
ATOM 2779 N N . PRO A 1 350 ? -60.25 9.398 -2.279 1 55.41 350 PRO A N 1
ATOM 2780 C CA . PRO A 1 350 ? -61.656 9.555 -2.66 1 55.41 350 PRO A CA 1
ATOM 2781 C C . PRO A 1 350 ? -62.406 10.586 -1.809 1 55.41 350 PRO A C 1
ATOM 2783 O O . PRO A 1 350 ? -62.312 10.555 -0.579 1 55.41 350 PRO A O 1
ATOM 2786 N N . GLY A 1 351 ? -62.438 11.844 -2.174 1 49.84 351 GLY A N 1
ATOM 2787 C CA . GLY A 1 351 ? -63.438 12.641 -1.489 1 49.84 351 GLY A CA 1
ATOM 2788 C C . GLY A 1 351 ? -64.75 11.891 -1.271 1 49.84 351 GLY A C 1
ATOM 2789 O O . GLY A 1 351 ? -65.125 11.07 -2.102 1 49.84 351 GLY A O 1
ATOM 2790 N N . ARG A 1 352 ? -65.188 11.492 -0.152 1 43.34 352 ARG A N 1
ATOM 2791 C CA . ARG A 1 352 ? -66.625 11.211 -0.022 1 43.34 352 ARG A CA 1
ATOM 2792 C C . ARG A 1 352 ? -67.438 12.133 -0.91 1 43.34 352 ARG A C 1
ATOM 2794 O O . ARG A 1 352 ? -68.688 12.078 -0.905 1 43.34 352 ARG A O 1
ATOM 2801 N N . GLN A 1 353 ? -67 13.383 -1.29 1 40.75 353 GLN A N 1
ATOM 2802 C CA . GLN A 1 353 ? -68.062 14 -2.129 1 40.75 353 GLN A CA 1
ATOM 2803 C C . GLN A 1 353 ? -68.062 13.375 -3.523 1 40.75 353 GLN A C 1
ATOM 2805 O O . GLN A 1 353 ? -67.062 12.75 -3.939 1 40.75 353 GLN A O 1
ATOM 2810 N N . GLY A 1 354 ? -69.125 13.445 -4.566 1 41.25 354 GLY A N 1
ATOM 2811 C CA . GLY A 1 354 ? -69.5 12.977 -5.891 1 41.25 354 GLY A CA 1
ATOM 2812 C C . GLY A 1 354 ? -68.312 13.086 -6.898 1 41.25 354 GLY A C 1
ATOM 2813 O O . GLY A 1 354 ? -68.438 12.492 -7.98 1 41.25 354 GLY A O 1
ATOM 2814 N N . GLY A 1 355 ? -67.625 14.211 -7.105 1 39.34 355 GLY A N 1
ATOM 2815 C CA . GLY A 1 355 ? -66.875 14.328 -8.32 1 39.34 355 GLY A CA 1
ATOM 2816 C C . GLY A 1 355 ? -65.562 13.5 -8.305 1 39.34 355 GLY A C 1
ATOM 2817 O O . GLY A 1 355 ? -64.75 13.695 -7.441 1 39.34 355 GLY A O 1
ATOM 2818 N N . GLY A 1 356 ? -65.625 12.211 -8.664 1 38.28 356 GLY A N 1
ATOM 2819 C CA . GLY A 1 356 ? -64.625 11.203 -8.93 1 38.28 356 GLY A CA 1
ATOM 2820 C C . GLY A 1 356 ? -63.406 11.742 -9.672 1 38.28 356 GLY A C 1
ATOM 2821 O O . GLY A 1 356 ? -63.5 12.086 -10.852 1 38.28 356 GLY A O 1
ATOM 2822 N N . CYS A 1 357 ? -62.656 12.594 -9.219 1 37.66 357 CYS A N 1
ATOM 2823 C CA . CYS A 1 357 ? -61.438 12.742 -9.984 1 37.66 357 CYS A CA 1
ATOM 2824 C C . CYS A 1 357 ? -60.75 11.398 -10.195 1 37.66 357 CYS A C 1
ATOM 2826 O O . CYS A 1 357 ? -60.344 10.742 -9.234 1 37.66 357 CYS A O 1
ATOM 2828 N N . ARG A 1 358 ? -61.25 10.57 -11.18 1 37.56 358 ARG A N 1
ATOM 2829 C CA . ARG A 1 358 ? -60.594 9.414 -11.797 1 37.56 358 ARG A CA 1
ATOM 2830 C C . ARG A 1 358 ? -59.125 9.711 -12.117 1 37.56 358 ARG A C 1
ATOM 2832 O O . ARG A 1 358 ? -58.844 10.508 -13.016 1 37.56 358 ARG A O 1
ATOM 2839 N N . CYS A 1 359 ? -58.281 9.867 -11.211 1 38.16 359 CYS A N 1
ATOM 2840 C CA . CYS A 1 359 ? -56.906 9.688 -11.672 1 38.16 359 CYS A CA 1
ATOM 2841 C C . CYS A 1 359 ? -56.812 8.477 -12.594 1 38.16 359 CYS A C 1
ATOM 2843 O O . CYS A 1 359 ? -56.844 7.332 -12.125 1 38.16 359 CYS A O 1
ATOM 2845 N N . GLN A 1 360 ? -57.531 8.438 -13.781 1 36.59 360 GLN A N 1
ATOM 2846 C CA . GLN A 1 360 ? -57.281 7.512 -14.883 1 36.59 360 GLN A CA 1
ATOM 2847 C C . GLN A 1 360 ? -55.781 7.402 -15.203 1 36.59 360 GLN A C 1
ATOM 2849 O O . GLN A 1 360 ? -55.156 8.391 -15.578 1 36.59 360 GLN A O 1
ATOM 2854 N N . ALA A 1 361 ? -55.094 6.586 -14.484 1 38.62 361 ALA A N 1
ATOM 2855 C CA . ALA A 1 361 ? -53.875 6.094 -15.125 1 38.62 361 ALA A CA 1
ATOM 2856 C C . ALA A 1 361 ? -54.125 5.816 -16.609 1 38.62 361 ALA A C 1
ATOM 2858 O O . ALA A 1 361 ? -54.969 5 -16.969 1 38.62 361 ALA A O 1
ATOM 2859 N N . TRP A 1 362 ? -54.094 6.793 -17.5 1 39.5 362 TRP A N 1
ATOM 2860 C CA . TRP A 1 362 ? -54.125 6.73 -18.953 1 39.5 362 TRP A CA 1
ATOM 2861 C C . TRP A 1 362 ? -53.156 5.684 -19.5 1 39.5 362 TRP A C 1
ATOM 2863 O O . TRP A 1 362 ? -51.969 5.953 -19.641 1 39.5 362 TRP A O 1
ATOM 2873 N N . TRP A 1 363 ? -53.031 4.453 -18.812 1 36.09 363 TRP A N 1
ATOM 2874 C CA . TRP A 1 363 ? -52.375 3.465 -19.656 1 36.09 363 TRP A CA 1
ATOM 2875 C C . TRP A 1 363 ? -53.156 3.209 -20.938 1 36.09 363 TRP A C 1
ATOM 2877 O O . TRP A 1 363 ? -54.375 2.918 -20.875 1 36.09 363 TRP A O 1
ATOM 2887 N N . PRO A 1 364 ? -52.719 3.742 -22.109 1 35.97 364 PRO A N 1
ATOM 2888 C CA . PRO A 1 364 ? -53.406 3.422 -23.359 1 35.97 364 PRO A CA 1
ATOM 2889 C C . PRO A 1 364 ? -53.594 1.923 -23.547 1 35.97 364 PRO A C 1
ATOM 2891 O O . PRO A 1 364 ? -52.688 1.131 -23.344 1 35.97 364 PRO A O 1
ATOM 2894 N N . LYS A 1 365 ? -54.781 1.355 -23.219 1 39.06 365 LYS A N 1
ATOM 2895 C CA . LYS A 1 365 ? -55.094 0.013 -23.688 1 39.06 365 LYS A CA 1
ATOM 2896 C C . LYS A 1 365 ? -54.844 -0.112 -25.188 1 39.06 365 LYS A C 1
ATOM 2898 O O . LYS A 1 365 ? -55.531 0.532 -25.984 1 39.06 365 LYS A O 1
ATOM 2903 N N . GLN A 1 366 ? -53.531 -0.247 -25.672 1 33 366 GLN A N 1
ATOM 2904 C CA . GLN A 1 366 ? -53.375 -0.684 -27.047 1 33 366 GLN A CA 1
ATOM 2905 C C . GLN A 1 366 ? -54.188 -1.948 -27.312 1 33 366 GLN A C 1
ATOM 2907 O O . GLN A 1 366 ? -54 -2.967 -26.656 1 33 366 GLN A O 1
ATOM 2912 N N . LYS A 1 367 ? -55.5 -1.862 -27.703 1 36.44 367 LYS A N 1
ATOM 2913 C CA . LYS A 1 367 ? -56.281 -2.938 -28.328 1 36.44 367 LYS A CA 1
ATOM 2914 C C . LYS A 1 367 ? -55.438 -3.674 -29.359 1 36.44 367 LYS A C 1
ATOM 2916 O O . LYS A 1 367 ? -54.969 -3.08 -30.344 1 36.44 367 LYS A O 1
ATOM 2921 N N . LEU A 1 368 ? -54.625 -4.664 -28.969 1 30.42 368 LEU A N 1
ATOM 2922 C CA . LEU A 1 368 ? -54.125 -5.594 -29.984 1 30.42 368 LEU A CA 1
ATOM 2923 C C . LEU A 1 368 ? -55.281 -6.133 -30.828 1 30.42 368 LEU A C 1
ATOM 2925 O O . LEU A 1 368 ? -56.25 -6.711 -30.297 1 30.42 368 LEU A O 1
ATOM 2929 N N . ALA A 1 369 ? -55.75 -5.484 -31.953 1 35.66 369 ALA A N 1
ATOM 2930 C CA . ALA A 1 369 ? -56.562 -5.992 -33.062 1 35.66 369 ALA A CA 1
ATOM 2931 C C . ALA A 1 369 ? -56.125 -7.387 -33.469 1 35.66 369 ALA A C 1
ATOM 2933 O O . ALA A 1 369 ? -55 -7.574 -33.906 1 35.66 369 ALA A O 1
ATOM 2934 N N . VAL A 1 370 ? -56.594 -8.398 -32.812 1 31.94 370 VAL A N 1
ATOM 2935 C CA . VAL A 1 370 ? -56.562 -9.75 -33.344 1 31.94 370 VAL A CA 1
ATOM 2936 C C . VAL A 1 370 ? -57.125 -9.734 -34.781 1 31.94 370 VAL A C 1
ATOM 2938 O O . VAL A 1 370 ? -58.281 -9.398 -35 1 31.94 370 VAL A O 1
ATOM 2941 N N . ARG A 1 371 ? -56.375 -9.328 -35.781 1 28.62 371 ARG A N 1
ATOM 2942 C CA . ARG A 1 371 ? -56.719 -9.617 -37.188 1 28.62 371 ARG A CA 1
ATOM 2943 C C . ARG A 1 371 ? -57.125 -11.07 -37.375 1 28.62 371 ARG A C 1
ATOM 2945 O O . ARG A 1 371 ? -56.438 -11.984 -36.906 1 28.62 371 ARG A O 1
ATOM 2952 N N . GLU A 1 372 ? -58.406 -11.305 -37.531 1 33.22 372 GLU A N 1
ATOM 2953 C CA . GLU A 1 372 ? -59.094 -12.469 -38.094 1 33.22 372 GLU A CA 1
ATOM 2954 C C . GLU A 1 372 ? -58.344 -12.992 -39.312 1 33.22 372 GLU A C 1
ATOM 2956 O O . GLU A 1 372 ? -58.219 -12.281 -40.312 1 33.22 372 GLU A O 1
ATOM 2961 N N . ALA A 1 373 ? -57.094 -13.391 -39.219 1 25.75 373 ALA A N 1
ATOM 2962 C CA . ALA A 1 373 ? -56.844 -14.336 -40.312 1 25.75 373 ALA A CA 1
ATOM 2963 C C . ALA A 1 373 ? -57.469 -15.703 -40 1 25.75 373 ALA A C 1
ATOM 2965 O O . ALA A 1 373 ? -57.438 -16.156 -38.844 1 25.75 373 ALA A O 1
ATOM 2966 N N . MET B 1 1 ? -5.48 -24.422 44.844 1 23.45 1 MET B N 1
ATOM 2967 C CA . MET B 1 1 ? -4.312 -23.547 44.875 1 23.45 1 MET B CA 1
ATOM 2968 C C . MET B 1 1 ? -3.811 -23.266 43.469 1 23.45 1 MET B C 1
ATOM 2970 O O . MET B 1 1 ? -3.256 -24.156 42.812 1 23.45 1 MET B O 1
ATOM 2974 N N . PRO B 1 2 ? -4.512 -22.625 42.531 1 30.16 2 PRO B N 1
ATOM 2975 C CA . PRO B 1 2 ? -4.426 -22.609 41.062 1 30.16 2 PRO B CA 1
ATOM 2976 C C . PRO B 1 2 ? -3.205 -21.859 40.562 1 30.16 2 PRO B C 1
ATOM 2978 O O . PRO B 1 2 ? -3.113 -20.641 40.719 1 30.16 2 PRO B O 1
ATOM 2981 N N . LEU B 1 3 ? -1.984 -22.484 40.625 1 24.97 3 LEU B N 1
ATOM 2982 C CA . LEU B 1 3 ? -0.617 -22 40.469 1 24.97 3 LEU B CA 1
ATOM 2983 C C . LEU B 1 3 ? -0.441 -21.266 39.156 1 24.97 3 LEU B C 1
ATOM 2985 O O . LEU B 1 3 ? -1.299 -21.359 38.281 1 24.97 3 LEU B O 1
ATOM 2989 N N . SER B 1 4 ? 0.884 -21.406 38.469 1 26.8 4 SER B N 1
ATOM 2990 C CA . SER B 1 4 ? 2.033 -20.625 38 1 26.8 4 SER B CA 1
ATOM 2991 C C . SER B 1 4 ? 2.027 -20.453 36.5 1 26.8 4 SER B C 1
ATOM 2993 O O . SER B 1 4 ? 2.797 -21.109 35.781 1 26.8 4 SER B O 1
ATOM 2995 N N . TRP B 1 5 ? 0.884 -20.484 35.781 1 29.81 5 TRP B N 1
ATOM 2996 C CA . TRP B 1 5 ? 1.031 -20.578 34.344 1 29.81 5 TRP B CA 1
ATOM 2997 C C . TRP B 1 5 ? 1.671 -19.312 33.75 1 29.81 5 TRP B C 1
ATOM 2999 O O . TRP B 1 5 ? 1.553 -19.047 32.562 1 29.81 5 TRP B O 1
ATOM 3009 N N . LEU B 1 6 ? 2.115 -18.375 34.688 1 29.44 6 LEU B N 1
ATOM 3010 C CA . LEU B 1 6 ? 2.496 -17.047 34.25 1 29.44 6 LEU B CA 1
ATOM 3011 C C . LEU B 1 6 ? 3.773 -17.078 33.406 1 29.44 6 LEU B C 1
ATOM 3013 O O . LEU B 1 6 ? 4.195 -16.062 32.875 1 29.44 6 LEU B O 1
ATOM 3017 N N . SER B 1 7 ? 4.617 -18.156 33.469 1 29.44 7 SER B N 1
ATOM 3018 C CA . SER B 1 7 ? 6.047 -17.953 33.25 1 29.44 7 SER B CA 1
ATOM 3019 C C . SER B 1 7 ? 6.406 -17.938 31.781 1 29.44 7 SER B C 1
ATOM 3021 O O . SER B 1 7 ? 7.543 -17.625 31.422 1 29.44 7 SER B O 1
ATOM 3023 N N . CYS B 1 8 ? 5.684 -18.625 30.922 1 30.44 8 CYS B N 1
ATOM 3024 C CA . CYS B 1 8 ? 6.402 -19 29.719 1 30.44 8 CYS B CA 1
ATOM 3025 C C . CYS B 1 8 ? 6.418 -17.859 28.703 1 30.44 8 CYS B C 1
ATOM 3027 O O . CYS B 1 8 ? 6.98 -17.984 27.625 1 30.44 8 CYS B O 1
ATOM 3029 N N . ALA B 1 9 ? 5.555 -16.812 28.938 1 31.33 9 ALA B N 1
ATOM 3030 C CA . ALA B 1 9 ? 5.418 -15.867 27.828 1 31.33 9 ALA B CA 1
ATOM 3031 C C . ALA B 1 9 ? 6.668 -15 27.703 1 31.33 9 ALA B C 1
ATOM 3033 O O . ALA B 1 9 ? 6.855 -14.32 26.688 1 31.33 9 ALA B O 1
ATOM 3034 N N . SER B 1 10 ? 7.559 -14.922 28.781 1 32.25 10 SER B N 1
ATOM 3035 C CA . SER B 1 10 ? 8.656 -13.961 28.797 1 32.25 10 SER B CA 1
ATOM 3036 C C . SER B 1 10 ? 9.812 -14.43 27.922 1 32.25 10 SER B C 1
ATOM 3038 O O . SER B 1 10 ? 10.664 -13.633 27.531 1 32.25 10 SER B O 1
ATOM 3040 N N . VAL B 1 11 ? 9.898 -15.797 27.781 1 31.42 11 VAL B N 1
ATOM 3041 C CA . VAL B 1 11 ? 11.172 -16.234 27.203 1 31.42 11 VAL B CA 1
ATOM 3042 C C . VAL B 1 11 ? 11.203 -15.93 25.719 1 31.42 11 VAL B C 1
ATOM 3044 O O . VAL B 1 11 ? 12.273 -15.797 25.125 1 31.42 11 VAL B O 1
ATOM 3047 N N . ALA B 1 12 ? 10.016 -15.945 25.062 1 30.97 12 ALA B N 1
ATOM 3048 C CA . ALA B 1 12 ? 10.094 -15.883 23.609 1 30.97 12 ALA B CA 1
ATOM 3049 C C . ALA B 1 12 ? 10.469 -14.484 23.141 1 30.97 12 ALA B C 1
ATOM 3051 O O . ALA B 1 12 ? 11.039 -14.32 22.062 1 30.97 12 ALA B O 1
ATOM 3052 N N . MET B 1 13 ? 10.172 -13.398 23.969 1 32.09 13 MET B N 1
ATOM 3053 C CA . MET B 1 13 ? 10.531 -12.055 23.531 1 32.09 13 MET B CA 1
ATOM 3054 C C . MET B 1 13 ? 12.047 -11.859 23.547 1 32.09 13 MET B C 1
ATOM 3056 O O . MET B 1 13 ? 12.578 -11.031 22.812 1 32.09 13 MET B O 1
ATOM 3060 N N . LEU B 1 14 ? 12.742 -12.539 24.516 1 32.19 14 LEU B N 1
ATOM 3061 C CA . LEU B 1 14 ? 14.164 -12.289 24.719 1 32.19 14 LEU B CA 1
ATOM 3062 C C . LEU B 1 14 ? 14.984 -12.875 23.562 1 32.19 14 LEU B C 1
ATOM 3064 O O . LEU B 1 14 ? 15.992 -12.281 23.156 1 32.19 14 LEU B O 1
ATOM 3068 N N . LEU B 1 15 ? 14.586 -14.023 23.125 1 31.86 15 LEU B N 1
ATOM 3069 C CA . LEU B 1 15 ? 15.469 -14.648 22.141 1 31.86 15 LEU B CA 1
ATOM 3070 C C . LEU B 1 15 ? 15.438 -13.898 20.812 1 31.86 15 LEU B C 1
ATOM 3072 O O . LEU B 1 15 ? 16.422 -13.898 20.078 1 31.86 15 LEU B O 1
ATOM 3076 N N . GLN B 1 16 ? 14.312 -13.281 20.531 1 32.59 16 GLN B N 1
ATOM 3077 C CA . GLN B 1 16 ? 14.242 -12.633 19.234 1 32.59 16 GLN B CA 1
ATOM 3078 C C . GLN B 1 16 ? 15.086 -11.359 19.203 1 32.59 16 GLN B C 1
ATOM 3080 O O . GLN B 1 16 ? 15.477 -10.883 18.141 1 32.59 16 GLN B O 1
ATOM 3085 N N . SER B 1 17 ? 15.375 -10.805 20.375 1 33.41 17 SER B N 1
ATOM 3086 C CA . SER B 1 17 ? 16.172 -9.578 20.375 1 33.41 17 SER B CA 1
ATOM 3087 C C . SER B 1 17 ? 17.641 -9.883 20.109 1 33.41 17 SER B C 1
ATOM 3089 O O . SER B 1 17 ? 18.359 -9.062 19.516 1 33.41 17 SER B O 1
ATOM 3091 N N . ARG B 1 18 ? 18.172 -11.008 20.562 1 35.5 18 ARG B N 1
ATOM 3092 C CA . ARG B 1 18 ? 19.609 -11.25 20.5 1 35.5 18 ARG B CA 1
ATOM 3093 C C . ARG B 1 18 ? 20.062 -11.547 19.078 1 35.5 18 ARG B C 1
ATOM 3095 O O . ARG B 1 18 ? 21.203 -11.266 18.719 1 35.5 18 ARG B O 1
ATOM 3102 N N . GLY B 1 19 ? 19.281 -12.227 18.328 1 32.44 19 GLY B N 1
ATOM 3103 C CA . GLY B 1 19 ? 19.719 -12.57 16.984 1 32.44 19 GLY B CA 1
ATOM 3104 C C . GLY B 1 19 ? 19.844 -11.359 16.062 1 32.44 19 GLY B C 1
ATOM 3105 O O . GLY B 1 19 ? 20.562 -11.406 15.062 1 32.44 19 GLY B O 1
ATOM 3106 N N . VAL B 1 20 ? 19.125 -10.25 16.406 1 35.69 20 VAL B N 1
ATOM 3107 C CA . VAL B 1 20 ? 19.172 -9.062 15.562 1 35.69 20 VAL B CA 1
ATOM 3108 C C . VAL B 1 20 ? 20.5 -8.328 15.773 1 35.69 20 VAL B C 1
ATOM 3110 O O . VAL B 1 20 ? 21.094 -7.82 14.82 1 35.69 20 VAL B O 1
ATOM 3113 N N . GLU B 1 21 ? 21.078 -8.391 17.062 1 35.5 21 GLU B N 1
ATOM 3114 C CA . GLU B 1 21 ? 22.297 -7.621 17.312 1 35.5 21 GLU B CA 1
ATOM 3115 C C . GLU B 1 21 ? 23.5 -8.25 16.594 1 35.5 21 GLU B C 1
ATOM 3117 O O . GLU B 1 21 ? 24.391 -7.543 16.125 1 35.5 21 GLU B O 1
ATOM 3122 N N . ALA B 1 22 ? 23.75 -9.523 16.75 1 34.59 22 ALA B N 1
ATOM 3123 C CA . ALA B 1 22 ? 24.938 -10.203 16.266 1 34.59 22 ALA B CA 1
ATOM 3124 C C . ALA B 1 22 ? 25.078 -10.07 14.75 1 34.59 22 ALA B C 1
ATOM 3126 O O . ALA B 1 22 ? 26.188 -9.906 14.234 1 34.59 22 ALA B O 1
ATOM 3127 N N . GLU B 1 23 ? 23.969 -10.266 14.102 1 33.34 23 GLU B N 1
ATOM 3128 C CA . GLU B 1 23 ? 24.109 -10.242 12.648 1 33.34 23 GLU B CA 1
ATOM 3129 C C . GLU B 1 23 ? 24.469 -8.852 12.148 1 33.34 23 GLU B C 1
ATOM 3131 O O . GLU B 1 23 ? 24.875 -8.688 10.992 1 33.34 23 GLU B O 1
ATOM 3136 N N . LEU B 1 24 ? 24.312 -7.836 12.961 1 32.75 24 LEU B N 1
ATOM 3137 C CA . LEU B 1 24 ? 24.688 -6.492 12.539 1 32.75 24 LEU B CA 1
ATOM 3138 C C . LEU B 1 24 ? 26.219 -6.34 12.547 1 32.75 24 LEU B C 1
ATOM 3140 O O . LEU B 1 24 ? 26.734 -5.324 12.078 1 32.75 24 LEU B O 1
ATOM 3144 N N . GLN B 1 25 ? 27.031 -7.09 13.289 1 32.66 25 GLN B N 1
ATOM 3145 C CA . GLN B 1 25 ? 28.453 -6.844 13.414 1 32.66 25 GLN B CA 1
ATOM 3146 C C . GLN B 1 25 ? 29.188 -7.086 12.094 1 32.66 25 GLN B C 1
ATOM 3148 O O . GLN B 1 25 ? 30.312 -6.621 11.906 1 32.66 25 GLN B O 1
ATOM 3153 N N . VAL B 1 26 ? 28.906 -8.078 11.359 1 31.72 26 VAL B N 1
ATOM 3154 C CA . VAL B 1 26 ? 29.75 -8.328 10.195 1 31.72 26 VAL B CA 1
ATOM 3155 C C . VAL B 1 26 ? 29.641 -7.176 9.203 1 31.72 26 VAL B C 1
ATOM 3157 O O . VAL B 1 26 ? 30.047 -7.297 8.047 1 31.72 26 VAL B O 1
ATOM 3160 N N . ALA B 1 27 ? 29.125 -6.004 9.484 1 31.98 27 ALA B N 1
ATOM 3161 C CA . ALA B 1 27 ? 28.891 -4.891 8.57 1 31.98 27 ALA B CA 1
ATOM 3162 C C . ALA B 1 27 ? 30.203 -4.203 8.203 1 31.98 27 ALA B C 1
ATOM 3164 O O . ALA B 1 27 ? 30.203 -3.148 7.562 1 31.98 27 ALA B O 1
ATOM 3165 N N . ARG B 1 28 ? 31.312 -4.406 8.695 1 32.41 28 ARG B N 1
ATOM 3166 C CA . ARG B 1 28 ? 32.375 -3.432 8.492 1 32.41 28 ARG B CA 1
ATOM 3167 C C . ARG B 1 28 ? 32.781 -3.342 7.023 1 32.41 28 ARG B C 1
ATOM 3169 O O . ARG B 1 28 ? 33.531 -2.443 6.629 1 32.41 28 ARG B O 1
ATOM 3176 N N . SER B 1 29 ? 33.188 -4.391 6.402 1 33.09 29 SER B N 1
ATOM 3177 C CA . SER B 1 29 ? 33.938 -4.039 5.215 1 33.09 29 SER B CA 1
ATOM 3178 C C . SER B 1 29 ? 33.094 -3.27 4.211 1 33.09 29 SER B C 1
ATOM 3180 O O . SER B 1 29 ? 32.156 -3.826 3.619 1 33.09 29 SER B O 1
ATOM 3182 N N . ALA B 1 30 ? 32.75 -2.068 4.25 1 36.66 30 ALA B N 1
ATOM 3183 C CA . ALA B 1 30 ? 31.953 -1.012 3.635 1 36.66 30 ALA B CA 1
ATOM 3184 C C . ALA B 1 30 ? 32.156 -0.963 2.125 1 36.66 30 ALA B C 1
ATOM 3186 O O . ALA B 1 30 ? 31.891 0.051 1.482 1 36.66 30 ALA B O 1
ATOM 3187 N N . VAL B 1 31 ? 33.125 -1.619 1.583 1 39.81 31 VAL B N 1
ATOM 3188 C CA . VAL B 1 31 ? 33.406 -1.452 0.159 1 39.81 31 VAL B CA 1
ATOM 3189 C C . VAL B 1 31 ? 32.094 -1.574 -0.631 1 39.81 31 VAL B C 1
ATOM 3191 O O . VAL B 1 31 ? 31.078 -2.016 -0.095 1 39.81 31 VAL B O 1
ATOM 3194 N N . ASN B 1 32 ? 32.156 -1.922 -2.125 1 47.62 32 ASN B N 1
ATOM 3195 C CA . ASN B 1 32 ? 31.25 -1.966 -3.262 1 47.62 32 ASN B CA 1
ATOM 3196 C C . ASN B 1 32 ? 30.078 -2.92 -3.012 1 47.62 32 ASN B C 1
ATOM 3198 O O . ASN B 1 32 ? 30.094 -4.062 -3.475 1 47.62 32 ASN B O 1
ATOM 3202 N N . SER B 1 33 ? 29.484 -2.939 -1.846 1 65.12 33 SER B N 1
ATOM 3203 C CA . SER B 1 33 ? 28.609 -4.02 -1.42 1 65.12 33 SER B CA 1
ATOM 3204 C C . SER B 1 33 ? 27.328 -4.039 -2.246 1 65.12 33 SER B C 1
ATOM 3206 O O . SER B 1 33 ? 26.719 -2.99 -2.504 1 65.12 33 SER B O 1
ATOM 3208 N N . THR B 1 34 ? 27.109 -5.043 -2.928 1 82.31 34 THR B N 1
ATOM 3209 C CA . THR B 1 34 ? 25.922 -5.367 -3.715 1 82.31 34 THR B CA 1
ATOM 3210 C C . THR B 1 34 ? 24.656 -5.16 -2.893 1 82.31 34 THR B C 1
ATOM 3212 O O . THR B 1 34 ? 24.516 -5.719 -1.802 1 82.31 34 THR B O 1
ATOM 3215 N N . LYS B 1 35 ? 23.828 -4.18 -3.281 1 91.62 35 LYS B N 1
ATOM 3216 C CA . LYS B 1 35 ? 22.562 -3.941 -2.615 1 91.62 35 LYS B CA 1
ATOM 3217 C C . LYS B 1 35 ? 21.469 -4.844 -3.182 1 91.62 35 LYS B C 1
ATOM 3219 O O . LYS B 1 35 ? 21.5 -5.199 -4.359 1 91.62 35 LYS B O 1
ATOM 3224 N N . LEU B 1 36 ? 20.609 -5.305 -2.316 1 97.31 36 LEU B N 1
ATOM 3225 C CA . LEU B 1 36 ? 19.422 -6.086 -2.676 1 97.31 36 LEU B CA 1
ATOM 3226 C C . LEU B 1 36 ? 18.156 -5.234 -2.588 1 97.31 36 LEU B C 1
ATOM 3228 O O . LEU B 1 36 ? 17.859 -4.664 -1.536 1 97.31 36 LEU B O 1
ATOM 3232 N N . HIS B 1 37 ? 17.469 -5.105 -3.729 1 97.88 37 HIS B N 1
ATOM 3233 C CA . HIS B 1 37 ? 16.25 -4.324 -3.787 1 97.88 37 HIS B CA 1
ATOM 3234 C C . HIS B 1 37 ? 15.023 -5.223 -3.973 1 97.88 37 HIS B C 1
ATOM 3236 O O . HIS B 1 37 ? 15.086 -6.211 -4.711 1 97.88 37 HIS B O 1
ATOM 3242 N N . LEU B 1 38 ? 13.938 -4.918 -3.27 1 98.75 38 LEU B N 1
ATOM 3243 C CA . LEU B 1 38 ? 12.641 -5.543 -3.469 1 98.75 38 LEU B CA 1
ATOM 3244 C C . LEU B 1 38 ? 11.625 -4.527 -3.986 1 98.75 38 LEU B C 1
ATOM 3246 O O . LEU B 1 38 ? 11.375 -3.504 -3.346 1 98.75 38 LEU B O 1
ATOM 3250 N N . MET B 1 39 ? 11.086 -4.773 -5.191 1 98.31 39 MET B N 1
ATOM 3251 C CA . MET B 1 39 ? 10.055 -3.873 -5.715 1 98.31 39 MET B CA 1
ATOM 3252 C C . MET B 1 39 ? 8.812 -4.652 -6.133 1 98.31 39 MET B C 1
ATOM 3254 O O . MET B 1 39 ? 8.883 -5.859 -6.375 1 98.31 39 MET B O 1
ATOM 3258 N N . THR B 1 40 ? 7.738 -4.004 -6.141 1 98.19 40 THR B N 1
ATOM 3259 C CA . THR B 1 40 ? 6.469 -4.566 -6.586 1 98.19 40 THR B CA 1
ATOM 3260 C C . THR B 1 40 ? 5.691 -3.553 -7.422 1 98.19 40 THR B C 1
ATOM 3262 O O . THR B 1 40 ? 6.094 -2.393 -7.535 1 98.19 40 THR B O 1
ATOM 3265 N N . PHE B 1 41 ? 4.703 -4.098 -8.109 1 96.06 41 PHE B N 1
ATOM 3266 C CA . PHE B 1 41 ? 3.844 -3.285 -8.961 1 96.06 41 PHE B CA 1
ATOM 3267 C C . PHE B 1 41 ? 2.373 -3.537 -8.648 1 96.06 41 PHE B C 1
ATOM 3269 O O . PHE B 1 41 ? 1.943 -4.688 -8.555 1 96.06 41 PHE B O 1
ATOM 3276 N N . MET B 1 42 ? 1.646 -2.457 -8.43 1 94.44 42 MET B N 1
ATOM 3277 C CA . MET B 1 42 ? 0.192 -2.551 -8.336 1 94.44 42 MET B CA 1
ATOM 3278 C C . MET B 1 42 ? -0.469 -1.29 -8.883 1 94.44 42 MET B C 1
ATOM 3280 O O . MET B 1 42 ? -0.001 -0.179 -8.633 1 94.44 42 MET B O 1
ATOM 3284 N N . PHE B 1 43 ? -1.559 -1.433 -9.602 1 92.25 43 PHE B N 1
ATOM 3285 C CA . PHE B 1 43 ? -2.219 -0.292 -10.227 1 92.25 43 PHE B CA 1
ATOM 3286 C C . PHE B 1 43 ? -3.236 0.328 -9.273 1 92.25 43 PHE B C 1
ATOM 3288 O O . PHE B 1 43 ? -3.662 1.469 -9.469 1 92.25 43 PHE B O 1
ATOM 3295 N N . ASN B 1 44 ? -3.721 -0.497 -8.305 1 91.81 44 ASN B N 1
ATOM 3296 C CA . ASN B 1 44 ? -4.629 -0.049 -7.254 1 91.81 44 ASN B CA 1
ATOM 3297 C C . ASN B 1 44 ? -4.262 -0.651 -5.898 1 91.81 44 ASN B C 1
ATOM 3299 O O . ASN B 1 44 ? -3.617 -1.7 -5.836 1 91.81 44 ASN B O 1
ATOM 3303 N N . MET B 1 45 ? -4.707 0.047 -4.918 1 92 45 MET B N 1
ATOM 3304 C CA . MET B 1 45 ? -4.48 -0.479 -3.574 1 92 45 MET B CA 1
ATOM 3305 C C . MET B 1 45 ? -5.363 -1.693 -3.309 1 92 45 MET B C 1
ATOM 3307 O O . MET B 1 45 ? -6.531 -1.715 -3.703 1 92 45 MET B O 1
ATOM 3311 N N . HIS B 1 46 ? -4.785 -2.662 -2.695 1 94.12 46 HIS B N 1
ATOM 3312 C CA . HIS B 1 46 ? -5.523 -3.855 -2.297 1 94.12 46 HIS B CA 1
ATOM 3313 C C . HIS B 1 46 ? -4.953 -4.453 -1.017 1 94.12 46 HIS B C 1
ATOM 3315 O O . HIS B 1 46 ? -3.738 -4.465 -0.82 1 94.12 46 HIS B O 1
ATOM 3321 N N . ARG B 1 47 ? -5.773 -4.949 -0.192 1 94.94 47 ARG B N 1
ATOM 3322 C CA . ARG B 1 47 ? -5.367 -5.441 1.12 1 94.94 47 ARG B CA 1
ATOM 3323 C C . ARG B 1 47 ? -4.395 -6.613 0.987 1 94.94 47 ARG B C 1
ATOM 3325 O O . ARG B 1 47 ? -3.578 -6.852 1.878 1 94.94 47 ARG B O 1
ATOM 3332 N N . SER B 1 48 ? -4.477 -7.309 -0.146 1 97.25 48 SER B N 1
ATOM 3333 C CA . SER B 1 48 ? -3.627 -8.477 -0.355 1 97.25 48 SER B CA 1
ATOM 3334 C C . SER B 1 48 ? -2.154 -8.086 -0.413 1 97.25 48 SER B C 1
ATOM 3336 O O . SER B 1 48 ? -1.274 -8.945 -0.326 1 97.25 48 SER B O 1
ATOM 3338 N N . PHE B 1 49 ? -1.863 -6.797 -0.552 1 98.5 49 PHE B N 1
ATOM 3339 C CA . PHE B 1 49 ? -0.483 -6.336 -0.468 1 98.5 49 PHE B CA 1
ATOM 3340 C C . PHE B 1 49 ? 0.127 -6.691 0.883 1 98.5 49 PHE B C 1
ATOM 3342 O O . PHE B 1 49 ? 1.349 -6.785 1.013 1 98.5 49 PHE B O 1
ATOM 3349 N N . ALA B 1 50 ? -0.683 -7 1.856 1 98.12 50 ALA B N 1
ATOM 3350 C CA . ALA B 1 50 ? -0.248 -7.355 3.205 1 98.12 50 ALA B CA 1
ATOM 3351 C C . ALA B 1 50 ? 0.634 -8.602 3.188 1 98.12 50 ALA B C 1
ATOM 3353 O O . ALA B 1 50 ? 1.588 -8.703 3.961 1 98.12 50 ALA B O 1
ATOM 3354 N N . TYR B 1 51 ? 0.338 -9.523 2.334 1 98.75 51 TYR B N 1
ATOM 3355 C CA . TYR B 1 51 ? 1.111 -10.766 2.273 1 98.75 51 TYR B CA 1
ATOM 3356 C C . TYR B 1 51 ? 2.582 -10.469 2.002 1 98.75 51 TYR B C 1
ATOM 3358 O O . TYR B 1 51 ? 3.459 -10.953 2.725 1 98.75 51 TYR B O 1
ATOM 3366 N N . LEU B 1 52 ? 2.781 -9.672 1.012 1 98.88 52 LEU B N 1
ATOM 3367 C CA . LEU B 1 52 ? 4.145 -9.352 0.6 1 98.88 52 LEU B CA 1
ATOM 3368 C C . LEU B 1 52 ? 4.828 -8.469 1.636 1 98.88 52 LEU B C 1
ATOM 3370 O O . LEU B 1 52 ? 5.957 -8.75 2.051 1 98.88 52 LEU B O 1
ATOM 3374 N N . GLN B 1 53 ? 4.18 -7.43 2.053 1 98.81 53 GLN B N 1
ATOM 3375 C CA . GLN B 1 53 ? 4.801 -6.43 2.916 1 98.81 53 GLN B CA 1
ATOM 3376 C C . GLN B 1 53 ? 5.156 -7.02 4.277 1 98.81 53 GLN B C 1
ATOM 3378 O O . GLN B 1 53 ? 6.266 -6.824 4.773 1 98.81 53 GLN B O 1
ATOM 3383 N N . VAL B 1 54 ? 4.281 -7.734 4.898 1 98.44 54 VAL B N 1
ATOM 3384 C CA . VAL B 1 54 ? 4.492 -8.289 6.23 1 98.44 54 VAL B CA 1
ATOM 3385 C C . VAL B 1 54 ? 5.641 -9.289 6.199 1 98.44 54 VAL B C 1
ATOM 3387 O O . VAL B 1 54 ? 6.547 -9.234 7.035 1 98.44 54 VAL B O 1
ATOM 3390 N N . SER B 1 55 ? 5.535 -10.172 5.262 1 98.81 55 SER B N 1
ATOM 3391 C CA . SER B 1 55 ? 6.562 -11.203 5.184 1 98.81 55 SER B CA 1
ATOM 3392 C C . SER B 1 55 ? 7.926 -10.609 4.855 1 98.81 55 SER B C 1
ATOM 3394 O O . SER B 1 55 ? 8.945 -11.039 5.398 1 98.81 55 SER B O 1
ATOM 3396 N N . ALA B 1 56 ? 7.965 -9.641 3.986 1 98.75 56 ALA B N 1
ATOM 3397 C CA . ALA B 1 56 ? 9.219 -8.969 3.645 1 98.75 56 ALA B CA 1
ATOM 3398 C C . ALA B 1 56 ? 9.805 -8.25 4.855 1 98.75 56 ALA B C 1
ATOM 3400 O O . ALA B 1 56 ? 10.992 -8.398 5.156 1 98.75 56 ALA B O 1
ATOM 3401 N N . GLU B 1 57 ? 8.969 -7.504 5.504 1 97.75 57 GLU B N 1
ATOM 3402 C CA . GLU B 1 57 ? 9.445 -6.738 6.652 1 97.75 57 GLU B CA 1
ATOM 3403 C C . GLU B 1 57 ? 9.961 -7.66 7.754 1 97.75 57 GLU B C 1
ATOM 3405 O O . GLU B 1 57 ? 10.938 -7.332 8.438 1 97.75 57 GLU B O 1
ATOM 3410 N N . ALA B 1 58 ? 9.352 -8.805 7.941 1 97.06 58 ALA B N 1
ATOM 3411 C CA . ALA B 1 58 ? 9.812 -9.789 8.922 1 97.06 58 ALA B CA 1
ATOM 3412 C C . ALA B 1 58 ? 11.234 -10.234 8.609 1 97.06 58 ALA B C 1
ATOM 3414 O O . ALA B 1 58 ? 11.945 -10.719 9.492 1 97.06 58 ALA B O 1
ATOM 3415 N N . ASN B 1 59 ? 11.656 -10.109 7.41 1 97.06 59 ASN B N 1
ATOM 3416 C CA . ASN B 1 59 ? 12.992 -10.492 6.977 1 97.06 59 ASN B CA 1
ATOM 3417 C C . ASN B 1 59 ? 13.828 -9.273 6.598 1 97.06 59 ASN B C 1
ATOM 3419 O O . ASN B 1 59 ? 14.734 -9.367 5.766 1 97.06 59 ASN B O 1
ATOM 3423 N N . GLN B 1 60 ? 13.438 -8.117 7.066 1 95.44 60 GLN B N 1
ATOM 3424 C CA . GLN B 1 60 ? 14.164 -6.852 6.973 1 95.44 60 GLN B CA 1
ATOM 3425 C C . GLN B 1 60 ? 14.266 -6.383 5.527 1 95.44 60 GLN B C 1
ATOM 3427 O O . GLN B 1 60 ? 15.312 -5.871 5.109 1 95.44 60 GLN B O 1
ATOM 3432 N N . MET B 1 61 ? 13.273 -6.727 4.816 1 97.19 61 MET B N 1
ATOM 3433 C CA . MET B 1 61 ? 13.094 -6.184 3.475 1 97.19 61 MET B CA 1
ATOM 3434 C C . MET B 1 61 ? 11.844 -5.309 3.402 1 97.19 61 MET B C 1
ATOM 3436 O O . MET B 1 61 ? 10.836 -5.598 4.051 1 97.19 61 MET B O 1
ATOM 3440 N N . PHE B 1 62 ? 11.953 -4.254 2.578 1 97.81 62 PHE B N 1
ATOM 3441 C CA . PHE B 1 62 ? 10.898 -3.252 2.506 1 97.81 62 PHE B CA 1
ATOM 3442 C C . PHE B 1 62 ? 10.555 -2.936 1.056 1 97.81 62 PHE B C 1
ATOM 3444 O O . PHE B 1 62 ? 11.344 -2.316 0.343 1 97.81 62 PHE B O 1
ATOM 3451 N N . PRO B 1 63 ? 9.406 -3.338 0.629 1 98.31 63 PRO B N 1
ATOM 3452 C CA . PRO B 1 63 ? 9.086 -3.232 -0.796 1 98.31 63 PRO B CA 1
ATOM 3453 C C . PRO B 1 63 ? 8.953 -1.786 -1.267 1 98.31 63 PRO B C 1
ATOM 3455 O O . PRO B 1 63 ? 8.328 -0.967 -0.587 1 98.31 63 PRO B O 1
ATOM 3458 N N . HIS B 1 64 ? 9.625 -1.521 -2.398 1 98.44 64 HIS B N 1
ATOM 3459 C CA . HIS B 1 64 ? 9.297 -0.344 -3.197 1 98.44 64 HIS B CA 1
ATOM 3460 C C . HIS B 1 64 ? 7.996 -0.544 -3.965 1 98.44 64 HIS B C 1
ATOM 3462 O O . HIS B 1 64 ? 7.832 -1.544 -4.668 1 98.44 64 HIS B O 1
ATOM 3468 N N . VAL B 1 65 ? 7.098 0.411 -3.84 1 98.44 65 VAL B N 1
ATOM 3469 C CA . VAL B 1 65 ? 5.812 0.272 -4.52 1 98.44 65 VAL B CA 1
ATOM 3470 C C . VAL B 1 65 ? 5.77 1.196 -5.734 1 98.44 65 VAL B C 1
ATOM 3472 O O . VAL B 1 65 ? 6.027 2.396 -5.617 1 98.44 65 VAL B O 1
ATOM 3475 N N . LEU B 1 66 ? 5.461 0.602 -6.898 1 97.44 66 LEU B N 1
ATOM 3476 C CA . LEU B 1 66 ? 5.27 1.351 -8.141 1 97.44 66 LEU B CA 1
ATOM 3477 C C . LEU B 1 66 ? 3.898 1.06 -8.742 1 97.44 66 LEU B C 1
ATOM 3479 O O . LEU B 1 66 ? 3.307 0.012 -8.469 1 97.44 66 LEU B O 1
ATOM 3483 N N . GLY B 1 67 ? 3.354 2.047 -9.484 1 95.94 67 GLY B N 1
ATOM 3484 C CA . GLY B 1 67 ? 2.361 1.683 -10.484 1 95.94 67 GLY B CA 1
ATOM 3485 C C . GLY B 1 67 ? 0.976 2.215 -10.164 1 95.94 67 GLY B C 1
ATOM 3486 O O . GLY B 1 67 ? 0.077 2.156 -11.008 1 95.94 67 GLY B O 1
ATOM 3487 N N . LEU B 1 68 ? 0.702 2.793 -8.945 1 96.25 68 LEU B N 1
ATOM 3488 C CA . LEU B 1 68 ? -0.65 3.24 -8.625 1 96.25 68 LEU B CA 1
ATOM 3489 C C . LEU B 1 68 ? -1.157 4.227 -9.672 1 96.25 68 LEU B C 1
ATOM 3491 O O . LEU B 1 68 ? -0.452 5.172 -10.031 1 96.25 68 LEU B O 1
ATOM 3495 N N . GLY B 1 69 ? -2.361 3.922 -10.164 1 93.12 69 GLY B N 1
ATOM 3496 C CA . GLY B 1 69 ? -3.01 4.816 -11.117 1 93.12 69 GLY B CA 1
ATOM 3497 C C . GLY B 1 69 ? -2.664 4.504 -12.555 1 93.12 69 GLY B C 1
ATOM 3498 O O . GLY B 1 69 ? -3.209 5.117 -13.477 1 93.12 69 GLY B O 1
ATOM 3499 N N . LYS B 1 70 ? -1.701 3.645 -12.68 1 87.19 70 LYS B N 1
ATOM 3500 C CA . LYS B 1 70 ? -1.341 3.291 -14.047 1 87.19 70 LYS B CA 1
ATOM 3501 C C . LYS B 1 70 ? -2.342 2.305 -14.648 1 87.19 70 LYS B C 1
ATOM 3503 O O . LYS B 1 70 ? -2.877 1.45 -13.938 1 87.19 70 LYS B O 1
ATOM 3508 N N . GLY B 1 71 ? -3.316 2.852 -15.398 1 66.81 71 GLY B N 1
ATOM 3509 C CA . GLY B 1 71 ? -4.449 2.188 -16.031 1 66.81 71 GLY B CA 1
ATOM 3510 C C . GLY B 1 71 ? -4.316 0.676 -16.047 1 66.81 71 GLY B C 1
ATOM 3511 O O . GLY B 1 71 ? -3.207 0.143 -15.984 1 66.81 71 GLY B O 1
ATOM 3512 N N . ASN B 1 72 ? -5.379 -0.088 -15.516 1 59.34 72 ASN B N 1
ATOM 3513 C CA . ASN B 1 72 ? -5.609 -1.5 -15.234 1 59.34 72 ASN B CA 1
ATOM 3514 C C . ASN B 1 72 ? -5.484 -2.354 -16.484 1 59.34 72 ASN B C 1
ATOM 3516 O O . ASN B 1 72 ? -6.492 -2.684 -17.125 1 59.34 72 ASN B O 1
ATOM 3520 N N . SER B 1 73 ? -4.668 -2.006 -17.422 1 52.88 73 SER B N 1
ATOM 3521 C CA . SER B 1 73 ? -4.793 -3.113 -18.375 1 52.88 73 SER B CA 1
ATOM 3522 C C . SER B 1 73 ? -4.055 -4.352 -17.875 1 52.88 73 SER B C 1
ATOM 3524 O O . SER B 1 73 ? -2.828 -4.332 -17.734 1 52.88 73 SER B O 1
ATOM 3526 N N . TRP B 1 74 ? -4.707 -5.164 -17.078 1 51.97 74 TRP B N 1
ATOM 3527 C CA . TRP B 1 74 ? -4.219 -6.5 -16.75 1 51.97 74 TRP B CA 1
ATOM 3528 C C . TRP B 1 74 ? -3.496 -7.117 -17.953 1 51.97 74 TRP B C 1
ATOM 3530 O O . TRP B 1 74 ? -3.984 -7.051 -19.078 1 51.97 74 TRP B O 1
ATOM 3540 N N . GLY B 1 75 ? -2.348 -7.676 -17.688 1 56.84 75 GLY B N 1
ATOM 3541 C CA . GLY B 1 75 ? -1.682 -8.492 -18.688 1 56.84 75 GLY B CA 1
ATOM 3542 C C . GLY B 1 75 ? -0.781 -7.684 -19.609 1 56.84 75 GLY B C 1
ATOM 3543 O O . GLY B 1 75 ? -0.2 -8.227 -20.547 1 56.84 75 GLY B O 1
ATOM 3544 N N . THR B 1 76 ? -0.652 -6.34 -19.156 1 71.94 76 THR B N 1
ATOM 3545 C CA . THR B 1 76 ? 0.138 -5.5 -20.047 1 71.94 76 THR B CA 1
ATOM 3546 C C . THR B 1 76 ? 1.586 -5.422 -19.578 1 71.94 76 THR B C 1
ATOM 3548 O O . THR B 1 76 ? 1.954 -6.047 -18.578 1 71.94 76 THR B O 1
ATOM 3551 N N . MET B 1 77 ? 2.395 -4.949 -20.344 1 89.44 77 MET B N 1
ATOM 3552 C CA . MET B 1 77 ? 3.834 -4.777 -20.172 1 89.44 77 MET B CA 1
ATOM 3553 C C . MET B 1 77 ? 4.137 -3.678 -19.156 1 89.44 77 MET B C 1
ATOM 3555 O O . MET B 1 77 ? 5.293 -3.301 -18.969 1 89.44 77 MET B O 1
ATOM 3559 N N . GLU B 1 78 ? 2.994 -3.33 -18.344 1 91.31 78 GLU B N 1
ATOM 3560 C CA . GLU B 1 78 ? 3.221 -2.258 -17.391 1 91.31 78 GLU B CA 1
ATOM 3561 C C . GLU B 1 78 ? 4.102 -2.727 -16.234 1 91.31 78 GLU B C 1
ATOM 3563 O O . GLU B 1 78 ? 4.902 -1.954 -15.703 1 91.31 78 GLU B O 1
ATOM 3568 N N . LYS B 1 79 ? 3.85 -3.918 -15.875 1 92.88 79 LYS B N 1
ATOM 3569 C CA . LYS B 1 79 ? 4.707 -4.523 -14.859 1 92.88 79 LYS B CA 1
ATOM 3570 C C . LYS B 1 79 ? 6.168 -4.504 -15.297 1 92.88 79 LYS B C 1
ATOM 3572 O O . LYS B 1 79 ? 7.047 -4.121 -14.523 1 92.88 79 LYS B O 1
ATOM 3577 N N . ALA B 1 80 ? 6.453 -4.922 -16.5 1 95.31 80 ALA B N 1
ATOM 3578 C CA . ALA B 1 80 ? 7.809 -4.918 -17.047 1 95.31 80 ALA B CA 1
ATOM 3579 C C . ALA B 1 80 ? 8.352 -3.496 -17.156 1 95.31 80 ALA B C 1
ATOM 3581 O O . ALA B 1 80 ? 9.523 -3.254 -16.859 1 95.31 80 ALA B O 1
ATOM 3582 N N . ASN B 1 81 ? 7.527 -2.66 -17.562 1 94.88 81 ASN B N 1
ATOM 3583 C CA . ASN B 1 81 ? 7.934 -1.264 -17.672 1 94.88 81 ASN B CA 1
ATOM 3584 C C . ASN B 1 81 ? 8.289 -0.68 -16.312 1 94.88 81 ASN B C 1
ATOM 3586 O O . ASN B 1 81 ? 9.203 0.138 -16.188 1 94.88 81 ASN B O 1
ATOM 3590 N N . ALA B 1 82 ? 7.547 -1.054 -15.312 1 95.5 82 ALA B N 1
ATOM 3591 C CA . ALA B 1 82 ? 7.867 -0.618 -13.961 1 95.5 82 ALA B CA 1
ATOM 3592 C C . ALA B 1 82 ? 9.219 -1.159 -13.508 1 95.5 82 ALA B C 1
ATOM 3594 O O . ALA B 1 82 ? 10 -0.447 -12.875 1 95.5 82 ALA B O 1
ATOM 3595 N N . MET B 1 83 ? 9.516 -2.418 -13.828 1 97.19 83 MET B N 1
ATOM 3596 C CA . MET B 1 83 ? 10.82 -2.998 -13.523 1 97.19 83 MET B CA 1
ATOM 3597 C C . MET B 1 83 ? 11.938 -2.186 -14.164 1 97.19 83 MET B C 1
ATOM 3599 O O . MET B 1 83 ? 12.945 -1.896 -13.516 1 97.19 83 MET B O 1
ATOM 3603 N N . ARG B 1 84 ? 11.719 -1.87 -15.375 1 97.19 84 ARG B N 1
ATOM 3604 C CA . ARG B 1 84 ? 12.688 -1.063 -16.109 1 97.19 84 ARG B CA 1
ATOM 3605 C C . ARG B 1 84 ? 12.914 0.279 -15.414 1 97.19 84 ARG B C 1
ATOM 3607 O O . ARG B 1 84 ? 14.055 0.687 -15.188 1 97.19 84 ARG B O 1
ATOM 3614 N N . THR B 1 85 ? 11.82 0.933 -15.156 1 96.31 85 THR B N 1
ATOM 3615 C CA . THR B 1 85 ? 11.875 2.25 -14.531 1 96.31 85 THR B CA 1
ATOM 3616 C C . THR B 1 85 ? 12.672 2.203 -13.234 1 96.31 85 THR B C 1
ATOM 3618 O O . THR B 1 85 ? 13.539 3.049 -13 1 96.31 85 THR B O 1
ATOM 3621 N N . PHE B 1 86 ? 12.406 1.242 -12.492 1 97.69 86 PHE B N 1
ATOM 3622 C CA . PHE B 1 86 ? 13.109 1.101 -11.219 1 97.69 86 PHE B CA 1
ATOM 3623 C C . PHE B 1 86 ? 14.578 0.773 -11.453 1 97.69 86 PHE B C 1
ATOM 3625 O O . PHE B 1 86 ? 15.461 1.379 -10.836 1 97.69 86 PHE B O 1
ATOM 3632 N N . ALA B 1 87 ? 14.875 -0.15 -12.289 1 97.81 87 ALA B N 1
ATOM 3633 C CA . ALA B 1 87 ? 16.234 -0.615 -12.555 1 97.81 87 ALA B CA 1
ATOM 3634 C C . ALA B 1 87 ? 17.125 0.532 -13.023 1 97.81 87 ALA B C 1
ATOM 3636 O O . ALA B 1 87 ? 18.297 0.604 -12.648 1 97.81 87 ALA B O 1
ATOM 3637 N N . LEU B 1 88 ? 16.578 1.381 -13.758 1 96.25 88 LEU B N 1
ATOM 3638 C CA . LEU B 1 88 ? 17.359 2.475 -14.336 1 96.25 88 LEU B CA 1
ATOM 3639 C C . LEU B 1 88 ? 17.891 3.4 -13.25 1 96.25 88 LEU B C 1
ATOM 3641 O O . LEU B 1 88 ? 18.844 4.145 -13.477 1 96.25 88 LEU B O 1
ATOM 3645 N N . THR B 1 89 ? 17.297 3.35 -12.102 1 93.44 89 THR B N 1
ATOM 3646 C CA . THR B 1 89 ? 17.703 4.238 -11.023 1 93.44 89 THR B CA 1
ATOM 3647 C C . THR B 1 89 ? 18.688 3.531 -10.094 1 93.44 89 THR B C 1
ATOM 3649 O O . THR B 1 89 ? 19.125 4.105 -9.094 1 93.44 89 THR B O 1
ATOM 3652 N N . GLN B 1 90 ? 19.062 2.273 -10.359 1 95.19 90 GLN B N 1
ATOM 3653 C CA . GLN B 1 90 ? 19.906 1.492 -9.453 1 95.19 90 GLN B CA 1
ATOM 3654 C C . GLN B 1 90 ? 21.266 1.195 -10.086 1 95.19 90 GLN B C 1
ATOM 3656 O O . GLN B 1 90 ? 21.422 1.315 -11.297 1 95.19 90 GLN B O 1
ATOM 3661 N N . ASN B 1 91 ? 22.219 0.769 -9.258 1 93.94 91 ASN B N 1
ATOM 3662 C CA . ASN B 1 91 ? 23.547 0.369 -9.742 1 93.94 91 ASN B CA 1
ATOM 3663 C C . ASN B 1 91 ? 23.5 -0.969 -10.469 1 93.94 91 ASN B C 1
ATOM 3665 O O . ASN B 1 91 ? 22.781 -1.886 -10.047 1 93.94 91 ASN B O 1
ATOM 3669 N N . ASP B 1 92 ? 24.297 -1.164 -11.422 1 96.88 92 ASP B N 1
ATOM 3670 C CA . ASP B 1 92 ? 24.281 -2.307 -12.328 1 96.88 92 ASP B CA 1
ATOM 3671 C C . ASP B 1 92 ? 24.547 -3.607 -11.578 1 96.88 92 ASP B C 1
ATOM 3673 O O . ASP B 1 92 ? 24 -4.656 -11.93 1 96.88 92 ASP B O 1
ATOM 3677 N N . GLN B 1 93 ? 25.344 -3.52 -10.555 1 96.56 93 GLN B N 1
ATOM 3678 C CA . GLN B 1 93 ? 25.781 -4.746 -9.891 1 96.56 93 GLN B CA 1
ATOM 3679 C C . GLN B 1 93 ? 24.812 -5.125 -8.766 1 96.56 93 GLN B C 1
ATOM 3681 O O . GLN B 1 93 ? 24.922 -6.211 -8.195 1 96.56 93 GLN B O 1
ATOM 3686 N N . ASP B 1 94 ? 23.875 -4.215 -8.477 1 97.12 94 ASP B N 1
ATOM 3687 C CA . ASP B 1 94 ? 22.859 -4.535 -7.465 1 97.12 94 ASP B CA 1
ATOM 3688 C C . ASP B 1 94 ? 21.969 -5.672 -7.93 1 97.12 94 ASP B C 1
ATOM 3690 O O . ASP B 1 94 ? 21.984 -6.047 -9.102 1 97.12 94 ASP B O 1
ATOM 3694 N N . VAL B 1 95 ? 21.312 -6.293 -6.941 1 98.62 95 VAL B N 1
ATOM 3695 C CA . VAL B 1 95 ? 20.359 -7.359 -7.211 1 98.62 95 VAL B CA 1
ATOM 3696 C C . VAL B 1 95 ? 18.938 -6.848 -6.984 1 98.62 95 VAL B C 1
ATOM 3698 O O . VAL B 1 95 ? 18.656 -6.176 -5.988 1 98.62 95 VAL B O 1
ATOM 3701 N N . LEU B 1 96 ? 18.094 -7.105 -7.938 1 98.69 96 LEU B N 1
ATOM 3702 C CA . LEU B 1 96 ? 16.703 -6.664 -7.891 1 98.69 96 LEU B CA 1
ATOM 3703 C C . LEU B 1 96 ? 15.75 -7.855 -7.812 1 98.69 96 LEU B C 1
ATOM 3705 O O . LEU B 1 96 ? 15.867 -8.797 -8.594 1 98.69 96 LEU B O 1
ATOM 3709 N N . ILE B 1 97 ? 14.891 -7.84 -6.824 1 98.94 97 ILE B N 1
ATOM 3710 C CA . ILE B 1 97 ? 13.75 -8.75 -6.742 1 98.94 97 ILE B CA 1
ATOM 3711 C C . ILE B 1 97 ? 12.484 -8.031 -7.195 1 98.94 97 ILE B C 1
ATOM 3713 O O . ILE B 1 97 ? 12.148 -6.961 -6.676 1 98.94 97 ILE B O 1
ATOM 3717 N N . TYR B 1 98 ? 11.844 -8.586 -8.164 1 98.69 98 TYR B N 1
ATOM 3718 C CA . TYR B 1 98 ? 10.453 -8.234 -8.398 1 98.69 98 TYR B CA 1
ATOM 3719 C C . TYR B 1 98 ? 9.516 -9.305 -7.844 1 98.69 98 TYR B C 1
ATOM 3721 O O . TYR B 1 98 ? 9.75 -10.5 -8.031 1 98.69 98 TYR B O 1
ATOM 3729 N N . ALA B 1 99 ? 8.477 -8.898 -7.16 1 98.81 99 ALA B N 1
ATOM 3730 C CA . ALA B 1 99 ? 7.441 -9.812 -6.676 1 98.81 99 ALA B CA 1
ATOM 3731 C C . ALA B 1 99 ? 6.051 -9.227 -6.887 1 98.81 99 ALA B C 1
ATOM 3733 O O . ALA B 1 99 ? 5.82 -8.039 -6.617 1 98.81 99 ALA B O 1
ATOM 3734 N N . ASP B 1 100 ? 5.168 -10.062 -7.406 1 97.38 100 ASP B N 1
ATOM 3735 C CA . ASP B 1 100 ? 3.779 -9.625 -7.496 1 97.38 100 ASP B CA 1
ATOM 3736 C C . ASP B 1 100 ? 3.266 -9.148 -6.141 1 97.38 100 ASP B C 1
ATOM 3738 O O . ASP B 1 100 ? 3.6 -9.734 -5.105 1 97.38 100 ASP B O 1
ATOM 3742 N N . ALA B 1 101 ? 2.41 -8.227 -6.176 1 97.5 101 ALA B N 1
ATOM 3743 C CA . ALA B 1 101 ? 2.039 -7.484 -4.973 1 97.5 101 ALA B CA 1
ATOM 3744 C C . ALA B 1 101 ? 1.09 -8.297 -4.098 1 97.5 101 ALA B C 1
ATOM 3746 O O . ALA B 1 101 ? 1.077 -8.148 -2.875 1 97.5 101 ALA B O 1
ATOM 3747 N N . PHE B 1 102 ? 0.355 -9.258 -4.695 1 97.69 102 PHE B N 1
ATOM 3748 C CA . PHE B 1 102 ? -0.856 -9.648 -3.982 1 97.69 102 PHE B CA 1
ATOM 3749 C C . PHE B 1 102 ? -0.806 -11.117 -3.596 1 97.69 102 PHE B C 1
ATOM 3751 O O . PHE B 1 102 ? -1.681 -11.609 -2.877 1 97.69 102 PHE B O 1
ATOM 3758 N N . ASP B 1 103 ? 0.251 -11.789 -4.039 1 98.56 103 ASP B N 1
ATOM 3759 C CA . ASP B 1 103 ? 0.187 -13.227 -3.789 1 98.56 103 ASP B CA 1
ATOM 3760 C C . ASP B 1 103 ? 1.586 -13.82 -3.641 1 98.56 103 ASP B C 1
ATOM 3762 O O . ASP B 1 103 ? 1.831 -14.953 -4.059 1 98.56 103 ASP B O 1
ATOM 3766 N N . CYS B 1 104 ? 2.506 -13.055 -3.096 1 98.88 104 CYS B N 1
ATOM 3767 C CA . CYS B 1 104 ? 3.867 -13.516 -2.855 1 98.88 104 CYS B CA 1
ATOM 3768 C C . CYS B 1 104 ? 4.242 -13.367 -1.385 1 98.88 104 CYS B C 1
ATOM 3770 O O . CYS B 1 104 ? 3.686 -12.523 -0.681 1 98.88 104 CYS B O 1
ATOM 3772 N N . LEU B 1 105 ? 5.152 -14.188 -0.943 1 98.88 105 LEU B N 1
ATOM 3773 C CA . LEU B 1 105 ? 5.746 -14.133 0.389 1 98.88 105 LEU B CA 1
ATOM 3774 C C . LEU B 1 105 ? 7.266 -14.117 0.305 1 98.88 105 LEU B C 1
ATOM 3776 O O . LEU B 1 105 ? 7.855 -14.805 -0.53 1 98.88 105 LEU B O 1
ATOM 3780 N N . VAL B 1 106 ? 7.867 -13.328 1.123 1 98.94 106 VAL B N 1
ATOM 3781 C CA . VAL B 1 106 ? 9.312 -13.336 1.348 1 98.94 106 VAL B CA 1
ATOM 3782 C C . VAL B 1 106 ? 9.625 -14.07 2.648 1 98.94 106 VAL B C 1
ATOM 3784 O O . VAL B 1 106 ? 9.242 -13.617 3.732 1 98.94 106 VAL B O 1
ATOM 3787 N N . LEU B 1 107 ? 10.391 -15.164 2.545 1 98.75 107 LEU B N 1
ATOM 3788 C CA . LEU B 1 107 ? 10.547 -16.016 3.715 1 98.75 107 LEU B CA 1
ATOM 3789 C C . LEU B 1 107 ? 12.023 -16.219 4.059 1 98.75 107 LEU B C 1
ATOM 3791 O O . LEU B 1 107 ? 12.352 -16.844 5.062 1 98.75 107 LEU B O 1
ATOM 3795 N N . GLY B 1 108 ? 12.898 -15.719 3.225 1 98.25 108 GLY B N 1
ATOM 3796 C CA . GLY B 1 108 ? 14.328 -15.758 3.504 1 98.25 108 GLY B CA 1
ATOM 3797 C C . GLY B 1 108 ? 14.914 -14.398 3.812 1 98.25 108 GLY B C 1
ATOM 3798 O O . GLY B 1 108 ? 14.359 -13.367 3.41 1 98.25 108 GLY B O 1
ATOM 3799 N N . SER B 1 109 ? 16.047 -14.43 4.492 1 97.19 109 SER B N 1
ATOM 3800 C CA . SER B 1 109 ? 16.75 -13.195 4.805 1 97.19 109 SER B CA 1
ATOM 3801 C C . SER B 1 109 ? 17.422 -12.617 3.568 1 97.19 109 SER B C 1
ATOM 3803 O O . SER B 1 109 ? 17.578 -13.305 2.555 1 97.19 109 SER B O 1
ATOM 3805 N N . ARG B 1 110 ? 17.875 -11.375 3.693 1 96.75 110 ARG B N 1
ATOM 3806 C CA . ARG B 1 110 ? 18.609 -10.711 2.625 1 96.75 110 ARG B CA 1
ATOM 3807 C C . ARG B 1 110 ? 19.859 -11.508 2.248 1 96.75 110 ARG B C 1
ATOM 3809 O O . ARG B 1 110 ? 20.109 -11.75 1.065 1 96.75 110 ARG B O 1
ATOM 3816 N N . SER B 1 111 ? 20.578 -11.945 3.26 1 97 111 SER B N 1
ATOM 3817 C CA . SER B 1 111 ? 21.812 -12.68 3.027 1 97 111 SER B CA 1
ATOM 3818 C C . SER B 1 111 ? 21.531 -14.023 2.357 1 97 111 SER B C 1
ATOM 3820 O O . SER B 1 111 ? 22.281 -14.445 1.475 1 97 111 SER B O 1
ATOM 3822 N N . GLU B 1 112 ? 20.469 -14.648 2.777 1 98.25 112 GLU B N 1
ATOM 3823 C CA . GLU B 1 112 ? 20.125 -15.938 2.18 1 98.25 112 GLU B CA 1
ATOM 3824 C C . GLU B 1 112 ? 19.75 -15.781 0.709 1 98.25 112 GLU B C 1
ATOM 3826 O O . GLU B 1 112 ? 20.188 -16.562 -0.138 1 98.25 112 GLU B O 1
ATOM 3831 N N . ILE B 1 113 ? 18.969 -14.773 0.44 1 98.75 113 ILE B N 1
ATOM 3832 C CA . ILE B 1 113 ? 18.5 -14.531 -0.923 1 98.75 113 ILE B CA 1
ATOM 3833 C C . ILE B 1 113 ? 19.688 -14.219 -1.826 1 98.75 113 ILE B C 1
ATOM 3835 O O . ILE B 1 113 ? 19.812 -14.781 -2.918 1 98.75 113 ILE B O 1
ATOM 3839 N N . LEU B 1 114 ? 20.562 -13.383 -1.342 1 98.06 114 LEU B N 1
ATOM 3840 C CA . LEU B 1 114 ? 21.734 -13.023 -2.127 1 98.06 114 LEU B CA 1
ATOM 3841 C C . LEU B 1 114 ? 22.625 -14.242 -2.375 1 98.0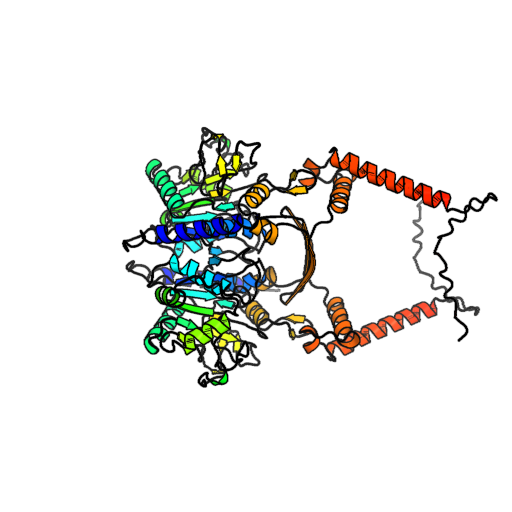6 114 LEU B C 1
ATOM 3843 O O . LEU B 1 114 ? 23.078 -14.461 -3.498 1 98.06 114 LEU B O 1
ATOM 3847 N N . ARG B 1 115 ? 22.828 -15.008 -1.353 1 98.31 115 ARG B N 1
ATOM 3848 C CA . ARG B 1 115 ? 23.656 -16.203 -1.484 1 98.31 115 ARG B CA 1
ATOM 3849 C C . ARG B 1 115 ? 23.078 -17.172 -2.502 1 98.31 115 ARG B C 1
ATOM 3851 O O . ARG B 1 115 ? 23.766 -17.641 -3.4 1 98.31 115 ARG B O 1
ATOM 3858 N N . LYS B 1 116 ? 21.812 -17.5 -2.383 1 98.69 116 LYS B N 1
ATOM 3859 C CA . LYS B 1 116 ? 21.156 -18.438 -3.289 1 98.69 116 LYS B CA 1
ATOM 3860 C C . LYS B 1 116 ? 21.172 -17.906 -4.723 1 98.69 116 LYS B C 1
ATOM 3862 O O . LYS B 1 116 ? 21.375 -18.672 -5.668 1 98.69 116 LYS B O 1
ATOM 3867 N N . PHE B 1 117 ? 20.922 -16.641 -4.867 1 98.81 117 PHE B N 1
ATOM 3868 C CA . PHE B 1 117 ? 20.938 -16.047 -6.199 1 98.81 117 PHE B CA 1
ATOM 3869 C C . PHE B 1 117 ? 22.328 -16.172 -6.82 1 98.81 117 PHE B C 1
ATOM 3871 O O . PHE B 1 117 ? 22.453 -16.578 -7.98 1 98.81 117 PHE B O 1
ATOM 3878 N N . GLU B 1 118 ? 23.312 -15.805 -6.074 1 98.25 118 GLU B N 1
ATOM 3879 C CA . GLU B 1 118 ? 24.688 -15.82 -6.582 1 98.25 118 GLU B CA 1
ATOM 3880 C C . GLU B 1 118 ? 25.125 -17.25 -6.922 1 98.25 118 GLU B C 1
ATOM 3882 O O . GLU B 1 118 ? 25.875 -17.453 -7.879 1 98.25 118 GLU B O 1
ATOM 3887 N N . GLU B 1 119 ? 24.688 -18.188 -6.145 1 98.5 119 GLU B N 1
ATOM 3888 C CA . GLU B 1 119 ? 24.953 -19.594 -6.449 1 98.5 119 GLU B CA 1
ATOM 3889 C C . GLU B 1 119 ? 24.328 -20 -7.781 1 98.5 119 GLU B C 1
ATOM 3891 O O . GLU B 1 119 ? 24.984 -20.609 -8.625 1 98.5 119 GLU B O 1
ATOM 3896 N N . LEU B 1 120 ? 23.109 -19.609 -7.945 1 98.62 120 LEU B N 1
ATOM 3897 C CA . LEU B 1 120 ? 22.406 -19.922 -9.188 1 98.62 120 LEU B CA 1
ATOM 3898 C C . LEU B 1 120 ? 23.062 -19.219 -10.367 1 98.62 120 LEU B C 1
ATOM 3900 O O . LEU B 1 120 ? 23.219 -19.812 -11.445 1 98.62 120 LEU B O 1
ATOM 3904 N N . GLU B 1 121 ? 23.375 -17.984 -10.148 1 98.38 121 GLU B N 1
ATOM 3905 C CA . GLU B 1 121 ? 24.031 -17.203 -11.188 1 98.38 121 GLU B CA 1
ATOM 3906 C C . GLU B 1 121 ? 25.359 -17.828 -11.602 1 98.38 121 GLU B C 1
ATOM 3908 O O . GLU B 1 121 ? 25.641 -17.969 -12.797 1 98.38 121 GLU B O 1
ATOM 3913 N N . SER B 1 122 ? 26.125 -18.219 -10.633 1 98.19 122 SER B N 1
ATOM 3914 C CA . SER B 1 122 ? 27.438 -18.797 -10.891 1 98.19 122 SER B CA 1
ATOM 3915 C C . SER B 1 122 ? 27.312 -20.156 -11.578 1 98.19 122 SER B C 1
ATOM 3917 O O . SER B 1 122 ? 28.062 -20.453 -12.516 1 98.19 122 SER B O 1
ATOM 3919 N N . GLU B 1 123 ? 26.406 -20.938 -11.156 1 97.94 123 GLU B N 1
ATOM 3920 C CA . GLU B 1 123 ? 26.219 -22.281 -11.68 1 97.94 123 GLU B CA 1
ATOM 3921 C C . GLU B 1 123 ? 25.688 -22.25 -13.109 1 97.94 123 GLU B C 1
ATOM 3923 O O . GLU B 1 123 ? 26.078 -23.062 -13.945 1 97.94 123 GLU B O 1
ATOM 3928 N N . SER B 1 124 ? 24.844 -21.328 -13.398 1 97.69 124 SER B N 1
ATOM 3929 C CA . SER B 1 124 ? 24.141 -21.328 -14.672 1 97.69 124 SER B CA 1
ATOM 3930 C C . SER B 1 124 ? 24.766 -20.359 -15.664 1 97.69 124 SER B C 1
ATOM 3932 O O . SER B 1 124 ? 24.562 -20.469 -16.875 1 97.69 124 SER B O 1
ATOM 3934 N N . GLY B 1 125 ? 25.469 -19.375 -15.133 1 98 125 GLY B N 1
ATOM 3935 C CA . GLY B 1 125 ? 25.984 -18.297 -15.969 1 98 125 GLY B CA 1
ATOM 3936 C C . GLY B 1 125 ? 24.922 -17.281 -16.344 1 98 125 GLY B C 1
ATOM 3937 O O . GLY B 1 125 ? 25.156 -16.406 -17.188 1 98 125 GLY B O 1
ATOM 3938 N N . ARG B 1 126 ? 23.719 -17.406 -15.812 1 98.5 126 ARG B N 1
ATOM 3939 C CA . ARG B 1 126 ? 22.609 -16.516 -16.109 1 98.5 126 ARG B CA 1
ATOM 3940 C C . ARG B 1 126 ? 22.359 -15.547 -14.969 1 98.5 126 ARG B C 1
ATOM 3942 O O . ARG B 1 126 ? 22.406 -15.93 -13.797 1 98.5 126 ARG B O 1
ATOM 3949 N N . SER B 1 127 ? 22.031 -14.281 -15.336 1 98.44 127 SER B N 1
ATOM 3950 C CA . SER B 1 127 ? 21.984 -13.25 -14.305 1 98.44 127 SER B CA 1
ATOM 3951 C C . SER B 1 127 ? 20.547 -12.836 -13.992 1 98.44 127 SER B C 1
ATOM 3953 O O . SER B 1 127 ? 20.328 -11.812 -13.344 1 98.44 127 SER B O 1
ATOM 3955 N N . ILE B 1 128 ? 19.578 -13.523 -14.508 1 98.75 128 ILE B N 1
ATOM 3956 C CA . ILE B 1 128 ? 18.172 -13.352 -14.133 1 98.75 128 ILE B CA 1
ATOM 3957 C C . ILE B 1 128 ? 17.531 -14.719 -13.898 1 98.75 128 ILE B C 1
ATOM 3959 O O . ILE B 1 128 ? 17.656 -15.625 -14.727 1 98.75 128 ILE B O 1
ATOM 3963 N N . VAL B 1 129 ? 16.891 -14.828 -12.836 1 98.81 129 VAL B N 1
ATOM 3964 C CA . VAL B 1 129 ? 16.219 -16.062 -12.43 1 98.81 129 VAL B CA 1
ATOM 3965 C C . VAL B 1 129 ? 14.719 -15.828 -12.305 1 98.81 129 VAL B C 1
ATOM 3967 O O . VAL B 1 129 ? 14.289 -14.922 -11.578 1 98.81 129 VAL B O 1
ATOM 3970 N N . PHE B 1 130 ? 13.93 -16.609 -13.039 1 98.69 130 PHE B N 1
ATOM 3971 C CA . PHE B 1 130 ? 12.477 -16.609 -12.906 1 98.69 130 PHE B CA 1
ATOM 3972 C C . PHE B 1 130 ? 12.008 -17.797 -12.094 1 98.69 130 PHE B C 1
ATOM 3974 O O . PHE B 1 130 ? 12.648 -18.859 -12.094 1 98.69 130 PHE B O 1
ATOM 3981 N N . GLY B 1 131 ? 10.891 -17.578 -11.438 1 98.38 131 GLY B N 1
ATOM 3982 C CA . GLY B 1 131 ? 10.195 -18.75 -10.922 1 98.38 131 GLY B CA 1
ATOM 3983 C C . GLY B 1 131 ? 9.633 -19.625 -12.023 1 98.38 131 GLY B C 1
ATOM 3984 O O . GLY B 1 131 ? 9.461 -19.188 -13.156 1 98.38 131 GLY B O 1
ATOM 3985 N N . ALA B 1 132 ? 9.406 -20.891 -11.602 1 98.12 132 ALA B N 1
ATOM 3986 C CA . ALA B 1 132 ? 8.773 -21.844 -12.508 1 98.12 132 ALA B CA 1
ATOM 3987 C C . ALA B 1 132 ? 7.438 -22.328 -11.953 1 98.12 132 ALA B C 1
ATOM 3989 O O . ALA B 1 132 ? 7.207 -22.281 -10.742 1 98.12 132 ALA B O 1
ATOM 3990 N N . GLU B 1 133 ? 6.582 -22.688 -12.859 1 96.69 133 GLU B N 1
ATOM 3991 C CA . GLU B 1 133 ? 5.285 -23.188 -12.43 1 96.69 133 GLU B CA 1
ATOM 3992 C C . GLU B 1 133 ? 4.898 -24.453 -13.211 1 96.69 133 GLU B C 1
ATOM 3994 O O . GLU B 1 133 ? 5.535 -24.781 -14.211 1 96.69 133 GLU B O 1
ATOM 3999 N N . GLU B 1 134 ? 3.889 -25.109 -12.734 1 94.12 134 GLU B N 1
ATOM 4000 C CA . GLU B 1 134 ? 3.5 -26.422 -13.242 1 94.12 134 GLU B CA 1
ATOM 4001 C C . GLU B 1 134 ? 2.719 -26.297 -14.547 1 94.12 134 GLU B C 1
ATOM 4003 O O . GLU B 1 134 ? 2.818 -27.156 -15.422 1 94.12 134 GLU B O 1
ATOM 4008 N N . THR B 1 135 ? 1.982 -25.234 -14.664 1 91 135 THR B N 1
ATOM 4009 C CA . THR B 1 135 ? 1.112 -25.047 -15.82 1 91 135 THR B CA 1
ATOM 4010 C C . THR B 1 135 ? 1.667 -23.984 -16.75 1 91 135 THR B C 1
ATOM 4012 O O . THR B 1 135 ? 2.123 -22.938 -16.297 1 91 135 THR B O 1
ATOM 4015 N N . CYS B 1 136 ? 1.646 -24.359 -18.016 1 91.75 136 CYS B N 1
ATOM 4016 C CA . CYS B 1 136 ? 2.018 -23.344 -19 1 91.75 136 CYS B CA 1
ATOM 4017 C C . CYS B 1 136 ? 0.909 -22.312 -19.156 1 91.75 136 CYS B C 1
ATOM 4019 O O . CYS B 1 136 ? -0.162 -22.625 -19.688 1 91.75 136 CYS B O 1
ATOM 4021 N N . PHE B 1 137 ? 1.16 -21.109 -18.734 1 88.19 137 PHE B N 1
ATOM 4022 C CA . PHE B 1 137 ? 0.135 -20.078 -18.781 1 88.19 137 PHE B CA 1
ATOM 4023 C C . PHE B 1 137 ? 0.71 -18.766 -19.312 1 88.19 137 PHE B C 1
ATOM 4025 O O . PHE B 1 137 ? 1.743 -18.297 -18.828 1 88.19 137 PHE B O 1
ATOM 4032 N N . PRO B 1 138 ? 0.083 -18.031 -20.156 1 85.94 138 PRO B N 1
ATOM 4033 C CA . PRO B 1 138 ? -1.04 -18.531 -20.938 1 85.94 138 PRO B CA 1
ATOM 4034 C C . PRO B 1 138 ? -0.629 -19.656 -21.906 1 85.94 138 PRO B C 1
ATOM 4036 O O . PRO B 1 138 ? 0.552 -19.781 -22.234 1 85.94 138 PRO B O 1
ATOM 4039 N N . ASN B 1 139 ? -1.608 -20.391 -22.266 1 82.88 139 ASN B N 1
ATOM 4040 C CA . ASN B 1 139 ? -1.346 -21.453 -23.234 1 82.88 139 ASN B CA 1
ATOM 4041 C C . ASN B 1 139 ? -1.038 -20.875 -24.625 1 82.88 139 ASN B C 1
ATOM 4043 O O . ASN B 1 139 ? -1.948 -20.484 -25.344 1 82.88 139 ASN B O 1
ATOM 4047 N N . SER B 1 140 ? 0.245 -20.734 -24.859 1 78.56 140 SER B N 1
ATOM 4048 C CA . SER B 1 140 ? 0.673 -20.141 -26.125 1 78.56 140 SER B CA 1
ATOM 4049 C C . SER B 1 140 ? 1.348 -21.172 -27.016 1 78.56 140 SER B C 1
ATOM 4051 O O . SER B 1 140 ? 2.309 -21.828 -26.609 1 78.56 140 SER B O 1
ATOM 4053 N N . ASP B 1 141 ? 0.842 -21.344 -28.141 1 77.12 141 ASP B N 1
ATOM 4054 C CA . ASP B 1 141 ? 1.378 -22.297 -29.109 1 77.12 141 ASP B CA 1
ATOM 4055 C C . ASP B 1 141 ? 2.842 -22 -29.422 1 77.12 141 ASP B C 1
ATOM 4057 O O . ASP B 1 141 ? 3.225 -20.844 -29.578 1 77.12 141 ASP B O 1
ATOM 4061 N N . GLY B 1 142 ? 3.596 -23.016 -29.438 1 82.56 142 GLY B N 1
ATOM 4062 C CA . GLY B 1 142 ? 4.996 -22.859 -29.797 1 82.56 142 GLY B CA 1
ATOM 4063 C C . GLY B 1 142 ? 5.898 -22.594 -28.609 1 82.56 142 GLY B C 1
ATOM 4064 O O . GLY B 1 142 ? 7.121 -22.672 -28.719 1 82.56 142 GLY B O 1
ATOM 4065 N N . ILE B 1 143 ? 5.246 -22.297 -27.516 1 87.31 143 ILE B N 1
ATOM 4066 C CA . ILE B 1 143 ? 6.066 -22.031 -26.344 1 87.31 143 ILE B CA 1
ATOM 4067 C C . ILE B 1 143 ? 6.016 -23.234 -25.391 1 87.31 143 ILE B C 1
ATOM 4069 O O . ILE B 1 143 ? 7.055 -23.766 -25 1 87.31 143 ILE B O 1
ATOM 4073 N N . CYS B 1 144 ? 4.871 -23.734 -25.094 1 88.56 144 CYS B N 1
ATOM 4074 C CA . CYS B 1 144 ? 4.668 -24.781 -24.094 1 88.56 144 CYS B CA 1
ATOM 4075 C C . CYS B 1 144 ? 5.316 -26.094 -24.531 1 88.56 144 CYS B C 1
ATOM 4077 O O . CYS B 1 144 ? 6.051 -26.719 -23.766 1 88.56 144 CYS B O 1
ATOM 4079 N N . GLU B 1 145 ? 5.16 -26.375 -25.766 1 87.25 145 GLU B N 1
ATOM 4080 C CA . GLU B 1 145 ? 5.672 -27.641 -26.281 1 87.25 145 GLU B CA 1
ATOM 4081 C C . GLU B 1 145 ? 7.195 -27.625 -26.391 1 87.25 145 GLU B C 1
ATOM 4083 O O . GLU B 1 145 ? 7.844 -28.656 -26.234 1 87.25 145 GLU B O 1
ATOM 4088 N N . LYS B 1 146 ? 7.68 -26.516 -26.516 1 87.44 146 LYS B N 1
ATOM 4089 C CA . LYS B 1 146 ? 9.109 -26.391 -26.766 1 87.44 146 LYS B CA 1
ATOM 4090 C C . LYS B 1 146 ? 9.891 -26.188 -25.469 1 87.44 146 LYS B C 1
ATOM 4092 O O . LYS B 1 146 ? 11.125 -26.203 -25.484 1 87.44 146 LYS B O 1
ATOM 4097 N N . THR B 1 147 ? 9.234 -26.047 -24.391 1 91.25 147 THR B N 1
ATOM 4098 C CA . THR B 1 147 ? 9.922 -25.875 -23.109 1 91.25 147 THR B CA 1
ATOM 4099 C C . THR B 1 147 ? 10.531 -27.188 -22.656 1 91.25 147 THR B C 1
ATOM 4101 O O . THR B 1 147 ? 9.844 -28.219 -22.594 1 91.25 147 THR B O 1
ATOM 4104 N N . PRO B 1 148 ? 11.789 -27.156 -22.344 1 91.12 148 PRO B N 1
ATOM 4105 C CA . PRO B 1 148 ? 12.438 -28.391 -21.922 1 91.12 148 PRO B CA 1
ATOM 4106 C C . PRO B 1 148 ? 11.773 -29.016 -20.688 1 91.12 148 PRO B C 1
ATOM 4108 O O . PRO B 1 148 ? 11.242 -28.297 -19.844 1 91.12 148 PRO B O 1
ATOM 4111 N N . PRO B 1 149 ? 11.844 -30.328 -20.609 1 93.5 149 PRO B N 1
ATOM 4112 C CA . PRO B 1 149 ? 11.297 -30.984 -19.422 1 93.5 149 PRO B CA 1
ATOM 4113 C C . PRO B 1 149 ? 12.07 -30.641 -18.141 1 93.5 149 PRO B C 1
ATOM 4115 O O . PRO B 1 149 ? 13.25 -30.281 -18.219 1 93.5 149 PRO B O 1
ATOM 4118 N N . ALA B 1 150 ? 11.422 -30.719 -17.031 1 95.75 150 ALA B N 1
ATOM 4119 C CA . ALA B 1 150 ? 12.016 -30.484 -15.719 1 95.75 150 ALA B CA 1
ATOM 4120 C C . ALA B 1 150 ? 11.961 -31.734 -14.852 1 95.75 150 ALA B C 1
ATOM 4122 O O . ALA B 1 150 ? 11.133 -32.625 -15.078 1 95.75 150 ALA B O 1
ATOM 4123 N N . LYS B 1 151 ? 12.898 -31.766 -13.914 1 96.19 151 LYS B N 1
ATOM 4124 C CA . LYS B 1 151 ? 12.969 -32.906 -13 1 96.19 151 LYS B CA 1
ATOM 4125 C C . LYS B 1 151 ? 11.719 -33 -12.133 1 96.19 151 LYS B C 1
ATOM 4127 O O . LYS B 1 151 ? 11.258 -34.094 -11.805 1 96.19 151 LYS B O 1
ATOM 4132 N N . HIS B 1 152 ? 11.203 -31.875 -11.773 1 96.94 152 HIS B N 1
ATOM 4133 C CA . HIS B 1 152 ? 10.016 -31.781 -10.93 1 96.94 152 HIS B CA 1
ATOM 4134 C C . HIS B 1 152 ? 8.867 -31.094 -11.664 1 96.94 152 HIS B C 1
ATOM 4136 O O . HIS B 1 152 ? 8.953 -30.859 -12.867 1 96.94 152 HIS B O 1
ATOM 4142 N N . ARG B 1 153 ? 7.762 -30.828 -10.977 1 95.88 153 ARG B N 1
ATOM 4143 C CA . ARG B 1 153 ? 6.555 -30.328 -11.617 1 95.88 153 ARG B CA 1
ATOM 4144 C C . ARG B 1 153 ? 6.734 -28.875 -12.039 1 95.88 153 ARG B C 1
ATOM 4146 O O . ARG B 1 153 ? 5.938 -28.344 -12.82 1 95.88 153 ARG B O 1
ATOM 4153 N N . TRP B 1 154 ? 7.715 -28.203 -11.539 1 97.88 154 TRP B N 1
ATOM 4154 C CA . TRP B 1 154 ? 7.973 -26.812 -11.914 1 97.88 154 TRP B CA 1
ATOM 4155 C C . TRP B 1 154 ? 8.734 -26.734 -13.234 1 97.88 154 TRP B C 1
ATOM 4157 O O . TRP B 1 154 ? 9.961 -26.812 -13.258 1 97.88 154 TRP B O 1
ATOM 4167 N N . ARG B 1 155 ? 7.973 -26.438 -14.32 1 96.5 155 ARG B N 1
ATOM 4168 C CA . ARG B 1 155 ? 8.555 -26.594 -15.648 1 96.5 155 ARG B CA 1
ATOM 4169 C C . ARG B 1 155 ? 8.484 -25.281 -16.422 1 96.5 155 ARG B C 1
ATOM 4171 O O . ARG B 1 155 ? 9.422 -24.922 -17.141 1 96.5 155 ARG B O 1
ATOM 4178 N N . TYR B 1 156 ? 7.438 -24.547 -16.281 1 96.56 156 TYR B N 1
ATOM 4179 C CA . TYR B 1 156 ? 7.16 -23.406 -17.156 1 96.56 156 TYR B CA 1
ATOM 4180 C C . TYR B 1 156 ? 7.457 -22.094 -16.453 1 96.56 156 TYR B C 1
ATOM 4182 O O . TYR B 1 156 ? 7.355 -22 -15.227 1 96.56 156 TYR B O 1
ATOM 4190 N N . LEU B 1 157 ? 7.77 -21.078 -17.219 1 96.88 157 LEU B N 1
ATOM 4191 C CA . LEU B 1 157 ? 8.141 -19.781 -16.672 1 96.88 157 LEU B CA 1
ATOM 4192 C C . LEU B 1 157 ? 6.949 -19.109 -16 1 96.88 157 LEU B C 1
ATOM 4194 O O . LEU B 1 157 ? 5.844 -19.109 -16.547 1 96.88 157 LEU B O 1
ATOM 4198 N N . ASN B 1 158 ? 7.125 -18.672 -14.82 1 97.31 158 ASN B N 1
ATOM 4199 C CA . ASN B 1 158 ? 6.203 -17.812 -14.078 1 97.31 158 ASN B CA 1
ATOM 4200 C C . ASN B 1 158 ? 6.832 -16.453 -13.766 1 97.31 158 ASN B C 1
ATOM 4202 O O . ASN B 1 158 ? 7.926 -16.391 -13.195 1 97.31 158 ASN B O 1
ATOM 4206 N N . SER B 1 159 ? 6.125 -15.391 -14.102 1 96.75 159 SER B N 1
ATOM 4207 C CA . SER B 1 159 ? 6.73 -14.07 -14 1 96.75 159 SER B CA 1
ATOM 4208 C C . SER B 1 159 ? 6.301 -13.352 -12.727 1 96.75 159 SER B C 1
ATOM 4210 O O . SER B 1 159 ? 6.422 -12.133 -12.617 1 96.75 159 SER B O 1
ATOM 4212 N N . GLY B 1 160 ? 5.777 -14.078 -11.758 1 97.56 160 GLY B N 1
ATOM 4213 C CA . GLY B 1 160 ? 5.305 -13.461 -10.523 1 97.56 160 GLY B CA 1
ATOM 4214 C C . GLY B 1 160 ? 6.426 -13.039 -9.602 1 97.56 160 GLY B C 1
ATOM 4215 O O . GLY B 1 160 ? 6.262 -12.117 -8.797 1 97.56 160 GLY B O 1
ATOM 4216 N N . ILE B 1 161 ? 7.516 -13.789 -9.648 1 98.81 161 ILE B N 1
ATOM 4217 C CA . ILE B 1 161 ? 8.734 -13.414 -8.945 1 98.81 161 ILE B CA 1
ATOM 4218 C C . ILE B 1 161 ? 9.945 -13.602 -9.859 1 98.81 161 ILE B C 1
ATOM 4220 O O . ILE B 1 161 ? 10.07 -14.633 -10.523 1 98.81 161 ILE B O 1
ATOM 4224 N N . LEU B 1 162 ? 10.797 -12.672 -9.93 1 98.38 162 LEU B N 1
ATOM 4225 C CA . LEU B 1 162 ? 12.094 -12.828 -10.578 1 98.38 162 LEU B CA 1
ATOM 4226 C C . LEU B 1 162 ? 13.172 -12.07 -9.828 1 98.38 162 LEU B C 1
ATOM 4228 O O . LEU B 1 162 ? 12.883 -11.094 -9.133 1 98.38 162 LEU B O 1
ATOM 4232 N N . VAL B 1 163 ? 14.336 -12.578 -9.883 1 98.88 163 VAL B N 1
ATOM 4233 C CA . VAL B 1 163 ? 15.523 -12.031 -9.242 1 98.88 163 VAL B CA 1
ATOM 4234 C C . VAL B 1 163 ? 16.656 -11.906 -10.258 1 98.88 163 VAL B C 1
ATOM 4236 O O . VAL B 1 163 ? 16.891 -12.828 -11.039 1 98.88 163 VAL B O 1
ATOM 4239 N N . GLY B 1 164 ? 17.359 -10.758 -10.266 1 98.88 164 GLY B N 1
ATOM 4240 C CA . GLY B 1 164 ? 18.453 -10.617 -11.211 1 98.88 164 GLY B CA 1
ATOM 4241 C C . GLY B 1 164 ? 19.344 -9.406 -10.922 1 98.88 164 GLY B C 1
ATOM 4242 O O . GLY B 1 164 ? 18.984 -8.555 -10.109 1 98.88 164 GLY B O 1
ATOM 4243 N N . ARG B 1 165 ? 20.453 -9.438 -11.539 1 98.75 165 ARG B N 1
ATOM 4244 C CA . ARG B 1 165 ? 21.297 -8.242 -11.539 1 98.75 165 ARG B CA 1
ATOM 4245 C C . ARG B 1 165 ? 20.594 -7.098 -12.273 1 98.75 165 ARG B C 1
ATOM 4247 O O . ARG B 1 165 ? 19.953 -7.312 -13.305 1 98.75 165 ARG B O 1
ATOM 4254 N N . VAL B 1 166 ? 20.812 -5.918 -11.773 1 98.5 166 VAL B N 1
ATOM 4255 C CA . VAL B 1 166 ? 20.188 -4.734 -12.352 1 98.5 166 VAL B CA 1
ATOM 4256 C C . VAL B 1 166 ? 20.594 -4.598 -13.82 1 98.5 166 VAL B C 1
ATOM 4258 O O . VAL B 1 166 ? 19.766 -4.312 -14.68 1 98.5 166 VAL B O 1
ATOM 4261 N N . HIS B 1 167 ? 21.875 -4.836 -14.172 1 98.44 167 HIS B N 1
ATOM 4262 C CA . HIS B 1 167 ? 22.312 -4.719 -15.562 1 98.44 167 HIS B CA 1
ATOM 4263 C C . HIS B 1 167 ? 21.578 -5.703 -16.453 1 98.44 167 HIS B C 1
ATOM 4265 O O . HIS B 1 167 ? 21.344 -5.418 -17.641 1 98.44 167 HIS B O 1
ATOM 4271 N N . ALA B 1 168 ? 21.25 -6.879 -15.961 1 98.62 168 ALA B N 1
ATOM 4272 C CA . ALA B 1 168 ? 20.516 -7.875 -16.734 1 98.62 168 ALA B CA 1
ATOM 4273 C C . ALA B 1 168 ? 19.094 -7.406 -17.031 1 98.62 168 ALA B C 1
ATOM 4275 O O . ALA B 1 168 ? 18.562 -7.656 -18.125 1 98.62 168 ALA B O 1
ATOM 4276 N N . PHE B 1 169 ? 18.453 -6.742 -16.062 1 98.56 169 PHE B N 1
ATOM 4277 C CA . PHE B 1 169 ? 17.141 -6.145 -16.297 1 98.56 169 PHE B CA 1
ATOM 4278 C C . PHE B 1 169 ? 17.219 -5.09 -17.391 1 98.56 169 PHE B C 1
ATOM 4280 O O . PHE B 1 169 ? 16.359 -5.051 -18.281 1 98.56 169 PHE B O 1
ATOM 4287 N N . LYS B 1 170 ? 18.25 -4.285 -17.297 1 98.25 170 LYS B N 1
ATOM 4288 C CA . LYS B 1 170 ? 18.422 -3.232 -18.281 1 98.25 170 LYS B CA 1
ATOM 4289 C C . LYS B 1 170 ? 18.641 -3.822 -19.672 1 98.25 170 LYS B C 1
ATOM 4291 O O . LYS B 1 170 ? 18.156 -3.277 -20.672 1 98.25 170 LYS B O 1
ATOM 4296 N N . THR B 1 171 ? 19.312 -4.898 -19.75 1 98.12 171 THR B N 1
ATOM 4297 C CA . THR B 1 171 ? 19.547 -5.59 -21.016 1 98.12 171 THR B CA 1
ATOM 4298 C C . THR B 1 171 ? 18.266 -6.223 -21.531 1 98.12 171 THR B C 1
ATOM 4300 O O . THR B 1 171 ? 17.969 -6.148 -22.719 1 98.12 171 THR B O 1
ATOM 4303 N N . MET B 1 172 ? 17.5 -6.801 -20.656 1 97.94 172 MET B N 1
ATOM 4304 C CA . MET B 1 172 ? 16.25 -7.473 -21.016 1 97.94 172 MET B CA 1
ATOM 4305 C C . MET B 1 172 ? 15.195 -6.465 -21.469 1 97.94 172 MET B C 1
ATOM 4307 O O . MET B 1 172 ? 14.406 -6.738 -22.375 1 97.94 172 MET B O 1
ATOM 4311 N N . LEU B 1 173 ? 15.227 -5.301 -20.766 1 97.62 173 LEU B N 1
ATOM 4312 C CA . LEU B 1 173 ? 14.242 -4.258 -21.031 1 97.62 173 LEU B CA 1
ATOM 4313 C C . LEU B 1 173 ? 14.914 -2.949 -21.422 1 97.62 173 LEU B C 1
ATOM 4315 O O . LEU B 1 173 ? 14.828 -1.958 -20.688 1 97.62 173 LEU B O 1
ATOM 4319 N N . PRO B 1 174 ? 15.453 -2.893 -22.609 1 96.19 174 PRO B N 1
ATOM 4320 C CA . PRO B 1 174 ? 16.266 -1.73 -23 1 96.19 174 PRO B CA 1
ATOM 4321 C C . PRO B 1 174 ? 15.414 -0.493 -23.281 1 96.19 174 PRO B C 1
ATOM 4323 O O . PRO B 1 174 ? 15.906 0.634 -23.188 1 96.19 174 PRO B O 1
ATOM 4326 N N . LYS B 1 175 ? 14.094 -0.704 -23.719 1 95.19 175 LYS B N 1
ATOM 4327 C CA . LYS B 1 175 ? 13.156 0.396 -23.953 1 95.19 175 LYS B CA 1
ATOM 4328 C C . LYS B 1 175 ? 11.781 0.073 -23.391 1 95.19 175 LYS B C 1
ATOM 4330 O O . LYS B 1 175 ? 11.469 -1.09 -23.125 1 95.19 175 LYS B O 1
ATOM 4335 N N . ARG B 1 176 ? 11.125 1.077 -23.156 1 92.56 176 ARG B N 1
ATOM 4336 C CA . ARG B 1 176 ? 9.75 0.881 -22.719 1 92.56 176 ARG B CA 1
ATOM 4337 C C . ARG B 1 176 ? 8.953 0.102 -23.766 1 92.56 176 ARG B C 1
ATOM 4339 O O . ARG B 1 176 ? 9.039 0.391 -24.953 1 92.56 176 ARG B O 1
ATOM 4346 N N . SER B 1 177 ? 8.211 -0.868 -23.234 1 90.31 177 SER B N 1
ATOM 4347 C CA . SER B 1 177 ? 7.383 -1.654 -24.141 1 90.31 177 SER B CA 1
ATOM 4348 C C . SER B 1 177 ? 5.98 -1.071 -24.266 1 90.31 177 SER B C 1
ATOM 4350 O O . SER B 1 177 ? 5.352 -0.755 -23.25 1 90.31 177 SER B O 1
ATOM 4352 N N . GLU B 1 178 ? 5.516 -0.98 -25.469 1 84.88 178 GLU B N 1
ATOM 4353 C CA . GLU B 1 178 ? 4.156 -0.524 -25.734 1 84.88 178 GLU B CA 1
ATOM 4354 C C . GLU B 1 178 ? 3.268 -1.676 -26.203 1 84.88 178 GLU B C 1
ATOM 4356 O O . GLU B 1 178 ? 2.115 -1.463 -26.594 1 84.88 178 GLU B O 1
ATOM 4361 N N . GLU B 1 179 ? 3.809 -2.797 -26.141 1 82.5 179 GLU B N 1
ATOM 4362 C CA . GLU B 1 179 ? 3.088 -3.973 -26.609 1 82.5 179 GLU B CA 1
ATOM 4363 C C . GLU B 1 179 ? 1.893 -4.289 -25.719 1 82.5 179 GLU B C 1
ATOM 4365 O O . GLU B 1 179 ? 1.958 -4.109 -24.5 1 82.5 179 GLU B O 1
ATOM 4370 N N . HIS B 1 180 ? 0.889 -4.754 -26.328 1 82.44 180 HIS B N 1
ATOM 4371 C CA . HIS B 1 180 ? -0.294 -5.211 -25.609 1 82.44 180 HIS B CA 1
ATOM 4372 C C . HIS B 1 180 ? -0.327 -6.734 -25.516 1 82.44 180 HIS B C 1
ATOM 4374 O O . HIS B 1 180 ? -1.211 -7.375 -26.094 1 82.44 180 HIS B O 1
ATOM 4380 N N . VAL B 1 181 ? 0.641 -7.207 -24.891 1 85.06 181 VAL B N 1
ATOM 4381 C CA . VAL B 1 181 ? 0.806 -8.641 -24.703 1 85.06 181 VAL B CA 1
ATOM 4382 C C . VAL B 1 181 ? 0.904 -8.961 -23.203 1 85.06 181 VAL B C 1
ATOM 4384 O O . VAL B 1 181 ? 1.322 -8.109 -22.406 1 85.06 181 VAL B O 1
ATOM 4387 N N . ASN B 1 182 ? 0.484 -10.117 -22.922 1 89.25 182 ASN B N 1
ATOM 4388 C CA . ASN B 1 182 ? 0.68 -10.609 -21.562 1 89.25 182 ASN B CA 1
ATOM 4389 C C . ASN B 1 182 ? 2.16 -10.664 -21.203 1 89.25 182 ASN B C 1
ATOM 4391 O O . ASN B 1 182 ? 2.979 -11.156 -21.969 1 89.25 182 ASN B O 1
ATOM 4395 N N . ASP B 1 183 ? 2.508 -10.148 -20.062 1 91.75 183 ASP B N 1
ATOM 4396 C CA . ASP B 1 183 ? 3.92 -10.039 -19.703 1 91.75 183 ASP B CA 1
ATOM 4397 C C . ASP B 1 183 ? 4.578 -11.414 -19.641 1 91.75 183 ASP B C 1
ATOM 4399 O O . ASP B 1 183 ? 5.727 -11.578 -20.062 1 91.75 183 ASP B O 1
ATOM 4403 N N . GLN B 1 184 ? 3.863 -12.406 -19.109 1 93.38 184 GLN B N 1
ATOM 4404 C CA . GLN B 1 184 ? 4.449 -13.742 -19 1 93.38 184 GLN B CA 1
ATOM 4405 C C . GLN B 1 184 ? 4.754 -14.328 -20.375 1 93.38 184 GLN B C 1
ATOM 4407 O O . GLN B 1 184 ? 5.738 -15.039 -20.547 1 93.38 184 GLN B O 1
ATOM 4412 N N . VAL B 1 185 ? 3.885 -14.039 -21.328 1 91.88 185 VAL B N 1
ATOM 4413 C CA . VAL B 1 185 ? 4.16 -14.453 -22.703 1 91.88 185 VAL B CA 1
ATOM 4414 C C . VAL B 1 185 ? 5.418 -13.758 -23.219 1 91.88 185 VAL B C 1
ATOM 4416 O O . VAL B 1 185 ? 6.281 -14.391 -23.828 1 91.88 185 VAL B O 1
ATOM 4419 N N . TRP B 1 186 ? 5.527 -12.523 -22.953 1 93.25 186 TRP B N 1
ATOM 4420 C CA . TRP B 1 186 ? 6.688 -11.758 -23.406 1 93.25 186 TRP B CA 1
ATOM 4421 C C . TRP B 1 186 ? 7.973 -12.336 -22.828 1 93.25 186 TRP B C 1
ATOM 4423 O O . TRP B 1 186 ? 8.953 -12.531 -23.547 1 93.25 186 TRP B O 1
ATOM 4433 N N . PHE B 1 187 ? 7.969 -12.648 -21.547 1 95.38 187 PHE B N 1
ATOM 4434 C CA . PHE B 1 187 ? 9.156 -13.172 -20.891 1 95.38 187 PHE B CA 1
ATOM 4435 C C . PHE B 1 187 ? 9.492 -14.57 -21.391 1 95.38 187 PHE B C 1
ATOM 4437 O O . PHE B 1 187 ? 10.664 -14.938 -21.484 1 95.38 187 PHE B O 1
ATOM 4444 N N . GLN B 1 188 ? 8.484 -15.367 -21.688 1 94.25 188 GLN B N 1
ATOM 4445 C CA . GLN B 1 188 ? 8.727 -16.688 -22.266 1 94.25 188 GLN B CA 1
ATOM 4446 C C . GLN B 1 188 ? 9.414 -16.578 -23.625 1 94.25 188 GLN B C 1
ATOM 4448 O O . GLN B 1 188 ? 10.336 -17.344 -23.906 1 94.25 188 GLN B O 1
ATOM 4453 N N . LEU B 1 189 ? 8.93 -15.672 -24.375 1 92.62 189 LEU B N 1
ATOM 4454 C CA . LEU B 1 189 ? 9.531 -15.453 -25.688 1 92.62 189 LEU B CA 1
ATOM 4455 C C . LEU B 1 189 ? 10.961 -14.945 -25.562 1 92.62 189 LEU B C 1
ATOM 4457 O O . LEU B 1 189 ? 11.844 -15.367 -26.312 1 92.62 189 LEU B O 1
ATOM 4461 N N . TYR B 1 190 ? 11.133 -14.062 -24.656 1 94.69 190 TYR B N 1
ATOM 4462 C CA . TYR B 1 190 ? 12.477 -13.562 -24.406 1 94.69 190 TYR B CA 1
ATOM 4463 C C . TYR B 1 190 ? 13.422 -14.703 -24.031 1 94.69 190 TYR B C 1
ATOM 4465 O O . TYR B 1 190 ? 14.547 -14.773 -24.547 1 94.69 190 TYR B O 1
ATOM 4473 N N . ARG B 1 191 ? 13 -15.547 -23.156 1 95.12 191 ARG B N 1
ATOM 4474 C CA . ARG B 1 191 ? 13.82 -16.688 -22.75 1 95.12 191 ARG B CA 1
ATOM 4475 C C . ARG B 1 191 ? 14.094 -17.609 -23.938 1 95.12 191 ARG B C 1
ATOM 4477 O O . ARG B 1 191 ? 15.211 -18.109 -24.094 1 95.12 191 ARG B O 1
ATOM 4484 N N . ARG B 1 192 ? 13.117 -17.875 -24.688 1 91.5 192 ARG B N 1
ATOM 4485 C CA . ARG B 1 192 ? 13.266 -18.719 -25.859 1 91.5 192 ARG B CA 1
ATOM 4486 C C . ARG B 1 192 ? 14.352 -18.203 -26.781 1 91.5 192 ARG B C 1
ATOM 4488 O O . ARG B 1 192 ? 15.18 -18.969 -27.281 1 91.5 192 ARG B O 1
ATOM 4495 N N . ASP B 1 193 ? 14.344 -16.953 -26.938 1 93.19 193 ASP B N 1
ATOM 4496 C CA . ASP B 1 193 ? 15.25 -16.328 -27.891 1 93.19 193 ASP B CA 1
ATOM 4497 C C . ASP B 1 193 ? 16.609 -16.047 -27.266 1 93.19 193 ASP B C 1
ATOM 4499 O O . ASP B 1 193 ? 17.594 -15.805 -27.969 1 93.19 193 ASP B O 1
ATOM 4503 N N . ASN B 1 194 ? 16.625 -15.992 -25.922 1 95.38 194 ASN B N 1
ATOM 4504 C CA . ASN B 1 194 ? 17.859 -15.75 -25.172 1 95.38 194 ASN B CA 1
ATOM 4505 C C . ASN B 1 194 ? 18.062 -16.781 -24.078 1 95.38 194 ASN B C 1
ATOM 4507 O O . ASN B 1 194 ? 18.141 -16.438 -22.891 1 95.38 194 ASN B O 1
ATOM 4511 N N . PRO B 1 195 ? 18.312 -18.031 -24.422 1 91.5 195 PRO B N 1
ATOM 4512 C CA . PRO B 1 195 ? 18.391 -19.094 -23.438 1 91.5 195 PRO B CA 1
ATOM 4513 C C . PRO B 1 195 ? 19.578 -18.953 -22.5 1 91.5 195 PRO B C 1
ATOM 4515 O O . PRO B 1 195 ? 19.578 -19.516 -21.391 1 91.5 195 PRO B O 1
ATOM 4518 N N . ASP B 1 196 ? 20.562 -18.172 -22.828 1 96.12 196 ASP B N 1
ATOM 4519 C CA . ASP B 1 196 ? 21.766 -18.016 -22.016 1 96.12 196 ASP B CA 1
ATOM 4520 C C . ASP B 1 196 ? 21.625 -16.859 -21.031 1 96.12 196 ASP B C 1
ATOM 4522 O O . ASP B 1 196 ? 22.5 -16.625 -20.203 1 96.12 196 ASP B O 1
ATOM 4526 N N . LYS B 1 197 ? 20.438 -16.219 -21 1 97.5 197 LYS B N 1
ATOM 4527 C CA . LYS B 1 197 ? 20.281 -15.031 -20.172 1 97.5 197 LYS B CA 1
ATOM 4528 C C . LYS B 1 197 ? 19.312 -15.289 -19.016 1 97.5 197 LYS B C 1
ATOM 4530 O O . LYS B 1 197 ? 19.344 -14.586 -18 1 97.5 197 LYS B O 1
ATOM 4535 N N . VAL B 1 198 ? 18.484 -16.266 -19.156 1 97.88 198 VAL B N 1
ATOM 4536 C CA . VAL B 1 198 ? 17.391 -16.453 -18.203 1 97.88 198 VAL B CA 1
ATOM 4537 C C . VAL B 1 198 ? 17.438 -17.875 -17.625 1 97.88 198 VAL B C 1
ATOM 4539 O O . VAL B 1 198 ? 17.469 -18.844 -18.391 1 97.88 198 VAL B O 1
ATOM 4542 N N . LEU B 1 199 ? 17.484 -17.938 -16.375 1 98.06 199 LEU B N 1
ATOM 4543 C CA . LEU B 1 199 ? 17.375 -19.219 -15.68 1 98.06 199 LEU B CA 1
ATOM 4544 C C . LEU B 1 199 ? 15.977 -19.391 -15.102 1 98.06 199 LEU B C 1
ATOM 4546 O O . LEU B 1 199 ? 15.398 -18.453 -14.555 1 98.06 199 LEU B O 1
ATOM 4550 N N . LEU B 1 200 ? 15.438 -20.578 -15.219 1 97.75 200 LEU B N 1
ATOM 4551 C CA . LEU B 1 200 ? 14.203 -20.953 -14.523 1 97.75 200 LEU B CA 1
ATOM 4552 C C . LEU B 1 200 ? 14.508 -21.766 -13.273 1 97.75 200 LEU B C 1
ATOM 4554 O O . LEU B 1 200 ? 15.25 -22.75 -13.336 1 97.75 200 LEU B O 1
ATOM 4558 N N . ASP B 1 201 ? 13.977 -21.359 -12.18 1 98.44 201 ASP B N 1
ATOM 4559 C CA . ASP B 1 201 ? 14.188 -22.109 -10.945 1 98.44 201 ASP B CA 1
ATOM 4560 C C . ASP B 1 201 ? 13.242 -23.312 -10.875 1 98.44 201 ASP B C 1
ATOM 4562 O O . ASP B 1 201 ? 12.281 -23.312 -10.102 1 98.44 201 ASP B O 1
ATOM 4566 N N . THR B 1 202 ? 13.609 -24.328 -11.578 1 98.31 202 THR B N 1
ATOM 4567 C CA . THR B 1 202 ? 12.773 -25.516 -11.68 1 98.31 202 THR B CA 1
ATOM 4568 C C . THR B 1 202 ? 12.938 -26.406 -10.453 1 98.31 202 THR B C 1
ATOM 4570 O O . THR B 1 202 ? 12.195 -27.375 -10.273 1 98.31 202 THR B O 1
ATOM 4573 N N . ASP B 1 203 ? 13.82 -26.094 -9.539 1 98.31 203 ASP B N 1
ATOM 4574 C CA . ASP B 1 203 ? 14.094 -26.922 -8.367 1 98.31 203 ASP B CA 1
ATOM 4575 C C . ASP B 1 203 ? 13.664 -26.219 -7.082 1 98.31 203 ASP B C 1
ATOM 4577 O O . ASP B 1 203 ? 13.922 -26.719 -5.984 1 98.31 203 ASP B O 1
ATOM 4581 N N . CYS B 1 204 ? 13.109 -25.047 -7.164 1 98.31 204 CYS B N 1
ATOM 4582 C CA . CYS B 1 204 ? 12.648 -24.297 -6.004 1 98.31 204 CYS B CA 1
ATOM 4583 C C . CYS B 1 204 ? 13.797 -24 -5.047 1 98.31 204 CYS B C 1
ATOM 4585 O O . CYS B 1 204 ? 13.633 -24.094 -3.828 1 98.31 204 CYS B O 1
ATOM 4587 N N . LYS B 1 205 ? 14.891 -23.672 -5.609 1 98.62 205 LYS B N 1
ATOM 4588 C CA . LYS B 1 205 ? 16.047 -23.375 -4.762 1 98.62 205 LYS B CA 1
ATOM 4589 C C . LYS B 1 205 ? 15.914 -21.984 -4.125 1 98.62 205 LYS B C 1
ATOM 4591 O O . LYS B 1 205 ? 16.234 -21.812 -2.949 1 98.62 205 LYS B O 1
ATOM 4596 N N . LEU B 1 206 ? 15.492 -21.016 -4.902 1 98.88 206 LEU B N 1
ATOM 4597 C CA . LEU B 1 206 ? 15.352 -19.625 -4.473 1 98.88 206 LEU B CA 1
ATOM 4598 C C . LEU B 1 206 ? 13.898 -19.188 -4.527 1 98.88 206 LEU B C 1
ATOM 4600 O O . LEU B 1 206 ? 13.383 -18.609 -3.564 1 98.88 206 LEU B O 1
ATOM 4604 N N . ILE B 1 207 ? 13.242 -19.438 -5.664 1 98.94 207 ILE B N 1
ATOM 4605 C CA . ILE B 1 207 ? 11.859 -19.062 -5.945 1 98.94 207 ILE B CA 1
ATOM 4606 C C . ILE B 1 207 ? 11.016 -20.312 -6.121 1 98.94 207 ILE B C 1
ATOM 4608 O O . ILE B 1 207 ? 11.422 -21.25 -6.816 1 98.94 207 ILE B O 1
ATOM 4612 N N . CYS B 1 208 ? 9.836 -20.312 -5.523 1 98.75 208 CYS B N 1
ATOM 4613 C CA . CYS B 1 208 ? 8.938 -21.453 -5.719 1 98.75 208 CYS B CA 1
ATOM 4614 C C . CYS B 1 208 ? 7.504 -20.969 -5.906 1 98.75 208 CYS B C 1
ATOM 4616 O O . CYS B 1 208 ? 7.043 -20.078 -5.203 1 98.75 208 CYS B O 1
ATOM 4618 N N . THR B 1 209 ? 6.836 -21.547 -6.859 1 98.38 209 THR B N 1
ATOM 4619 C CA . THR B 1 209 ? 5.402 -21.328 -7.047 1 98.38 209 THR B CA 1
ATOM 4620 C C . THR B 1 209 ? 4.602 -22.469 -6.414 1 98.38 209 THR B C 1
ATOM 4622 O O . THR B 1 209 ? 4.91 -23.641 -6.621 1 98.38 209 THR B O 1
ATOM 4625 N N . LEU B 1 210 ? 3.598 -22.094 -5.66 1 98.19 210 LEU B N 1
ATOM 4626 C CA . LEU B 1 210 ? 2.824 -23.125 -4.961 1 98.19 210 LEU B CA 1
ATOM 4627 C C . LEU B 1 210 ? 1.332 -22.938 -5.219 1 98.19 210 LEU B C 1
ATOM 4629 O O . LEU B 1 210 ? 0.811 -21.828 -5.137 1 98.19 210 LEU B O 1
ATOM 4633 N N . LEU B 1 211 ? 0.681 -24.016 -5.52 1 96.75 211 LEU B N 1
ATOM 4634 C CA . LEU B 1 211 ? -0.766 -24.031 -5.703 1 96.75 211 LEU B CA 1
ATOM 4635 C C . LEU B 1 211 ? -1.475 -24.516 -4.445 1 96.75 211 LEU B C 1
ATOM 4637 O O . LEU B 1 211 ? -2.57 -24.047 -4.125 1 96.75 211 LEU B O 1
ATOM 4641 N N . ARG B 1 212 ? -0.858 -25.516 -3.787 1 95.69 212 ARG B N 1
ATOM 4642 C CA . ARG B 1 212 ? -1.354 -26.094 -2.541 1 95.69 212 ARG B CA 1
ATOM 4643 C C . ARG B 1 212 ? -0.217 -26.312 -1.547 1 95.69 212 ARG B C 1
ATOM 4645 O O . ARG B 1 212 ? 0.957 -26.188 -1.901 1 95.69 212 ARG B O 1
ATOM 4652 N N . LEU B 1 213 ? -0.643 -26.547 -0.338 1 96.5 213 LEU B N 1
ATOM 4653 C CA . LEU B 1 213 ? 0.354 -26.766 0.706 1 96.5 213 LEU B CA 1
ATOM 4654 C C . LEU B 1 213 ? 0.545 -28.25 0.973 1 96.5 213 LEU B C 1
ATOM 4656 O O . LEU B 1 213 ? 1.078 -28.984 0.128 1 96.5 213 LEU B O 1
ATOM 4660 N N . GLN B 1 214 ? -0.076 -28.75 1.915 1 91.81 214 GLN B N 1
ATOM 4661 C CA . GLN B 1 214 ? 0.149 -30.125 2.352 1 91.81 214 GLN B CA 1
ATOM 4662 C C . GLN B 1 214 ? -0.152 -31.125 1.229 1 91.81 214 GLN B C 1
ATOM 4664 O O . GLN B 1 214 ? 0.576 -32.094 1.047 1 91.81 214 GLN B O 1
ATOM 4669 N N . GLU B 1 215 ? -1.176 -30.875 0.449 1 91.31 215 GLU B N 1
ATOM 4670 C CA . GLU B 1 215 ? -1.579 -31.766 -0.638 1 91.31 215 GLU B CA 1
ATOM 4671 C C . GLU B 1 215 ? -0.486 -31.875 -1.697 1 91.31 215 GLU B C 1
ATOM 4673 O O . GLU B 1 215 ? -0.374 -32.875 -2.381 1 91.31 215 GLU B O 1
ATOM 4678 N N . ASP B 1 216 ? 0.372 -30.859 -1.693 1 93.38 216 ASP B N 1
ATOM 4679 C CA . ASP B 1 216 ? 1.429 -30.828 -2.699 1 93.38 216 ASP B CA 1
ATOM 4680 C C . ASP B 1 216 ? 2.797 -31.078 -2.066 1 93.38 216 ASP B C 1
ATOM 4682 O O . ASP B 1 216 ? 3.83 -30.828 -2.693 1 93.38 216 ASP B O 1
ATOM 4686 N N . GLY B 1 217 ? 2.75 -31.531 -0.868 1 96.81 217 GLY B N 1
ATOM 4687 C CA . GLY B 1 217 ? 3.998 -31.859 -0.195 1 96.81 217 GLY B CA 1
ATOM 4688 C C . GLY B 1 217 ? 4.719 -30.641 0.344 1 96.81 217 GLY B C 1
ATOM 4689 O O . GLY B 1 217 ? 5.949 -30.578 0.321 1 96.81 217 GLY B O 1
ATOM 4690 N N . VAL B 1 218 ? 3.988 -29.641 0.733 1 97.94 218 VAL B N 1
ATOM 4691 C CA . VAL B 1 218 ? 4.586 -28.438 1.308 1 97.94 218 VAL B CA 1
ATOM 4692 C C . VAL B 1 218 ? 4.211 -28.328 2.785 1 97.94 218 VAL B C 1
ATOM 4694 O O . VAL B 1 218 ? 3.029 -28.297 3.133 1 97.94 218 VAL B O 1
ATOM 4697 N N . ASP B 1 219 ? 5.23 -28.266 3.623 1 97.62 219 ASP B N 1
ATOM 4698 C CA . ASP B 1 219 ? 5.031 -28.125 5.062 1 97.62 219 ASP B CA 1
ATOM 4699 C C . ASP B 1 219 ? 5.297 -26.688 5.512 1 97.62 219 ASP B C 1
ATOM 4701 O O . ASP B 1 219 ? 6.238 -26.047 5.035 1 97.62 219 ASP B O 1
ATOM 4705 N N . VAL B 1 220 ? 4.422 -26.219 6.367 1 96.25 220 VAL B N 1
ATOM 4706 C CA . VAL B 1 220 ? 4.633 -24.891 6.949 1 96.25 220 VAL B CA 1
ATOM 4707 C C . VAL B 1 220 ? 5.379 -25.031 8.273 1 96.25 220 VAL B C 1
ATOM 4709 O O . VAL B 1 220 ? 4.871 -25.641 9.219 1 96.25 220 VAL B O 1
ATOM 4712 N N . GLY B 1 221 ? 6.574 -24.562 8.352 1 92.56 221 GLY B N 1
ATOM 4713 C CA . GLY B 1 221 ? 7.363 -24.578 9.57 1 92.56 221 GLY B CA 1
ATOM 4714 C C . GLY B 1 221 ? 7.395 -23.234 10.281 1 92.56 221 GLY B C 1
ATOM 4715 O O . GLY B 1 221 ? 6.477 -22.438 10.125 1 92.56 221 GLY B O 1
ATOM 4716 N N . VAL B 1 222 ? 8.438 -23.094 11.109 1 90.56 222 VAL B N 1
ATOM 4717 C CA . VAL B 1 222 ? 8.594 -21.844 11.836 1 90.56 222 VAL B CA 1
ATOM 4718 C C . VAL B 1 222 ? 9.188 -20.781 10.906 1 90.56 222 VAL B C 1
ATOM 4720 O O . VAL B 1 222 ? 10.414 -20.703 10.75 1 90.56 222 VAL B O 1
ATOM 4723 N N . GLY B 1 223 ? 8.367 -20.047 10.328 1 92.94 223 GLY B N 1
ATOM 4724 C CA . GLY B 1 223 ? 8.805 -18.922 9.516 1 92.94 223 GLY B CA 1
ATOM 4725 C C . GLY B 1 223 ? 9.203 -19.312 8.109 1 92.94 223 GLY B C 1
ATOM 4726 O O . GLY B 1 223 ? 9.734 -18.5 7.352 1 92.94 223 GLY B O 1
ATOM 4727 N N . ARG B 1 224 ? 9.016 -20.609 7.773 1 97.5 224 ARG B N 1
ATOM 4728 C CA . ARG B 1 224 ? 9.461 -21.094 6.473 1 97.5 224 ARG B CA 1
ATOM 4729 C C . ARG B 1 224 ? 8.492 -22.125 5.91 1 97.5 224 ARG B C 1
ATOM 4731 O O . ARG B 1 224 ? 7.75 -22.766 6.66 1 97.5 224 ARG B O 1
ATOM 4738 N N . LEU B 1 225 ? 8.523 -22.25 4.582 1 98.56 225 LEU B N 1
ATOM 4739 C CA . LEU B 1 225 ? 7.895 -23.375 3.891 1 98.56 225 LEU B CA 1
ATOM 4740 C C . LEU B 1 225 ? 8.938 -24.375 3.426 1 98.56 225 LEU B C 1
ATOM 4742 O O . LEU B 1 225 ? 10.016 -23.984 2.961 1 98.56 225 LEU B O 1
ATOM 4746 N N . HIS B 1 226 ? 8.609 -25.625 3.627 1 98.38 226 HIS B N 1
ATOM 4747 C CA . HIS B 1 226 ? 9.477 -26.688 3.17 1 98.38 226 HIS B CA 1
ATOM 4748 C C . HIS B 1 226 ? 8.82 -27.5 2.055 1 98.38 226 HIS B C 1
ATOM 4750 O O . HIS B 1 226 ? 7.734 -28.047 2.24 1 98.38 226 HIS B O 1
ATOM 4756 N N . VAL B 1 227 ? 9.531 -27.531 0.959 1 98.31 227 VAL B N 1
ATOM 4757 C CA . VAL B 1 227 ? 9.031 -28.234 -0.216 1 98.31 227 VAL B CA 1
ATOM 4758 C C . VAL B 1 227 ? 9.656 -29.641 -0.285 1 98.31 227 VAL B C 1
ATOM 4760 O O . VAL B 1 227 ? 10.789 -29.797 -0.749 1 98.31 227 VAL B O 1
ATOM 4763 N N . ARG B 1 228 ? 8.883 -30.625 -0.027 1 97.81 228 ARG B N 1
ATOM 4764 C CA . ARG B 1 228 ? 9.406 -31.984 0.13 1 97.81 228 ARG B CA 1
ATOM 4765 C C . ARG B 1 228 ? 9.891 -32.531 -1.204 1 97.81 228 ARG B C 1
ATOM 4767 O O . ARG B 1 228 ? 10.969 -33.125 -1.282 1 97.81 228 ARG B O 1
ATOM 4774 N N . PRO B 1 229 ? 9.094 -32.375 -2.242 1 97.56 229 PRO B N 1
ATOM 4775 C CA . PRO B 1 229 ? 9.523 -32.969 -3.508 1 97.56 229 PRO B CA 1
ATOM 4776 C C . PRO B 1 229 ? 10.93 -32.531 -3.918 1 97.56 229 PRO B C 1
ATOM 4778 O O . PRO B 1 229 ? 11.68 -33.312 -4.504 1 97.56 229 PRO B O 1
ATOM 4781 N N . THR B 1 230 ? 11.312 -31.281 -3.615 1 97.94 230 THR B N 1
ATOM 4782 C CA . THR B 1 230 ? 12.617 -30.781 -4.027 1 97.94 230 THR B CA 1
ATOM 4783 C C . THR B 1 230 ? 13.594 -30.766 -2.857 1 97.94 230 THR B C 1
ATOM 4785 O O . THR B 1 230 ? 14.797 -30.562 -3.043 1 97.94 230 THR B O 1
ATOM 4788 N N . GLY B 1 231 ? 13.109 -31.016 -1.651 1 98 231 GLY B N 1
ATOM 4789 C CA . GLY B 1 231 ? 13.945 -30.969 -0.459 1 98 231 GLY B CA 1
ATOM 4790 C C . GLY B 1 231 ? 14.477 -29.578 -0.161 1 98 231 GLY B C 1
ATOM 4791 O O . GLY B 1 231 ? 15.594 -29.438 0.349 1 98 231 GLY B O 1
ATOM 4792 N N . THR B 1 232 ? 13.734 -28.547 -0.535 1 98.19 232 THR B N 1
ATOM 4793 C CA . THR B 1 232 ? 14.234 -27.188 -0.406 1 98.19 232 THR B CA 1
ATOM 4794 C C . THR B 1 232 ? 13.32 -26.359 0.497 1 98.19 232 THR B C 1
ATOM 4796 O O . THR B 1 232 ? 12.227 -26.797 0.854 1 98.19 232 THR B O 1
ATOM 4799 N N . ALA B 1 233 ? 13.852 -25.219 0.947 1 98.31 233 ALA B N 1
ATOM 4800 C CA . ALA B 1 233 ? 13.117 -24.156 1.619 1 98.31 233 ALA B CA 1
ATOM 4801 C C . ALA B 1 233 ? 13.281 -22.828 0.882 1 98.31 233 ALA B C 1
ATOM 4803 O O . ALA B 1 233 ? 14.172 -22.031 1.21 1 98.31 233 ALA B O 1
ATOM 4804 N N . PRO B 1 234 ? 12.453 -22.641 -0.065 1 98.62 234 PRO B N 1
ATOM 4805 C CA . PRO B 1 234 ? 12.633 -21.438 -0.891 1 98.62 234 PRO B CA 1
ATOM 4806 C C . PRO B 1 234 ? 12.492 -20.156 -0.092 1 98.62 234 PRO B C 1
ATOM 4808 O O . PRO B 1 234 ? 11.664 -20.062 0.819 1 98.62 234 PRO B O 1
ATOM 4811 N N . ALA B 1 235 ? 13.281 -19.141 -0.462 1 98.88 235 ALA B N 1
ATOM 4812 C CA . ALA B 1 235 ? 13.266 -17.844 0.213 1 98.88 235 ALA B CA 1
ATOM 4813 C C . ALA B 1 235 ? 12.133 -16.969 -0.31 1 98.88 235 ALA B C 1
ATOM 4815 O O . ALA B 1 235 ? 11.672 -16.062 0.385 1 98.88 235 ALA B O 1
ATOM 4816 N N . LEU B 1 236 ? 11.727 -17.172 -1.52 1 98.94 236 LEU B N 1
ATOM 4817 C CA . LEU B 1 236 ? 10.672 -16.406 -2.186 1 98.94 236 LEU B CA 1
ATOM 4818 C C . LEU B 1 236 ? 9.586 -17.344 -2.719 1 98.94 236 LEU B C 1
ATOM 4820 O O . LEU B 1 236 ? 9.883 -18.297 -3.439 1 98.94 236 LEU B O 1
ATOM 4824 N N . VAL B 1 237 ? 8.305 -17.031 -2.393 1 98.94 237 VAL B N 1
ATOM 4825 C CA . VAL B 1 237 ? 7.23 -17.953 -2.744 1 98.94 237 VAL B CA 1
ATOM 4826 C C . VAL B 1 237 ? 6.09 -17.203 -3.412 1 98.94 237 VAL B C 1
ATOM 4828 O O . VAL B 1 237 ? 5.66 -16.156 -2.922 1 98.94 237 VAL B O 1
ATOM 4831 N N . HIS B 1 238 ? 5.645 -17.672 -4.504 1 98.81 238 HIS B N 1
ATOM 4832 C CA . HIS B 1 238 ? 4.523 -17.141 -5.27 1 98.81 238 HIS B CA 1
ATOM 4833 C C . HIS B 1 238 ? 3.35 -18.109 -5.281 1 98.81 238 HIS B C 1
ATOM 4835 O O . HIS B 1 238 ? 3.531 -19.297 -5.523 1 98.81 238 HIS B O 1
ATOM 4841 N N . PHE B 1 239 ? 2.115 -17.641 -5.031 1 98.38 239 PHE B N 1
ATOM 4842 C CA . PHE B 1 239 ? 0.908 -18.453 -5.016 1 98.38 239 PHE B CA 1
ATOM 4843 C C . PHE B 1 239 ? -0.025 -18.062 -6.156 1 98.38 239 PHE B C 1
ATOM 4845 O O . PHE B 1 239 ? -1.106 -17.516 -5.922 1 98.38 239 PHE B O 1
ATOM 4852 N N . PRO B 1 240 ? 0.263 -18.453 -7.383 1 96.25 240 PRO B N 1
ATOM 4853 C CA . PRO B 1 240 ? -0.595 -18.109 -8.516 1 96.25 240 PRO B CA 1
ATOM 4854 C C . PRO B 1 240 ? -1.817 -19.016 -8.633 1 96.25 240 PRO B C 1
ATOM 4856 O O . PRO B 1 240 ? -1.859 -20.078 -8.016 1 96.25 240 PRO B O 1
ATOM 4859 N N . GLY B 1 241 ? -2.828 -18.609 -9.352 1 92.75 241 GLY B N 1
ATOM 4860 C CA . GLY B 1 241 ? -3.977 -19.453 -9.656 1 92.75 241 GLY B CA 1
ATOM 4861 C C . GLY B 1 241 ? -4.641 -20.031 -8.422 1 92.75 241 GLY B C 1
ATOM 4862 O O . GLY B 1 241 ? -5 -19.297 -7.504 1 92.75 241 GLY B O 1
ATOM 4863 N N . PHE B 1 242 ? -4.555 -21.375 -8.32 1 91.75 242 PHE B N 1
ATOM 4864 C CA . PHE B 1 242 ? -5.219 -22.062 -7.223 1 91.75 242 PHE B CA 1
ATOM 4865 C C . PHE B 1 242 ? -4.508 -21.797 -5.902 1 91.75 242 PHE B C 1
ATOM 4867 O O . PHE B 1 242 ? -5.031 -22.125 -4.836 1 91.75 242 PHE B O 1
ATOM 4874 N N . GLY B 1 243 ? -3.396 -21.219 -6 1 95.31 243 GLY B N 1
ATOM 4875 C CA . GLY B 1 243 ? -2.682 -20.859 -4.781 1 95.31 243 GLY B CA 1
ATOM 4876 C C . GLY B 1 243 ? -3.373 -19.781 -3.979 1 95.31 243 GLY B C 1
ATOM 4877 O O . GLY B 1 243 ? -3.326 -19.781 -2.746 1 95.31 243 GLY B O 1
ATOM 4878 N N . HIS B 1 244 ? -3.967 -18.828 -4.707 1 95.75 244 HIS B N 1
ATOM 4879 C CA . HIS B 1 244 ? -4.617 -17.75 -3.982 1 95.75 244 HIS B CA 1
ATOM 4880 C C . HIS B 1 244 ? -6.121 -17.75 -4.219 1 95.75 244 HIS B C 1
ATOM 4882 O O . HIS B 1 244 ? -6.848 -16.953 -3.627 1 95.75 244 HIS B O 1
ATOM 4888 N N . ARG B 1 245 ? -6.621 -18.672 -4.98 1 94.5 245 ARG B N 1
ATOM 4889 C CA . ARG B 1 245 ? -8.062 -18.781 -5.207 1 94.5 245 ARG B CA 1
ATOM 4890 C C . ARG B 1 245 ? -8.766 -19.375 -3.992 1 94.5 245 ARG B C 1
ATOM 4892 O O . ARG B 1 245 ? -8.156 -20.109 -3.215 1 94.5 245 ARG B O 1
ATOM 4899 N N . THR B 1 246 ? -10.055 -19.109 -3.951 1 94.56 246 THR B N 1
ATOM 4900 C CA . THR B 1 246 ? -10.836 -19.484 -2.779 1 94.56 246 THR B CA 1
ATOM 4901 C C . THR B 1 246 ? -11.07 -21 -2.734 1 94.56 246 THR B C 1
ATOM 4903 O O . THR B 1 246 ? -11.383 -21.609 -3.754 1 94.56 246 THR B O 1
ATOM 4906 N N . ARG B 1 247 ? -10.875 -21.484 -1.614 1 91.31 247 ARG B N 1
ATOM 4907 C CA . ARG B 1 247 ? -11.273 -22.844 -1.266 1 91.31 247 ARG B CA 1
ATOM 4908 C C . ARG B 1 247 ? -11.922 -22.891 0.114 1 91.31 247 ARG B C 1
ATOM 4910 O O . ARG B 1 247 ? -11.82 -21.938 0.883 1 91.31 247 ARG B O 1
ATOM 4917 N N . TRP B 1 248 ? -12.594 -23.922 0.374 1 90.69 248 TRP B N 1
ATOM 4918 C CA . TRP B 1 248 ? -13.305 -24.016 1.646 1 90.69 248 TRP B CA 1
ATOM 4919 C C . TRP B 1 248 ? -12.734 -25.125 2.516 1 90.69 248 TRP B C 1
ATOM 4921 O O . TRP B 1 248 ? -12.508 -26.234 2.033 1 90.69 248 TRP B O 1
ATOM 4931 N N . VAL B 1 249 ? -12.398 -24.719 3.713 1 85.94 249 VAL B N 1
ATOM 4932 C CA . VAL B 1 249 ? -11.914 -25.656 4.719 1 85.94 249 VAL B CA 1
ATOM 4933 C C . VAL B 1 249 ? -12.734 -25.5 6 1 85.94 249 VAL B C 1
ATOM 4935 O O . VAL B 1 249 ? -12.844 -24.406 6.543 1 85.94 249 VAL B O 1
ATOM 4938 N N . ASP B 1 250 ? -13.352 -26.594 6.523 1 81.81 250 ASP B N 1
ATOM 4939 C CA . ASP B 1 250 ? -14.125 -26.625 7.762 1 81.81 250 ASP B CA 1
ATOM 4940 C C . ASP B 1 250 ? -15.203 -25.531 7.766 1 81.81 250 ASP B C 1
ATOM 4942 O O . ASP B 1 250 ? -15.352 -24.812 8.75 1 81.81 250 ASP B O 1
ATOM 4946 N N . GLY B 1 251 ? -15.781 -25.344 6.625 1 81.56 251 GLY B N 1
ATOM 4947 C CA . GLY B 1 251 ? -16.922 -24.453 6.516 1 81.56 251 GLY B CA 1
ATOM 4948 C C . GLY B 1 251 ? -16.547 -22.984 6.367 1 81.56 251 GLY B C 1
ATOM 4949 O O . GLY B 1 251 ? -17.406 -22.109 6.426 1 81.56 251 GLY B O 1
ATOM 4950 N N . ARG B 1 252 ? -15.297 -22.719 6.168 1 88.31 252 ARG B N 1
ATOM 4951 C CA . ARG B 1 252 ? -14.836 -21.344 5.996 1 88.31 252 ARG B CA 1
ATOM 4952 C C . ARG B 1 252 ? -14.023 -21.188 4.715 1 88.31 252 ARG B C 1
ATOM 4954 O O . ARG B 1 252 ? -13.305 -22.109 4.32 1 88.31 252 ARG B O 1
ATOM 4961 N N . PRO B 1 253 ? -14.219 -20.047 4.121 1 92.62 253 PRO B N 1
ATOM 4962 C CA . PRO B 1 253 ? -13.406 -19.828 2.922 1 92.62 253 PRO B CA 1
ATOM 4963 C C . PRO B 1 253 ? -11.969 -19.438 3.244 1 92.62 253 PRO B C 1
ATOM 4965 O O . PRO B 1 253 ? -11.719 -18.719 4.215 1 92.62 253 PRO B O 1
ATOM 4968 N N . THR B 1 254 ? -11.016 -19.922 2.502 1 94.88 254 THR B N 1
ATOM 4969 C CA . THR B 1 254 ? -9.602 -19.609 2.617 1 94.88 254 THR B CA 1
ATOM 4970 C C . THR B 1 254 ? -8.883 -19.844 1.29 1 94.88 254 THR B C 1
ATOM 4972 O O . THR B 1 254 ? -9.516 -19.875 0.233 1 94.88 254 THR B O 1
ATOM 4975 N N . SER B 1 255 ? -7.609 -19.797 1.256 1 96.5 255 SER B N 1
ATOM 4976 C CA . SER B 1 255 ? -6.711 -20.172 0.166 1 96.5 255 SER B CA 1
ATOM 4977 C C . SER B 1 255 ? -5.398 -20.734 0.698 1 96.5 255 SER B C 1
ATOM 4979 O O . SER B 1 255 ? -5.102 -20.609 1.889 1 96.5 255 SER B O 1
ATOM 4981 N N . SER B 1 256 ? -4.645 -21.406 -0.183 1 97.5 256 SER B N 1
ATOM 4982 C CA . SER B 1 256 ? -3.338 -21.906 0.236 1 97.5 256 SER B CA 1
ATOM 4983 C C . SER B 1 256 ? -2.449 -20.766 0.73 1 97.5 256 SER B C 1
ATOM 4985 O O . SER B 1 256 ? -1.732 -20.922 1.723 1 97.5 256 SER B O 1
ATOM 4987 N N . LEU B 1 257 ? -2.514 -19.656 0.062 1 98.44 257 LEU B N 1
ATOM 4988 C CA . LEU B 1 257 ? -1.759 -18.469 0.453 1 98.44 257 LEU B CA 1
ATOM 4989 C C . LEU B 1 257 ? -2.176 -17.984 1.84 1 98.44 257 LEU B C 1
ATOM 4991 O O . LEU B 1 257 ? -1.325 -17.75 2.701 1 98.44 257 LEU B O 1
ATOM 4995 N N . GLN B 1 258 ? -3.449 -17.828 2.035 1 98.19 258 GLN B N 1
ATOM 4996 C CA . GLN B 1 258 ? -3.951 -17.359 3.324 1 98.19 258 GLN B CA 1
ATOM 4997 C C . GLN B 1 258 ? -3.631 -18.359 4.434 1 98.19 258 GLN B C 1
ATOM 4999 O O . GLN B 1 258 ? -3.318 -17.969 5.559 1 98.19 258 GLN B O 1
ATOM 5004 N N . ASP B 1 259 ? -3.738 -19.672 4.125 1 97.5 259 ASP B N 1
ATOM 5005 C CA . ASP B 1 259 ? -3.404 -20.688 5.109 1 97.5 259 ASP B CA 1
ATOM 5006 C C . ASP B 1 259 ? -1.941 -20.594 5.531 1 97.5 259 ASP B C 1
ATOM 5008 O O . ASP B 1 259 ? -1.628 -20.656 6.723 1 97.5 259 ASP B O 1
ATOM 5012 N N . ALA B 1 260 ? -1.072 -20.453 4.555 1 98.44 260 ALA B N 1
ATOM 5013 C CA . ALA B 1 260 ? 0.345 -20.281 4.863 1 98.44 260 ALA B CA 1
ATOM 5014 C C . ALA B 1 260 ? 0.577 -19.016 5.684 1 98.44 260 ALA B C 1
ATOM 5016 O O . ALA B 1 260 ? 1.257 -19.047 6.711 1 98.44 260 ALA B O 1
ATOM 5017 N N . PHE B 1 261 ? -0.017 -17.922 5.273 1 98.56 261 PHE B N 1
ATOM 5018 C CA . PHE B 1 261 ? 0.165 -16.625 5.906 1 98.56 261 PHE B CA 1
ATOM 5019 C C . PHE B 1 261 ? -0.324 -16.656 7.352 1 98.56 261 PHE B C 1
ATOM 5021 O O . PHE B 1 261 ? 0.333 -16.109 8.242 1 98.56 261 PHE B O 1
ATOM 5028 N N . ARG B 1 262 ? -1.427 -17.234 7.562 1 97.19 262 ARG B N 1
ATOM 5029 C CA . ARG B 1 262 ? -2.018 -17.328 8.891 1 97.19 262 ARG B CA 1
ATOM 5030 C C . ARG B 1 262 ? -1.106 -18.094 9.852 1 97.19 262 ARG B C 1
ATOM 5032 O O . ARG B 1 262 ? -1.007 -17.75 11.031 1 97.19 262 ARG B O 1
ATOM 5039 N N . GLN B 1 263 ? -0.503 -19.094 9.383 1 97.56 263 GLN B N 1
ATOM 5040 C CA . GLN B 1 263 ? 0.367 -19.906 10.227 1 97.56 263 GLN B CA 1
ATOM 5041 C C . GLN B 1 263 ? 1.696 -19.203 10.484 1 97.56 263 GLN B C 1
ATOM 5043 O O . GLN B 1 263 ? 2.24 -19.281 11.586 1 97.56 263 GLN B O 1
ATOM 5048 N N . LEU B 1 264 ? 2.189 -18.531 9.539 1 98.38 264 LEU B N 1
ATOM 5049 C CA . LEU B 1 264 ? 3.494 -17.891 9.633 1 98.38 264 LEU B CA 1
ATOM 5050 C C . LEU B 1 264 ? 3.393 -16.562 10.391 1 98.38 264 LEU B C 1
ATOM 5052 O O . LEU B 1 264 ? 4.316 -16.188 11.117 1 98.38 264 LEU B O 1
ATOM 5056 N N . PHE B 1 265 ? 2.307 -15.859 10.203 1 97.5 265 PHE B N 1
ATOM 5057 C CA . PHE B 1 265 ? 2.082 -14.539 10.781 1 97.5 265 PHE B CA 1
ATOM 5058 C C . PHE B 1 265 ? 0.684 -14.438 11.375 1 97.5 265 PHE B C 1
ATOM 5060 O O . PHE B 1 265 ? -0.139 -13.648 10.922 1 97.5 265 PHE B O 1
ATOM 5067 N N . PRO B 1 266 ? 0.442 -15.125 12.484 1 96.69 266 PRO B N 1
ATOM 5068 C CA . PRO B 1 266 ? -0.921 -15.25 13.008 1 96.69 266 PRO B CA 1
ATOM 5069 C C . PRO B 1 266 ? -1.506 -13.914 13.461 1 96.69 266 PRO B C 1
ATOM 5071 O O . PRO B 1 266 ? -2.688 -13.641 13.234 1 96.69 266 PRO B O 1
ATOM 5074 N N . GLN B 1 267 ? -0.733 -13.062 14.047 1 94.94 267 GLN B N 1
ATOM 5075 C CA . GLN B 1 267 ? -1.25 -11.789 14.539 1 94.94 267 GLN B CA 1
ATOM 5076 C C . GLN B 1 267 ? -1.593 -10.852 13.391 1 94.94 267 GLN B C 1
ATOM 5078 O O . GLN B 1 267 ? -2.668 -10.25 13.367 1 94.94 267 GLN B O 1
ATOM 5083 N N . GLU B 1 268 ? -0.675 -10.758 12.469 1 96.38 268 GLU B N 1
ATOM 5084 C CA . GLU B 1 268 ? -0.911 -9.898 11.305 1 96.38 268 GLU B CA 1
ATOM 5085 C C . GLU B 1 268 ? -2.082 -10.414 10.469 1 96.38 268 GLU B C 1
ATOM 5087 O O . GLU B 1 268 ? -2.893 -9.625 9.977 1 96.38 268 GLU B O 1
ATOM 5092 N N . SER B 1 269 ? -2.156 -11.719 10.328 1 96.62 269 SER B N 1
ATOM 5093 C CA . SER B 1 269 ? -3.266 -12.312 9.594 1 96.62 269 SER B CA 1
ATOM 5094 C C . SER B 1 269 ? -4.605 -11.945 10.219 1 96.62 269 SER B C 1
ATOM 5096 O O . SER B 1 269 ? -5.523 -11.5 9.523 1 96.62 269 SER B O 1
ATOM 5098 N N . ALA B 1 270 ? -4.742 -12.117 11.516 1 94.88 270 ALA B N 1
ATOM 5099 C CA . ALA B 1 270 ? -5.98 -11.836 12.227 1 94.88 270 ALA B CA 1
ATOM 5100 C C . ALA B 1 270 ? -6.375 -10.367 12.086 1 94.88 270 ALA B C 1
ATOM 5102 O O . ALA B 1 270 ? -7.551 -10.047 11.906 1 94.88 270 ALA B O 1
ATOM 5103 N N . TYR B 1 271 ? -5.414 -9.562 12.086 1 93.44 271 TYR B N 1
ATOM 5104 C CA . TYR B 1 271 ? -5.652 -8.125 12.078 1 93.44 271 TYR B CA 1
ATOM 5105 C C . TYR B 1 271 ? -5.949 -7.629 10.664 1 93.44 271 TYR B C 1
ATOM 5107 O O . TYR B 1 271 ? -6.824 -6.781 10.469 1 93.44 271 TYR B O 1
ATOM 5115 N N . LEU B 1 272 ? -5.23 -8.141 9.641 1 95.75 272 LEU B N 1
ATOM 5116 C CA . LEU B 1 272 ? -5.234 -7.531 8.312 1 95.75 272 LEU B CA 1
ATOM 5117 C C . LEU B 1 272 ? -6.168 -8.289 7.375 1 95.75 272 LEU B C 1
ATOM 5119 O O . LEU B 1 272 ? -6.703 -7.711 6.426 1 95.75 272 LEU B O 1
ATOM 5123 N N . MET B 1 273 ? -6.332 -9.578 7.594 1 95.81 273 MET B N 1
ATOM 5124 C CA . MET B 1 273 ? -6.875 -10.375 6.5 1 95.81 273 MET B CA 1
ATOM 5125 C C . MET B 1 273 ? -8.141 -11.102 6.938 1 95.81 273 MET B C 1
ATOM 5127 O O . MET B 1 273 ? -8.883 -11.633 6.102 1 95.81 273 MET B O 1
ATOM 5131 N N . GLU B 1 274 ? -8.406 -11.117 8.156 1 93.5 274 GLU B N 1
ATOM 5132 C CA . GLU B 1 274 ? -9.508 -11.953 8.625 1 93.5 274 GLU B CA 1
ATOM 5133 C C . GLU B 1 274 ? -10.68 -11.109 9.125 1 93.5 274 GLU B C 1
ATOM 5135 O O . GLU B 1 274 ? -10.5 -9.938 9.461 1 93.5 274 GLU B O 1
ATOM 5140 N N . GLY B 1 275 ? -11.891 -11.688 9.062 1 93.62 275 GLY B N 1
ATOM 5141 C CA . GLY B 1 275 ? -13.109 -11 9.469 1 93.62 275 GLY B CA 1
ATOM 5142 C C . GLY B 1 275 ? -13.898 -10.445 8.297 1 93.62 275 GLY B C 1
ATOM 5143 O O . GLY B 1 275 ? -13.664 -10.836 7.145 1 93.62 275 GLY B O 1
ATOM 5144 N N . TRP B 1 276 ? -14.992 -9.703 8.656 1 94.19 276 TRP B N 1
ATOM 5145 C CA . TRP B 1 276 ? -15.836 -9.055 7.66 1 94.19 276 TRP B CA 1
ATOM 5146 C C . TRP B 1 276 ? -15.695 -7.539 7.734 1 94.19 276 TRP B C 1
ATOM 5148 O O . TRP B 1 276 ? -15.508 -6.98 8.82 1 94.19 276 TRP B O 1
ATOM 5158 N N . TRP B 1 277 ? -15.68 -7.016 6.617 1 94.19 277 TRP B N 1
ATOM 5159 C CA . TRP B 1 277 ? -15.656 -5.562 6.523 1 94.19 277 TRP B CA 1
ATOM 5160 C C . TRP B 1 277 ? -16.641 -5.066 5.473 1 94.19 277 TRP B C 1
ATOM 5162 O O . TRP B 1 277 ? -16.734 -5.629 4.379 1 94.19 277 TRP B O 1
ATOM 5172 N N . PHE B 1 278 ? -17.5 -4.125 5.84 1 94.44 278 PHE B N 1
ATOM 5173 C CA . PHE B 1 278 ? -18.453 -3.451 4.969 1 94.44 278 PHE B CA 1
ATOM 5174 C C . PHE B 1 278 ? -18.281 -1.939 5.043 1 94.44 278 PHE B C 1
ATOM 5176 O O . PHE B 1 278 ? -18.328 -1.356 6.129 1 94.44 278 PHE B O 1
ATOM 5183 N N . GLY B 1 279 ? -17.969 -1.388 3.912 1 94.06 279 GLY B N 1
ATOM 5184 C CA . GLY B 1 279 ? -17.781 0.052 3.971 1 94.06 279 GLY B CA 1
ATOM 5185 C C . GLY B 1 279 ? -18.172 0.762 2.689 1 94.06 279 GLY B C 1
ATOM 5186 O O . GLY B 1 279 ? -18.5 0.116 1.69 1 94.06 279 GLY B O 1
ATOM 5187 N N . ILE B 1 280 ? -18.312 2.088 2.783 1 92.88 280 ILE B N 1
ATOM 5188 C CA . ILE B 1 280 ? -18.625 2.988 1.68 1 92.88 280 ILE B CA 1
ATOM 5189 C C . ILE B 1 280 ? -17.547 4.059 1.562 1 92.88 280 ILE B C 1
ATOM 5191 O O . ILE B 1 280 ? -17.078 4.594 2.57 1 92.88 280 ILE B O 1
ATOM 5195 N N . GLN B 1 281 ? -17.047 4.234 0.394 1 93.94 281 GLN B N 1
ATOM 5196 C CA . GLN B 1 281 ? -16.141 5.332 0.096 1 93.94 281 GLN B CA 1
ATOM 5197 C C . GLN B 1 281 ? -16.812 6.383 -0.781 1 93.94 281 GLN B C 1
ATOM 5199 O O . GLN B 1 281 ? -17.422 6.051 -1.792 1 93.94 281 GLN B O 1
ATOM 5204 N N . VAL B 1 282 ? -16.75 7.602 -0.28 1 93 282 VAL B N 1
ATOM 5205 C CA . VAL B 1 282 ? -17.312 8.727 -1.019 1 93 282 VAL B CA 1
ATOM 5206 C C . VAL B 1 282 ? -16.219 9.719 -1.378 1 93 282 VAL B C 1
ATOM 5208 O O . VAL B 1 282 ? -15.617 10.336 -0.495 1 93 282 VAL B O 1
ATOM 5211 N N . GLU B 1 283 ? -16.031 9.875 -2.666 1 93.38 283 GLU B N 1
ATOM 5212 C CA . GLU B 1 283 ? -14.969 10.75 -3.125 1 93.38 283 GLU B CA 1
ATOM 5213 C C . GLU B 1 283 ? -13.672 10.484 -2.361 1 93.38 283 GLU B C 1
ATOM 5215 O O . GLU B 1 283 ? -13.398 9.352 -1.97 1 93.38 283 GLU B O 1
ATOM 5220 N N . ALA B 1 284 ? -12.805 11.453 -2.191 1 94.38 284 ALA B N 1
ATOM 5221 C CA . ALA B 1 284 ? -11.508 11.273 -1.551 1 94.38 284 ALA B CA 1
ATOM 5222 C C . ALA B 1 284 ? -11.602 11.508 -0.047 1 94.38 284 ALA B C 1
ATOM 5224 O O . ALA B 1 284 ? -10.617 11.336 0.678 1 94.38 284 ALA B O 1
ATOM 5225 N N . THR B 1 285 ? -12.773 11.75 0.48 1 92.12 285 THR B N 1
ATOM 5226 C CA . THR B 1 285 ? -12.805 12.344 1.813 1 92.12 285 THR B CA 1
ATOM 5227 C C . THR B 1 285 ? -13.523 11.422 2.797 1 92.12 285 THR B C 1
ATOM 5229 O O . THR B 1 285 ? -13.32 11.516 4.008 1 92.12 285 THR B O 1
ATOM 5232 N N . HIS B 1 286 ? -14.438 10.586 2.295 1 92.5 286 HIS B N 1
ATOM 5233 C CA . HIS B 1 286 ? -15.203 9.789 3.244 1 92.5 286 HIS B CA 1
ATOM 5234 C C . HIS B 1 286 ? -14.922 8.297 3.07 1 92.5 286 HIS B C 1
ATOM 5236 O O . HIS B 1 286 ? -15.102 7.75 1.98 1 92.5 286 HIS B O 1
ATOM 5242 N N . ASP B 1 287 ? -14.438 7.719 4.059 1 92.56 287 ASP B N 1
ATOM 5243 C CA . ASP B 1 287 ? -14.336 6.27 4.215 1 92.56 287 ASP B CA 1
ATOM 5244 C C . ASP B 1 287 ? -15.195 5.781 5.379 1 92.56 287 ASP B C 1
ATOM 5246 O O . ASP B 1 287 ? -14.734 5.73 6.52 1 92.56 287 ASP B O 1
ATOM 5250 N N . LEU B 1 288 ? -16.344 5.398 5.078 1 90.62 288 LEU B N 1
ATOM 5251 C CA . LEU B 1 288 ? -17.312 5.012 6.098 1 90.62 288 LEU B CA 1
ATOM 5252 C C . LEU B 1 288 ? -17.281 3.508 6.344 1 90.62 288 LEU B C 1
ATOM 5254 O O . LEU B 1 288 ? -17.562 2.721 5.434 1 90.62 288 LEU B O 1
ATOM 5258 N N . LYS B 1 289 ? -16.938 3.146 7.523 1 91.75 289 LYS B N 1
ATOM 5259 C CA . LYS B 1 289 ? -17 1.75 7.949 1 91.75 289 LYS B CA 1
ATOM 5260 C C . LYS B 1 289 ? -18.359 1.408 8.555 1 91.75 289 LYS B C 1
ATOM 5262 O O . LYS B 1 289 ? -18.688 1.878 9.641 1 91.75 289 LYS B O 1
ATOM 5267 N N . ILE B 1 290 ? -19.094 0.65 7.961 1 92.75 290 ILE B N 1
ATOM 5268 C CA . ILE B 1 290 ? -20.406 0.251 8.422 1 92.75 290 ILE B CA 1
ATOM 5269 C C . ILE B 1 290 ? -20.297 -0.942 9.367 1 92.75 290 ILE B C 1
ATOM 5271 O O . ILE B 1 290 ? -20.984 -1.001 10.391 1 92.75 290 ILE B O 1
ATOM 5275 N N . TYR B 1 291 ? -19.422 -1.905 9.008 1 94 291 TYR B N 1
ATOM 5276 C CA . TYR B 1 291 ? -19.219 -3.076 9.852 1 94 291 TYR B CA 1
ATOM 5277 C C . TYR B 1 291 ? -17.766 -3.547 9.773 1 94 291 TYR B C 1
ATOM 5279 O O . TYR B 1 291 ? -17.141 -3.498 8.711 1 94 291 TYR B O 1
ATOM 5287 N N . ASP B 1 292 ? -17.156 -3.891 10.852 1 93.25 292 ASP B N 1
ATOM 5288 C CA . ASP B 1 292 ? -15.844 -4.492 11.008 1 93.25 292 ASP B CA 1
ATOM 5289 C C . ASP B 1 292 ? -15.82 -5.465 12.18 1 93.25 292 ASP B C 1
ATOM 5291 O O . ASP B 1 292 ? -15.773 -5.043 13.344 1 93.25 292 ASP B O 1
ATOM 5295 N N . GLY B 1 293 ? -15.859 -6.691 11.844 1 92.56 293 GLY B N 1
ATOM 5296 C CA . GLY B 1 293 ? -15.945 -7.641 12.938 1 92.56 293 GLY B CA 1
ATOM 5297 C C . GLY B 1 293 ? -16.047 -9.086 12.469 1 92.56 293 GLY B C 1
ATOM 5298 O O . GLY B 1 293 ? -15.664 -9.406 11.344 1 92.56 293 GLY B O 1
ATOM 5299 N N . PRO B 1 294 ? -16.438 -9.93 13.359 1 90.44 294 PRO B N 1
ATOM 5300 C CA . PRO B 1 294 ? -16.547 -11.352 13.023 1 90.44 294 PRO B CA 1
ATOM 5301 C C . PRO B 1 294 ? -17.594 -11.633 11.945 1 90.44 294 PRO B C 1
ATOM 5303 O O . PRO B 1 294 ? -18.578 -10.898 11.836 1 90.44 294 PRO B O 1
ATOM 5306 N N . GLY B 1 295 ? -17.344 -12.648 11.266 1 87.06 295 GLY B N 1
ATOM 5307 C CA . GLY B 1 295 ? -18.234 -13.023 10.188 1 87.06 295 GLY B CA 1
ATOM 5308 C C . GLY B 1 295 ? -19.484 -13.742 10.672 1 87.06 295 GLY B C 1
ATOM 5309 O O . GLY B 1 295 ? -19.469 -14.398 11.711 1 87.06 295 GLY B O 1
ATOM 5310 N N . TRP B 1 296 ? -20.547 -13.523 9.867 1 85.44 296 TRP B N 1
ATOM 5311 C CA . TRP B 1 296 ? -21.766 -14.297 10.047 1 85.44 296 TRP B CA 1
ATOM 5312 C C . TRP B 1 296 ? -21.781 -15.508 9.125 1 85.44 296 TRP B C 1
ATOM 5314 O O . TRP B 1 296 ? -22.469 -15.508 8.094 1 85.44 296 TRP B O 1
ATOM 5324 N N . TRP B 1 297 ? -21.219 -16.562 9.57 1 85.75 297 TRP B N 1
ATOM 5325 C CA . TRP B 1 297 ? -20.844 -17.672 8.695 1 85.75 297 TRP B CA 1
ATOM 5326 C C . TRP B 1 297 ? -22.078 -18.5 8.312 1 85.75 297 TRP B C 1
ATOM 5328 O O . TRP B 1 297 ? -22.203 -18.938 7.164 1 85.75 297 TRP B O 1
ATOM 5338 N N . LEU B 1 298 ? -22.922 -18.688 9.281 1 81.69 298 LEU B N 1
ATOM 5339 C CA . LEU B 1 298 ? -24.109 -19.484 8.977 1 81.69 298 LEU B CA 1
ATOM 5340 C C . LEU B 1 298 ? -24.922 -18.859 7.844 1 81.69 298 LEU B C 1
ATOM 5342 O O . LEU B 1 298 ? -25.328 -19.547 6.91 1 81.69 298 LEU B O 1
ATOM 5346 N N . LEU B 1 299 ? -25.094 -17.578 7.918 1 81.25 299 LEU B N 1
ATOM 5347 C CA . LEU B 1 299 ? -25.859 -16.875 6.902 1 81.25 299 LEU B CA 1
ATOM 5348 C C . LEU B 1 299 ? -25.109 -16.844 5.574 1 81.25 299 LEU B C 1
ATOM 5350 O O . LEU B 1 299 ? -25.703 -17.109 4.52 1 81.25 299 LEU B O 1
ATOM 5354 N N . PHE B 1 300 ? -23.875 -16.641 5.594 1 87.38 300 PHE B N 1
ATOM 5355 C CA . PHE B 1 300 ? -23.062 -16.5 4.395 1 87.38 300 PHE B CA 1
ATOM 5356 C C . PHE B 1 300 ? -22.984 -17.812 3.639 1 87.38 300 PHE B C 1
ATOM 5358 O O . PHE B 1 300 ? -23.219 -17.859 2.432 1 87.38 300 PHE B O 1
ATOM 5365 N N . THR B 1 301 ? -22.688 -18.797 4.34 1 88.69 301 THR B N 1
ATOM 5366 C CA . THR B 1 301 ? -22.547 -20.109 3.734 1 88.69 301 THR B CA 1
ATOM 5367 C C . THR B 1 301 ? -23.875 -20.594 3.17 1 88.69 301 THR B C 1
ATOM 5369 O O . THR B 1 301 ? -23.922 -21.234 2.117 1 88.69 301 THR B O 1
ATOM 5372 N N . SER B 1 302 ? -24.922 -20.219 3.861 1 87.12 302 SER B N 1
ATOM 5373 C CA . SER B 1 302 ? -26.25 -20.625 3.398 1 87.12 302 SER B CA 1
ATOM 5374 C C . SER B 1 302 ? -26.594 -19.953 2.076 1 87.12 302 SER B C 1
ATOM 5376 O O . SER B 1 302 ? -27.156 -20.594 1.176 1 87.12 302 SER B O 1
ATOM 5378 N N . VAL B 1 303 ? -26.234 -18.703 1.985 1 86.69 303 VAL B N 1
ATOM 5379 C CA . VAL B 1 303 ? -26.516 -17.969 0.763 1 86.69 303 VAL B CA 1
ATOM 5380 C C . VAL B 1 303 ? -25.719 -18.547 -0.396 1 86.69 303 VAL B C 1
ATOM 5382 O O . VAL B 1 303 ? -26.25 -18.734 -1.495 1 86.69 303 VAL B O 1
ATOM 5385 N N . LEU B 1 304 ? -24.5 -18.938 -0.168 1 90.5 304 LEU B N 1
ATOM 5386 C CA . LEU B 1 304 ? -23.641 -19.5 -1.211 1 90.5 304 LEU B CA 1
ATOM 5387 C C . LEU B 1 304 ? -24.109 -20.891 -1.611 1 90.5 304 LEU B C 1
ATOM 5389 O O . LEU B 1 304 ? -24.078 -21.25 -2.791 1 90.5 304 LEU B O 1
ATOM 5393 N N . CYS B 1 305 ? -24.5 -21.609 -0.579 1 89.94 305 CYS B N 1
ATOM 5394 C CA . CYS B 1 305 ? -25.031 -22.938 -0.866 1 89.94 305 CYS B CA 1
ATOM 5395 C C . CYS B 1 305 ? -26.25 -22.859 -1.776 1 89.94 305 CYS B C 1
ATOM 5397 O O . CYS B 1 305 ? -26.375 -23.641 -2.717 1 89.94 305 CYS B O 1
ATOM 5399 N N . LEU B 1 306 ? -27.109 -21.922 -1.487 1 87.19 306 LEU B N 1
ATOM 5400 C CA . LEU B 1 306 ? -28.297 -21.719 -2.314 1 87.19 306 LEU B CA 1
ATOM 5401 C C . LEU B 1 306 ? -27.906 -21.312 -3.729 1 87.19 306 LEU B C 1
ATOM 5403 O O . LEU B 1 306 ? -28.453 -21.828 -4.703 1 87.19 306 LEU B O 1
ATOM 5407 N N . GLN B 1 307 ? -26.969 -20.422 -3.801 1 88.19 307 GLN B N 1
ATOM 5408 C CA . GLN B 1 307 ? -26.516 -19.938 -5.094 1 88.19 307 GLN B CA 1
ATOM 5409 C C . GLN B 1 307 ? -25.859 -21.047 -5.914 1 88.19 307 GLN B C 1
ATOM 5411 O O . GLN B 1 307 ? -26.078 -21.141 -7.125 1 88.19 307 GLN B O 1
ATOM 5416 N N . CYS B 1 308 ? -25.094 -21.844 -5.281 1 90.31 308 CYS B N 1
ATOM 5417 C CA . CYS B 1 308 ? -24.328 -22.891 -5.953 1 90.31 308 CYS B CA 1
ATOM 5418 C C . CYS B 1 308 ? -25.234 -24.047 -6.359 1 90.31 308 CYS B C 1
ATOM 5420 O O . CYS B 1 308 ? -25.047 -24.641 -7.422 1 90.31 308 CYS B O 1
ATOM 5422 N N . ASN B 1 309 ? -26.156 -24.344 -5.609 1 88.62 309 ASN B N 1
ATOM 5423 C CA . ASN B 1 309 ? -26.953 -25.531 -5.848 1 88.62 309 ASN B CA 1
ATOM 5424 C C . ASN B 1 309 ? -28.219 -25.203 -6.645 1 88.62 309 ASN B C 1
ATOM 5426 O O . ASN B 1 309 ? -28.719 -26.047 -7.391 1 88.62 309 ASN B O 1
ATOM 5430 N N . ALA B 1 310 ? -28.766 -24.047 -6.484 1 84.94 310 ALA B N 1
ATOM 5431 C CA . ALA B 1 310 ? -30.031 -23.703 -7.152 1 84.94 310 ALA B CA 1
ATOM 5432 C C . ALA B 1 310 ? -29.797 -22.719 -8.289 1 84.94 310 ALA B C 1
ATOM 5434 O O . ALA B 1 310 ? -30.531 -22.719 -9.273 1 84.94 310 ALA B O 1
ATOM 5435 N N . GLY B 1 311 ? -28.844 -21.859 -8.234 1 84.06 311 GLY B N 1
ATOM 5436 C CA . GLY B 1 311 ? -28.641 -20.766 -9.172 1 84.06 311 GLY B CA 1
ATOM 5437 C C . GLY B 1 311 ? -27.766 -21.141 -10.352 1 84.06 311 GLY B C 1
ATOM 5438 O O . GLY B 1 311 ? -27.672 -20.391 -11.328 1 84.06 311 GLY B O 1
ATOM 5439 N N . GLY B 1 312 ? -27 -22.25 -10.25 1 81.31 312 GLY B N 1
ATOM 5440 C CA . GLY B 1 312 ? -26.141 -22.703 -11.336 1 81.31 312 GLY B CA 1
ATOM 5441 C C . GLY B 1 312 ? -24.875 -21.875 -11.469 1 81.31 312 GLY B C 1
ATOM 5442 O O . GLY B 1 312 ? -24.203 -21.922 -12.5 1 81.31 312 GLY B O 1
ATOM 5443 N N . THR B 1 313 ? -24.562 -21.047 -10.586 1 84.25 313 THR B N 1
ATOM 5444 C CA . THR B 1 313 ? -23.391 -20.188 -10.617 1 84.25 313 THR B CA 1
ATOM 5445 C C . THR B 1 313 ? -22.109 -21.016 -10.617 1 84.25 313 THR B C 1
ATOM 5447 O O . THR B 1 313 ? -22.016 -22.031 -9.922 1 84.25 313 THR B O 1
ATOM 5450 N N . VAL B 1 314 ? -21.203 -20.594 -11.461 1 84.19 314 VAL B N 1
ATOM 5451 C CA . VAL B 1 314 ? -19.875 -21.219 -11.484 1 84.19 314 VAL B CA 1
ATOM 5452 C C . VAL B 1 314 ? -18.844 -20.281 -10.859 1 84.19 314 VAL B C 1
ATOM 5454 O O . VAL B 1 314 ? -18.688 -19.141 -11.305 1 84.19 314 VAL B O 1
ATOM 5457 N N . SER B 1 315 ? -18.297 -20.703 -9.766 1 89.19 315 SER B N 1
ATOM 5458 C CA . SER B 1 315 ? -17.312 -19.938 -9.008 1 89.19 315 SER B CA 1
ATOM 5459 C C . SER B 1 315 ? -16.391 -20.844 -8.203 1 89.19 315 SER B C 1
ATOM 5461 O O . SER B 1 315 ? -16.625 -22.047 -8.109 1 89.19 315 SER B O 1
ATOM 5463 N N . ASP B 1 316 ? -15.32 -20.297 -7.688 1 89.56 316 ASP B N 1
ATOM 5464 C CA . ASP B 1 316 ? -14.43 -21.062 -6.82 1 89.56 316 ASP B CA 1
ATOM 5465 C C . ASP B 1 316 ? -15.172 -21.594 -5.598 1 89.56 316 ASP B C 1
ATOM 5467 O O . ASP B 1 316 ? -14.922 -22.719 -5.156 1 89.56 316 ASP B O 1
ATOM 5471 N N . ASP B 1 317 ? -16.062 -20.859 -5.137 1 91.06 317 ASP B N 1
ATOM 5472 C CA . ASP B 1 317 ? -16.859 -21.281 -3.998 1 91.06 317 ASP B CA 1
ATOM 5473 C C . ASP B 1 317 ? -17.688 -22.531 -4.344 1 91.06 317 ASP B C 1
ATOM 5475 O O . ASP B 1 317 ? -17.734 -23.484 -3.566 1 91.06 317 ASP B O 1
ATOM 5479 N N . CYS B 1 318 ? -18.281 -22.469 -5.453 1 91.12 318 CYS B N 1
ATOM 5480 C CA . CYS B 1 318 ? -19.203 -23.531 -5.84 1 91.12 318 CYS B CA 1
ATOM 5481 C C . CYS B 1 318 ? -18.438 -24.828 -6.133 1 91.12 318 CYS B C 1
ATOM 5483 O O . CYS B 1 318 ? -19 -25.922 -6.016 1 91.12 318 CYS B O 1
ATOM 5485 N N . THR B 1 319 ? -17.203 -24.688 -6.508 1 88.88 319 THR B N 1
ATOM 5486 C CA . THR B 1 319 ? -16.391 -25.875 -6.684 1 88.88 319 THR B CA 1
ATOM 5487 C C . THR B 1 319 ? -16.281 -26.656 -5.375 1 88.88 319 THR B C 1
ATOM 5489 O O . THR B 1 319 ? -16.25 -27.891 -5.379 1 88.88 319 THR B O 1
ATOM 5492 N N . SER B 1 320 ? -16.328 -25.969 -4.34 1 86.94 320 SER B N 1
ATOM 5493 C CA . SER B 1 320 ? -16.188 -26.594 -3.029 1 86.94 320 SER B CA 1
ATOM 5494 C C . SER B 1 320 ? -17.547 -26.891 -2.41 1 86.94 320 SER B C 1
ATOM 5496 O O . SER B 1 320 ? -17.719 -27.875 -1.681 1 86.94 320 SER B O 1
ATOM 5498 N N . LEU B 1 321 ? -18.516 -26.094 -2.754 1 89.5 321 LEU B N 1
ATOM 5499 C CA . LEU B 1 321 ? -19.734 -26.109 -1.952 1 89.5 321 LEU B CA 1
ATOM 5500 C C . LEU B 1 321 ? -20.844 -26.875 -2.658 1 89.5 321 LEU B C 1
ATOM 5502 O O . LEU B 1 321 ? -21.734 -27.422 -2.008 1 89.5 321 LEU B O 1
ATOM 5506 N N . ARG B 1 322 ? -20.656 -26.984 -3.936 1 90 322 ARG B N 1
ATOM 5507 C CA . ARG B 1 322 ? -21.734 -27.625 -4.68 1 90 322 ARG B CA 1
ATOM 5508 C C . ARG B 1 322 ? -21.891 -29.078 -4.277 1 90 322 ARG B C 1
ATOM 5510 O O . ARG B 1 322 ? -20.922 -29.844 -4.324 1 90 322 ARG B O 1
ATOM 5517 N N . HIS B 1 323 ? -23.094 -29.438 -3.826 1 87.25 323 HIS B N 1
ATOM 5518 C CA . HIS B 1 323 ? -23.484 -30.797 -3.439 1 87.25 323 HIS B CA 1
ATOM 5519 C C . HIS B 1 323 ? -22.594 -31.312 -2.314 1 87.25 323 HIS B C 1
ATOM 5521 O O . HIS B 1 323 ? -22.328 -32.5 -2.236 1 87.25 323 HIS B O 1
ATOM 5527 N N . SER B 1 324 ? -22.062 -30.438 -1.582 1 89.62 324 SER B N 1
ATOM 5528 C CA . SER B 1 324 ? -21.25 -30.828 -0.438 1 89.62 324 SER B CA 1
ATOM 5529 C C . SER B 1 324 ? -22.109 -31.266 0.739 1 89.62 324 SER B C 1
ATOM 5531 O O . SER B 1 324 ? -23.297 -30.922 0.792 1 89.62 324 SER B O 1
ATOM 5533 N N . ASP B 1 325 ? -21.469 -31.969 1.636 1 89.81 325 ASP B N 1
ATOM 5534 C CA . ASP B 1 325 ? -22.156 -32.344 2.871 1 89.81 325 ASP B CA 1
ATOM 5535 C C . ASP B 1 325 ? -22.562 -31.109 3.674 1 89.81 325 ASP B C 1
ATOM 5537 O O . ASP B 1 325 ? -23.641 -31.062 4.262 1 89.81 325 ASP B O 1
ATOM 5541 N N . LEU B 1 326 ? -21.75 -30.219 3.576 1 88.5 326 LEU B N 1
ATOM 5542 C CA . LEU B 1 326 ? -22.016 -28.969 4.297 1 88.5 326 LEU B CA 1
ATOM 5543 C C . LEU B 1 326 ? -23.297 -28.312 3.803 1 88.5 326 LEU B C 1
ATOM 5545 O O . LEU B 1 326 ? -24.172 -27.969 4.602 1 88.5 326 LEU B O 1
ATOM 5549 N N . CYS B 1 327 ? -23.375 -28.109 2.566 1 89.94 327 CYS B N 1
ATOM 5550 C CA . CYS B 1 327 ? -24.547 -27.469 1.997 1 89.94 327 CYS B CA 1
ATOM 5551 C C . CYS B 1 327 ? -25.797 -28.328 2.207 1 89.94 327 CYS B C 1
ATOM 5553 O O . CYS B 1 327 ? -26.891 -27.812 2.424 1 89.94 327 CYS B O 1
ATOM 5555 N N . PHE B 1 328 ? -25.656 -29.625 2.131 1 90.38 328 PHE B N 1
ATOM 5556 C CA . PHE B 1 328 ? -26.781 -30.531 2.359 1 90.38 328 PHE B CA 1
ATOM 5557 C C . PHE B 1 328 ? -27.375 -30.312 3.746 1 90.38 328 PHE B C 1
ATOM 5559 O O . PHE B 1 328 ? -28.578 -30.078 3.883 1 90.38 328 PHE B O 1
ATOM 5566 N N . TRP B 1 329 ? -26.547 -30.328 4.734 1 89.38 329 TRP B N 1
ATOM 5567 C CA . TRP B 1 329 ? -27.016 -30.219 6.113 1 89.38 329 TRP B CA 1
ATOM 5568 C C . TRP B 1 329 ? -27.547 -28.828 6.398 1 89.38 329 TRP B C 1
ATOM 5570 O O . TRP B 1 329 ? -28.516 -28.656 7.141 1 89.38 329 TRP B O 1
ATOM 5580 N N . LEU B 1 330 ? -26.969 -27.859 5.82 1 87.88 330 LEU B N 1
ATOM 5581 C CA . LEU B 1 330 ? -27.438 -26.484 6.012 1 87.88 330 LEU B CA 1
ATOM 5582 C C . LEU B 1 330 ? -28.812 -26.297 5.383 1 87.88 330 LEU B C 1
ATOM 5584 O O . LEU B 1 330 ? -29.703 -25.703 5.992 1 87.88 330 LEU B O 1
ATOM 5588 N N . ASN B 1 331 ? -28.938 -26.766 4.234 1 83.81 331 ASN B N 1
ATOM 5589 C CA . ASN B 1 331 ? -30.234 -26.672 3.553 1 83.81 331 ASN B CA 1
ATOM 5590 C C . ASN B 1 331 ? -31.312 -27.438 4.297 1 83.81 331 ASN B C 1
ATOM 5592 O O . ASN B 1 331 ? -32.438 -26.984 4.402 1 83.81 331 ASN B O 1
ATOM 5596 N N . LEU B 1 332 ? -30.938 -28.547 4.758 1 86.75 332 LEU B N 1
ATOM 5597 C CA . LEU B 1 332 ? -31.891 -29.344 5.531 1 86.75 332 LEU B CA 1
ATOM 5598 C C . LEU B 1 332 ? -32.312 -28.609 6.797 1 86.75 332 LEU B C 1
ATOM 5600 O O . LEU B 1 332 ? -33.5 -28.609 7.148 1 86.75 332 LEU B O 1
ATOM 5604 N N . ARG B 1 333 ? -31.391 -28.016 7.391 1 87.38 333 ARG B N 1
ATOM 5605 C CA . ARG B 1 333 ? -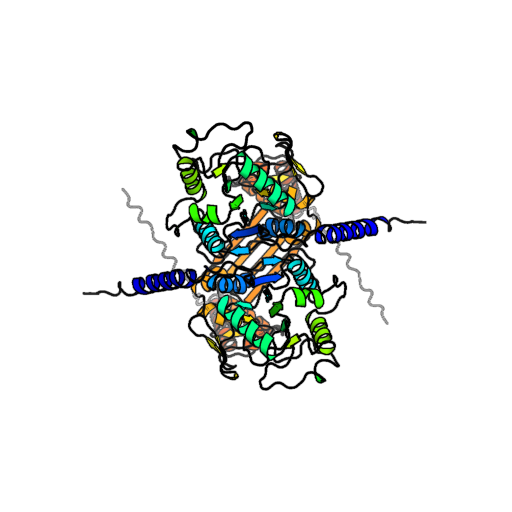31.672 -27.25 8.594 1 87.38 333 ARG B CA 1
ATOM 5606 C C . ARG B 1 333 ? -32.656 -26.109 8.297 1 87.38 333 ARG B C 1
ATOM 5608 O O . ARG B 1 333 ? -33.594 -25.875 9.039 1 87.38 333 ARG B O 1
ATOM 5615 N N . TRP B 1 334 ? -32.375 -25.422 7.258 1 86.06 334 TRP B N 1
ATOM 5616 C CA . TRP B 1 334 ? -33.281 -24.328 6.871 1 86.06 334 TRP B CA 1
ATOM 5617 C C . TRP B 1 334 ? -34.656 -24.844 6.488 1 86.06 334 TRP B C 1
ATOM 5619 O O . TRP B 1 334 ? -35.656 -24.219 6.801 1 86.06 334 TRP B O 1
ATOM 5629 N N . PHE B 1 335 ? -34.625 -25.953 5.82 1 86.06 335 PHE B N 1
ATOM 5630 C CA . PHE B 1 335 ? -35.906 -26.578 5.438 1 86.06 335 PHE B CA 1
ATOM 5631 C C . PHE B 1 335 ? -36.719 -26.969 6.668 1 86.06 335 PHE B C 1
ATOM 5633 O O . PHE B 1 335 ? -37.906 -26.672 6.746 1 86.06 335 PHE B O 1
ATOM 5640 N N . LEU B 1 336 ? -36.062 -27.484 7.605 1 89.62 336 LEU B N 1
ATOM 5641 C CA . LEU B 1 336 ? -36.719 -27.906 8.836 1 89.62 336 LEU B CA 1
ATOM 5642 C C . LEU B 1 336 ? -37.219 -26.688 9.633 1 89.62 336 LEU B C 1
ATOM 5644 O O . LEU B 1 336 ? -38.281 -26.719 10.227 1 89.62 336 LEU B O 1
ATOM 5648 N N . LEU B 1 337 ? -36.438 -25.703 9.594 1 88.62 337 LEU B N 1
ATOM 5649 C CA . LEU B 1 337 ? -36.844 -24.469 10.273 1 88.62 337 LEU B CA 1
ATOM 5650 C C . LEU B 1 337 ? -38.094 -23.859 9.617 1 88.62 337 LEU B C 1
ATOM 5652 O O . LEU B 1 337 ? -39 -23.438 10.305 1 88.62 337 LEU B O 1
ATOM 5656 N N . LEU B 1 338 ? -38.062 -23.875 8.352 1 88 338 LEU B N 1
ATOM 5657 C CA . LEU B 1 338 ? -39.188 -23.328 7.625 1 88 338 LEU B CA 1
ATOM 5658 C C . LEU B 1 338 ? -40.438 -24.188 7.848 1 88 338 LEU B C 1
ATOM 5660 O O . LEU B 1 338 ? -41.562 -23.672 7.98 1 88 338 LEU B O 1
ATOM 5664 N N . LEU B 1 339 ? -40.219 -25.422 7.914 1 89.12 339 LEU B N 1
ATOM 5665 C CA . LEU B 1 339 ? -41.312 -26.359 8.188 1 89.12 339 LEU B CA 1
ATOM 5666 C C . LEU B 1 339 ? -41.875 -26.141 9.586 1 89.12 339 LEU B C 1
ATOM 5668 O O . LEU B 1 339 ? -43.094 -26.141 9.773 1 89.12 339 LEU B O 1
ATOM 5672 N N . ALA B 1 340 ? -41 -25.891 10.461 1 89.62 340 ALA B N 1
ATOM 5673 C CA . ALA B 1 340 ? -41.406 -25.641 11.836 1 89.62 340 ALA B CA 1
ATOM 5674 C C . ALA B 1 340 ? -42.188 -24.312 11.938 1 89.62 340 ALA B C 1
ATOM 5676 O O . ALA B 1 340 ? -43.219 -24.25 12.602 1 89.62 340 ALA B O 1
ATOM 5677 N N . LEU B 1 341 ? -41.688 -23.375 11.242 1 89.31 341 LEU B N 1
ATOM 5678 C CA . LEU B 1 341 ? -42.344 -22.078 11.25 1 89.31 341 LEU B CA 1
ATOM 5679 C C . LEU B 1 341 ? -43.719 -22.156 10.578 1 89.31 341 LEU B C 1
ATOM 5681 O O . LEU B 1 341 ? -44.688 -21.578 11.055 1 89.31 341 LEU B O 1
ATOM 5685 N N . ALA B 1 342 ? -43.719 -22.875 9.523 1 87.5 342 ALA B N 1
ATOM 5686 C CA . ALA B 1 342 ? -45 -23.078 8.82 1 87.5 342 ALA B CA 1
ATOM 5687 C C . ALA B 1 342 ? -46 -23.812 9.711 1 87.5 342 ALA B C 1
ATOM 5689 O O . ALA B 1 342 ? -47.188 -23.469 9.734 1 87.5 342 ALA B O 1
ATOM 5690 N N . PHE B 1 343 ? -45.469 -24.719 10.391 1 88 343 PHE B N 1
ATOM 5691 C CA . PHE B 1 343 ? -46.281 -25.484 11.312 1 88 343 PHE B CA 1
ATOM 5692 C C . PHE B 1 343 ? -46.844 -24.594 12.422 1 88 343 PHE B C 1
ATOM 5694 O O . PHE B 1 343 ? -48 -24.672 12.773 1 88 343 PHE B O 1
ATOM 5701 N N . CYS B 1 344 ? -46.062 -23.672 12.852 1 87.12 344 CYS B N 1
ATOM 5702 C CA . CYS B 1 344 ? -46.469 -22.734 13.898 1 87.12 344 CYS B CA 1
ATOM 5703 C C . CYS B 1 344 ? -47.531 -21.766 13.383 1 87.12 344 CYS B C 1
ATOM 5705 O O . CYS B 1 344 ? -48.5 -21.469 14.078 1 87.12 344 CYS B O 1
ATOM 5707 N N . VAL B 1 345 ? -47.281 -21.344 12.203 1 85.31 345 VAL B N 1
ATOM 5708 C CA . VAL B 1 345 ? -48.25 -20.438 11.586 1 85.31 345 VAL B CA 1
ATOM 5709 C C . VAL B 1 345 ? -49.562 -21.156 11.367 1 85.31 345 VAL B C 1
ATOM 5711 O O . VAL B 1 345 ? -50.625 -20.594 11.617 1 85.31 345 VAL B O 1
ATOM 5714 N N . LEU B 1 346 ? -49.5 -22.391 10.969 1 82.44 346 LEU B N 1
ATOM 5715 C CA . LEU B 1 346 ? -50.688 -23.203 10.734 1 82.44 346 LEU B CA 1
ATOM 5716 C C . LEU B 1 346 ? -51.469 -23.438 12.039 1 82.44 346 LEU B C 1
ATOM 5718 O O . LEU B 1 346 ? -52.688 -23.438 12.047 1 82.44 346 LEU B O 1
ATOM 5722 N N . LEU B 1 347 ? -50.688 -23.484 13.023 1 80.62 347 LEU B N 1
ATOM 5723 C CA . LEU B 1 347 ? -51.312 -23.672 14.328 1 80.62 347 LEU B CA 1
ATOM 5724 C C . LEU B 1 347 ? -52 -22.391 14.781 1 80.62 347 LEU B C 1
ATOM 5726 O O . LEU B 1 347 ? -52.969 -22.438 15.531 1 80.62 347 LEU B O 1
ATOM 5730 N N . CYS B 1 348 ? -51.469 -21.25 14.195 1 72.44 348 CYS B N 1
ATOM 5731 C CA . CYS B 1 348 ? -52 -19.953 14.594 1 72.44 348 CYS B CA 1
ATOM 5732 C C . CYS B 1 348 ? -53.156 -19.562 13.695 1 72.44 348 CYS B C 1
ATOM 5734 O O . CYS B 1 348 ? -53.906 -18.609 14.008 1 72.44 348 CYS B O 1
ATOM 5736 N N . LEU B 1 349 ? -53.25 -19.953 12.516 1 65.44 349 LEU B N 1
ATOM 5737 C CA . LEU B 1 349 ? -54.406 -19.672 11.672 1 65.44 349 LEU B CA 1
ATOM 5738 C C . LEU B 1 349 ? -55.688 -20.188 12.32 1 65.44 349 LEU B C 1
ATOM 5740 O O . LEU B 1 349 ? -55.719 -21.266 12.906 1 65.44 349 LEU B O 1
ATOM 5744 N N . PRO B 1 350 ? -56.531 -19.219 12.695 1 55.72 350 PRO B N 1
ATOM 5745 C CA . PRO B 1 350 ? -57.812 -19.578 13.32 1 55.72 350 PRO B CA 1
ATOM 5746 C C . PRO B 1 350 ? -58.5 -20.734 12.609 1 55.72 350 PRO B C 1
ATOM 5748 O O . PRO B 1 350 ? -58.625 -20.719 11.375 1 55.72 350 PRO B O 1
ATOM 5751 N N . GLY B 1 351 ? -58.281 -21.969 12.961 1 50.34 351 GLY B N 1
ATOM 5752 C CA . GLY B 1 351 ? -59.25 -22.922 12.453 1 50.34 351 GLY B CA 1
ATOM 5753 C C . GLY B 1 351 ? -60.688 -22.391 12.477 1 50.34 351 GLY B C 1
ATOM 5754 O O . GLY B 1 351 ? -61.062 -21.656 13.383 1 50.34 351 GLY B O 1
ATOM 5755 N N . ARG B 1 352 ? -61.406 -22.125 11.484 1 43.75 352 ARG B N 1
ATOM 5756 C CA . ARG B 1 352 ? -62.875 -22.062 11.602 1 43.75 352 ARG B CA 1
ATOM 5757 C C . ARG B 1 352 ? -63.375 -23.094 12.602 1 43.75 352 ARG B C 1
ATOM 5759 O O . ARG B 1 352 ? -64.562 -23.219 12.805 1 43.75 352 ARG B O 1
ATOM 5766 N N . GLN B 1 353 ? -62.688 -24.25 12.891 1 40.84 353 GLN B N 1
ATOM 5767 C CA . GLN B 1 353 ? -63.438 -24.984 13.898 1 40.84 353 GLN B CA 1
ATOM 5768 C C . GLN B 1 353 ? -63.312 -24.328 15.273 1 40.84 353 GLN B C 1
ATOM 5770 O O . GLN B 1 353 ? -62.375 -23.547 15.5 1 40.84 353 GLN B O 1
ATOM 5775 N N . GLY B 1 354 ? -64.125 -24.531 16.5 1 42 354 GLY B N 1
ATOM 5776 C CA . GLY B 1 354 ? -64.312 -24.125 17.875 1 42 354 GLY B CA 1
ATOM 5777 C C . GLY B 1 354 ? -62.969 -24.031 18.641 1 42 354 GLY B C 1
ATOM 5778 O O . GLY B 1 354 ? -62.938 -23.484 19.75 1 42 354 GLY B O 1
ATOM 5779 N N . GLY B 1 355 ? -62.094 -25.031 18.672 1 39.84 355 GLY B N 1
ATOM 5780 C CA . GLY B 1 355 ? -61.062 -24.984 19.688 1 39.84 355 GLY B CA 1
ATOM 5781 C C . GLY B 1 355 ? -60 -23.953 19.422 1 39.84 355 GLY B C 1
ATOM 5782 O O . GLY B 1 355 ? -59.25 -24.062 18.453 1 39.84 355 GLY B O 1
ATOM 5783 N N . GLY B 1 356 ? -60.25 -22.688 19.688 1 38.31 356 GLY B N 1
ATOM 5784 C CA . GLY B 1 356 ? -59.406 -21.5 19.703 1 38.31 356 GLY B CA 1
ATOM 5785 C C . GLY B 1 356 ? -58.031 -21.766 20.312 1 38.31 356 GLY B C 1
ATOM 5786 O O . GLY B 1 356 ? -57.906 -22 21.516 1 38.31 356 GLY B O 1
ATOM 5787 N N . CYS B 1 357 ? -57.219 -22.516 19.75 1 37.84 357 CYS B N 1
ATOM 5788 C CA . CYS B 1 357 ? -55.875 -22.406 20.312 1 37.84 357 CYS B CA 1
ATOM 5789 C C . CYS B 1 357 ? -55.469 -20.938 20.422 1 37.84 357 CYS B C 1
ATOM 5791 O O . CYS B 1 357 ? -55.344 -20.266 19.406 1 37.84 357 CYS B O 1
ATOM 5793 N N . ARG B 1 358 ? -55.938 -20.188 21.438 1 37.78 358 ARG B N 1
ATOM 5794 C CA . ARG B 1 358 ? -55.406 -18.906 21.906 1 37.78 358 ARG B CA 1
ATOM 5795 C C . ARG B 1 358 ? -53.906 -18.938 21.984 1 37.78 358 ARG B C 1
ATOM 5797 O O . ARG B 1 358 ? -53.312 -19.641 22.812 1 37.78 358 ARG B O 1
ATOM 5804 N N . CYS B 1 359 ? -53.219 -18.938 20.922 1 38.59 359 CYS B N 1
ATOM 5805 C CA . CYS B 1 359 ? -51.844 -18.484 21.141 1 38.59 359 CYS B CA 1
ATOM 5806 C C . CYS B 1 359 ? -51.812 -17.281 22.062 1 38.59 359 CYS B C 1
ATOM 5808 O O . CYS B 1 359 ? -52.156 -16.172 21.656 1 38.59 359 CYS B O 1
ATOM 5810 N N . GLN B 1 360 ? -52.312 -17.391 23.344 1 36.94 360 GLN B N 1
ATOM 5811 C CA . GLN B 1 360 ? -52.062 -16.422 24.391 1 36.94 360 GLN B CA 1
ATOM 5812 C C . GLN B 1 360 ? -50.594 -16.047 24.438 1 36.94 360 GLN B C 1
ATOM 5814 O O . GLN B 1 360 ? -49.719 -16.906 24.688 1 36.94 360 GLN B O 1
ATOM 5819 N N . ALA B 1 361 ? -50.188 -15.141 23.625 1 38.34 361 ALA B N 1
ATOM 5820 C CA . ALA B 1 361 ? -48.969 -14.43 24.047 1 38.34 361 ALA B CA 1
ATOM 5821 C C . ALA B 1 361 ? -48.969 -14.18 25.547 1 38.34 361 ALA B C 1
ATOM 5823 O O . ALA B 1 361 ? -49.875 -13.516 26.078 1 38.34 361 ALA B O 1
ATOM 5824 N N . TRP B 1 362 ? -48.594 -15.133 26.375 1 39.28 362 TRP B N 1
ATOM 5825 C CA . TRP B 1 362 ? -48.375 -15.031 27.812 1 39.28 362 TRP B CA 1
ATOM 5826 C C . TRP B 1 362 ? -47.5 -13.828 28.141 1 39.28 362 TRP B C 1
ATOM 5828 O O . TRP B 1 362 ? -46.25 -13.922 28.125 1 39.28 362 TRP B O 1
ATOM 5838 N N . TRP B 1 363 ? -47.719 -12.609 27.469 1 35.91 363 TRP B N 1
ATOM 5839 C CA . TRP B 1 363 ? -47.062 -11.508 28.156 1 35.91 363 TRP B CA 1
ATOM 5840 C C . TRP B 1 363 ? -47.594 -11.336 29.578 1 35.91 363 TRP B C 1
ATOM 5842 O O . TRP B 1 363 ? -48.812 -11.172 29.75 1 35.91 363 TRP B O 1
ATOM 5852 N N . PRO B 1 364 ? -46.875 -11.805 30.609 1 35.19 364 PRO B N 1
ATOM 5853 C CA . PRO B 1 364 ? -47.312 -11.531 31.984 1 35.19 364 PRO B CA 1
ATOM 5854 C C . PRO B 1 364 ? -47.625 -10.055 32.219 1 35.19 364 PRO B C 1
ATOM 5856 O O . PRO B 1 364 ? -46.844 -9.188 31.812 1 35.19 364 PRO B O 1
ATOM 5859 N N . LYS B 1 365 ? -48.844 -9.57 32.156 1 38.88 365 LYS B N 1
ATOM 5860 C CA . LYS B 1 365 ? -49.188 -8.266 32.719 1 38.88 365 LYS B CA 1
ATOM 5861 C C . LYS B 1 365 ? -48.656 -8.133 34.156 1 38.88 365 LYS B C 1
ATOM 5863 O O . LYS B 1 365 ? -49.094 -8.859 35.031 1 38.88 365 LYS B O 1
ATOM 5868 N N . GLN B 1 366 ? -47.312 -7.879 34.344 1 31.23 366 GLN B N 1
ATOM 5869 C CA . GLN B 1 366 ? -46.938 -7.434 35.688 1 31.23 366 GLN B CA 1
ATOM 5870 C C . GLN B 1 366 ? -47.781 -6.242 36.125 1 31.23 366 GLN B C 1
ATOM 5872 O O . GLN B 1 366 ? -47.75 -5.188 35.5 1 31.23 366 GLN B O 1
ATOM 5877 N N . LYS B 1 367 ? -48.969 -6.461 36.719 1 36.5 367 LYS B N 1
ATOM 5878 C CA . LYS B 1 367 ? -49.625 -5.445 37.531 1 36.5 367 LYS B CA 1
ATOM 5879 C C . LYS B 1 367 ? -48.656 -4.762 38.469 1 36.5 367 LYS B C 1
ATOM 5881 O O . LYS B 1 367 ? -48.031 -5.422 39.312 1 36.5 367 LYS B O 1
ATOM 5886 N N . LEU B 1 368 ? -47.969 -3.697 38.062 1 30.36 368 LEU B N 1
ATOM 5887 C CA . LEU B 1 368 ? -47.375 -2.814 39.062 1 30.36 368 LEU B CA 1
ATOM 5888 C C . LEU B 1 368 ? -48.406 -2.488 40.156 1 30.36 368 LEU B C 1
ATOM 5890 O O . LEU B 1 368 ? -49.5 -2 39.875 1 30.36 368 LEU B O 1
ATOM 5894 N N . ALA B 1 369 ? -48.469 -3.27 41.25 1 35.97 369 ALA B N 1
ATOM 5895 C CA . ALA B 1 369 ? -49.094 -2.955 42.531 1 35.97 369 ALA B CA 1
ATOM 5896 C C . ALA B 1 369 ? -48.75 -1.532 42.969 1 35.97 369 ALA B C 1
ATOM 5898 O O . ALA B 1 369 ? -47.594 -1.217 43.219 1 35.97 369 ALA B O 1
ATOM 5899 N N . VAL B 1 370 ? -49.406 -0.545 42.344 1 31.14 370 VAL B N 1
ATOM 5900 C CA . VAL B 1 370 ? -49.406 0.789 42.938 1 31.14 370 VAL B CA 1
ATOM 5901 C C . VAL B 1 370 ? -49.75 0.696 44.406 1 31.14 370 VAL B C 1
ATOM 5903 O O . VAL B 1 370 ? -50.875 0.268 44.781 1 31.14 370 VAL B O 1
ATOM 5906 N N . ARG B 1 371 ? -48.875 0.316 45.312 1 29.19 371 ARG B N 1
ATOM 5907 C CA . ARG B 1 371 ? -49 0.523 46.75 1 29.19 371 ARG B CA 1
ATOM 5908 C C . ARG B 1 371 ? -49.5 1.93 47.062 1 29.19 371 ARG B C 1
ATOM 5910 O O . ARG B 1 371 ? -48.938 2.916 46.594 1 29.19 371 ARG B O 1
ATOM 5917 N N . GLU B 1 372 ? -50.781 2.02 47.312 1 32.12 372 GLU B N 1
ATOM 5918 C CA . GLU B 1 372 ? -51.469 3.105 48 1 32.12 372 GLU B CA 1
ATOM 5919 C C . GLU B 1 372 ? -50.656 3.549 49.219 1 32.12 372 GLU B C 1
ATOM 5921 O O . GLU B 1 372 ? -50.406 2.762 50.156 1 32.12 372 GLU B O 1
ATOM 5926 N N . ALA B 1 373 ? -49.562 4.234 49.062 1 24.67 373 ALA B N 1
ATOM 5927 C CA . ALA B 1 373 ? -49.312 5.18 50.156 1 24.67 373 ALA B CA 1
ATOM 5928 C C . ALA B 1 373 ? -50.281 6.375 50.062 1 24.67 373 ALA B C 1
ATOM 5930 O O . ALA B 1 373 ? -50.562 6.863 48.969 1 24.67 373 ALA B O 1
#

Nearest PDB structures (foldseek):
  2nxv-assembly1_A  TM=5.002E-01  e=3.463E-06  Pseudogemmobacter blasticus
  1duv-assembly1_I  TM=2.082E-01  e=3.343E-02  Escherichia coli
  3tpf-assembly2_D  TM=2.060E-01  e=4.558E-02  Campylobacter jejuni subsp. jejuni NCTC 11168 = ATCC 700819
  4a8p-assembly2_D  TM=2.098E-01  e=5.789E-01  Enterococcus faecalis
  4a8p-assembly1_B  TM=2.101E-01  e=5.789E-01  Enterococcus faecalis

InterPro domains:
  IPR057589 PLOD1-3-like, GT domain [PF25342] (34-238)

Sequence (746 aa):
MPLSWLSCASVAMLLQSRGVEAELQVARSAVNSTKLHLMTFMFNMHRSFAYLQVSAEANQMFPHVLGLGKGNSWGTMEKANAMRTFALTQNDQDVLIYADAFDCLVLGSRSEILRKFEELESESGRSIVFGAEETCFPNSDGICEKTPPAKHRWRYLNSGILVGRVHAFKTMLPKRSEEHVNDQVWFQLYRRDNPDKVLLDTDCKLICTLLRLQEDGVDVGVGRLHVRPTGTAPALVHFPGFGHRTRWVDGRPTSSLQDAFRQLFPQESAYLMEGWWFGIQVEATHDLKIYDGPGWWLLFTSVLCLQCNAGGTVSDDCTSLRHSDLCFWLNLRWFLLLLALAFCVLLCLPGRQGGGCRCQAWWPKQKLAVREAMPLSWLSCASVAMLLQSRGVEAELQVARSAVNSTKLHLMTFMFNMHRSFAYLQVSAEANQMFPHVLGLGKGNSWGTMEKANAMRTFALTQNDQDVLIYADAFDCLVLGSRSEILRKFEELESESGRSIVFGAEETCFPNSDGICEKTPPAKHRWRYLNSGILVGRVHAFKTMLPKRSEEHVNDQVWFQLYRRDNPDKVLLDTDCKLICTLLRLQEDGVDVGVGRLHVRPTGTAPALVHFPGFGHRTRWVDGRPTSSLQDAFRQLFPQESAYLMEGWWFGIQVEATHDLKIYDGPGWWLLFTSVLCLQCNAGGTVSDDCTSLRHSDLCFWLNLRWFLLLLALAFCVLLCLPGRQGGGCRCQAWWPKQKLAVREA

Secondary structure (DSSP, 8-state):
----TTSTHHHHHHHHHHHHHHHHHGGG--SS---EEEEEE-SS--TTHHHHHHHHHHTT---EEE-TTS---TTSTHHHHHHHHHHTTS-TTSEEEEE-SSSEEE-S-HHHHHHHHHHHHHHH--SEEEEEESS-SS--TTTTTTSPP-SSS--EEEEEEEEEEHHHHHHH--S-----S-HHHHHHHHHHH-TTTEEEETT-SSEEE-S-SGGGTEEE-SS-EEETTTTB--SEEE--GGGTS-EEETTEEE-HHHHHHHHHSHHHHHHHTSSEEEEEEETTTEEEEEEEE---HHHHHHHHHHHHHHS---SHHHHHHTT-HHHHHHHHHHHHHHHHHHHHHHHHS--SSS-------------------/----TTTTHHHHHHHHHHHHHHHTGGGG--SS---EEEEEE-SS--TTHHHHHHHHHHTT---EEE-TTS---TTSTHHHHHHHHHHTTS-TTSEEEEE-SSSEEE-S-HHHHHHHHHHHHHHH--SEEEEEESS-SS--TTTTTTSPP-SSS--EEEEEEEEEEHHHHHHH-SS-----S-HHHHHHHHHHH-TTTEEEETT-SSEEE-S-SGGGTEEE-SS-EEETTTTB--SEEE--GGGTS-EEETTEEE-HHHHHHHHH-HHHHHHHTSSEEEEEEETTTEEEEEEEE---HHHHHHHHHHHHHHS---SHHHHHHTT-HHHHHHHHHHHHHHHHHHHHHHHHS--SSS-------------------